Protein AF-A0A9E5RPE0-F1 (afdb_monomer_lite)

Sequence (499 aa):
MSGLTNQEIKKIVNRYIGVFDGYLSNFSYRTHADFYPEYCDLDVDPNQYEGTTRQRFITILENSPPHIQAKIVRGVLQRFPLDDESKKPSSRTKELYDELLSVVLRLEGTSLSIPQNEQITNKEKEIFISYAWGGESEEFVNKLDAVFQTKGITITRDKEDLGFKGRIKPFMERIGRGKAIIVIVSEKYLKSENCMYELVQISKNGQFYDRIFPIVLNDTNIYKSAQRIKYIQYWEEQIEELDKAMKTVNSANLQGFREDIDLYTEIRATIADLTNILRDMNTLSPSIHTESNFEVLFNAIKSKVTDLPTDSNTCRLTVQKPASSSADVTLQQFIDNQLNSNEQLAFFIKQIGLANPRQDYTKAQFEAYCNIWKSLQALRLVGSELWDKASKDNLVKFANQLRDTTQLVYENSIFFEEADYSQLKSLLEKFKYFQIGKDKLIRIRSTEDIERQEKLFYSIRINKMIAEQIARNEHHKTEYENILDVIRSSFNSKLSRVA

Structure (mmCIF, N/CA/C/O backbone):
data_AF-A0A9E5RPE0-F1
#
_entry.id   AF-A0A9E5RPE0-F1
#
loop_
_atom_site.group_PDB
_atom_site.id
_atom_site.type_symbol
_atom_site.label_atom_id
_atom_site.label_alt_id
_atom_site.label_comp_id
_atom_site.label_asym_id
_atom_site.label_entity_id
_atom_site.label_seq_id
_atom_site.pdbx_PDB_ins_code
_atom_site.Cartn_x
_atom_site.Cartn_y
_atom_site.Cartn_z
_atom_site.occupancy
_atom_site.B_iso_or_equiv
_atom_site.auth_seq_id
_atom_site.auth_comp_id
_atom_site.auth_asym_id
_atom_site.auth_atom_id
_atom_site.pdbx_PDB_model_num
ATOM 1 N N . MET A 1 1 ? -32.387 25.491 25.464 1.00 55.25 1 MET A N 1
ATOM 2 C CA . MET A 1 1 ? -31.347 24.667 26.122 1.00 55.25 1 MET A CA 1
ATOM 3 C C . MET A 1 1 ? -30.737 25.484 27.239 1.00 55.25 1 MET A C 1
ATOM 5 O O . MET A 1 1 ? -30.586 26.687 27.060 1.00 55.25 1 MET A O 1
ATOM 9 N N . SER A 1 2 ? -30.441 24.876 28.385 1.00 76.62 2 SER A N 1
ATOM 10 C CA . SER A 1 2 ? -29.766 25.582 29.476 1.00 76.62 2 SER A CA 1
ATOM 11 C C . SER A 1 2 ? -28.324 25.894 29.074 1.00 76.62 2 SER A C 1
ATOM 13 O O . SER A 1 2 ? -27.620 24.996 28.605 1.00 76.62 2 SER A O 1
ATOM 15 N N . GLY A 1 3 ? -27.902 27.147 29.256 1.00 85.31 3 GLY A N 1
ATOM 16 C CA . GLY A 1 3 ? -26.518 27.568 29.049 1.00 85.31 3 GLY A CA 1
ATOM 17 C C . GLY A 1 3 ? -25.539 26.892 30.012 1.00 85.31 3 GLY A C 1
ATOM 18 O O . GLY A 1 3 ? -25.869 25.926 30.712 1.00 85.31 3 GLY A O 1
ATOM 19 N N . LEU A 1 4 ? -24.311 27.392 30.040 1.00 90.25 4 LEU A N 1
ATOM 20 C CA . LEU A 1 4 ? -23.304 26.960 30.998 1.00 90.25 4 LEU A CA 1
ATOM 21 C C . LEU A 1 4 ? -23.768 27.226 32.430 1.00 90.25 4 LEU A C 1
ATOM 23 O O . LEU A 1 4 ? -24.301 28.285 32.755 1.00 90.25 4 LEU A O 1
ATOM 27 N N . THR A 1 5 ? -23.519 26.263 33.304 1.00 93.19 5 THR A N 1
ATOM 28 C CA . THR A 1 5 ? -23.677 26.440 34.744 1.00 93.19 5 THR A CA 1
ATOM 29 C C . THR A 1 5 ? -22.483 27.210 35.313 1.00 93.19 5 THR A C 1
ATOM 31 O O . THR A 1 5 ? -21.358 27.129 34.811 1.00 93.19 5 THR A O 1
ATOM 34 N N . ASN A 1 6 ? -22.689 27.883 36.447 1.00 88.62 6 ASN A N 1
ATOM 35 C CA . ASN A 1 6 ? -21.611 28.564 37.176 1.00 88.62 6 ASN A CA 1
ATOM 36 C C . ASN A 1 6 ? -20.439 27.633 37.532 1.00 88.62 6 ASN A C 1
ATOM 38 O O . ASN A 1 6 ? -19.292 28.073 37.639 1.00 88.62 6 ASN A O 1
ATOM 42 N N . GLN A 1 7 ? -20.707 26.340 37.737 1.00 88.94 7 GLN A N 1
ATOM 43 C CA . GLN A 1 7 ? -19.667 25.359 38.032 1.00 88.94 7 GLN A CA 1
ATOM 44 C C . GLN A 1 7 ? -18.803 25.069 36.799 1.00 88.94 7 GLN A C 1
ATOM 46 O O . GLN A 1 7 ? -17.580 25.008 36.920 1.00 88.94 7 GLN A O 1
ATOM 51 N N . GLU A 1 8 ? -19.411 24.940 35.621 1.00 91.88 8 GLU A N 1
ATOM 52 C CA . GLU A 1 8 ? -18.696 24.714 34.361 1.00 91.88 8 GLU A CA 1
ATOM 53 C C . GLU A 1 8 ? -17.847 25.928 33.979 1.00 91.88 8 GLU A C 1
ATOM 55 O O . GLU A 1 8 ? -16.670 25.765 33.664 1.00 91.88 8 GLU A O 1
ATOM 60 N N . ILE A 1 9 ? -18.376 27.147 34.129 1.00 92.94 9 ILE A N 1
ATOM 61 C CA . ILE A 1 9 ? -17.612 28.388 33.901 1.00 92.94 9 ILE A CA 1
ATOM 62 C C . ILE A 1 9 ? -16.376 28.436 34.807 1.00 92.94 9 ILE A C 1
ATOM 64 O O . ILE A 1 9 ? -15.263 28.692 34.345 1.00 92.94 9 ILE A O 1
ATOM 68 N N . LYS A 1 10 ? -16.530 28.104 36.096 1.00 88.88 10 LYS A N 1
ATOM 69 C CA . LYS A 1 10 ? -15.396 28.032 37.032 1.00 88.88 10 LYS A CA 1
ATOM 70 C C . LYS A 1 10 ? -14.385 26.952 36.647 1.00 88.88 10 LYS A C 1
ATOM 72 O O . LYS A 1 10 ? -13.187 27.180 36.821 1.00 88.88 10 LYS A O 1
ATOM 77 N N . LYS A 1 11 ? -14.826 25.797 36.135 1.00 90.56 11 LYS A N 1
ATOM 78 C CA . LYS A 1 11 ? -13.922 24.743 35.640 1.00 90.56 11 LYS A CA 1
ATOM 79 C C . LYS A 1 11 ? -13.124 25.231 34.431 1.00 90.56 11 LYS A C 1
ATOM 81 O O . LYS A 1 11 ? -11.901 25.108 34.444 1.00 90.56 11 LYS A O 1
ATOM 86 N N . ILE A 1 12 ? -13.783 25.842 33.449 1.00 92.44 12 ILE A N 1
ATOM 87 C CA . ILE A 1 12 ? -13.137 26.394 32.249 1.00 92.44 12 ILE A CA 1
ATOM 88 C C . ILE A 1 12 ? -12.081 27.428 32.649 1.00 92.44 12 ILE A C 1
ATOM 90 O O . ILE A 1 12 ? -10.916 27.309 32.282 1.00 92.44 12 ILE A O 1
ATOM 94 N N . VAL A 1 13 ? -12.462 28.408 33.467 1.00 91.62 13 VAL A N 1
ATOM 95 C CA . VAL A 1 13 ? -11.588 29.534 33.808 1.00 91.62 13 VAL A CA 1
ATOM 96 C C . VAL A 1 13 ? -10.452 29.118 34.741 1.00 91.62 13 VAL A C 1
ATOM 98 O O . VAL A 1 13 ? -9.290 29.390 34.455 1.00 91.62 13 VAL A O 1
ATOM 101 N N . ASN A 1 14 ? -10.755 28.444 35.851 1.00 88.75 14 ASN A N 1
ATOM 102 C CA . ASN A 1 14 ? -9.755 28.217 36.897 1.00 88.75 14 ASN A CA 1
ATOM 103 C C . ASN A 1 14 ? -8.956 26.925 36.695 1.00 88.75 14 ASN A C 1
ATOM 105 O O . ASN A 1 14 ? -7.785 26.884 37.063 1.00 88.75 14 ASN A O 1
ATOM 109 N N . ARG A 1 15 ? -9.581 25.865 36.163 1.00 86.88 15 ARG A N 1
ATOM 110 C CA . ARG A 1 15 ? -8.937 24.545 36.037 1.00 86.88 15 ARG A CA 1
ATOM 111 C C . ARG A 1 15 ? -8.366 24.310 34.647 1.00 86.88 15 ARG A C 1
ATOM 113 O O . ARG A 1 15 ? -7.269 23.780 34.522 1.00 86.88 15 ARG A O 1
ATOM 120 N N . TYR A 1 16 ? -9.096 24.714 33.610 1.00 87.81 16 TYR A N 1
ATOM 121 C CA . TYR A 1 16 ? -8.659 24.477 32.242 1.00 87.81 16 TYR A CA 1
ATOM 122 C C . TYR A 1 16 ? -7.720 25.583 31.744 1.00 87.81 16 TYR A C 1
ATOM 124 O O . TYR A 1 16 ? -6.578 25.298 31.394 1.00 87.81 16 TYR A O 1
ATOM 132 N N . ILE A 1 17 ? -8.133 26.852 31.760 1.00 88.56 17 ILE A N 1
ATOM 133 C CA . ILE A 1 17 ? -7.278 27.970 31.320 1.00 88.56 17 ILE A CA 1
ATOM 134 C C . ILE A 1 17 ? -6.216 28.295 32.377 1.00 88.56 17 ILE A C 1
ATOM 136 O O . ILE A 1 17 ? -5.027 28.377 32.062 1.00 88.56 17 ILE A O 1
ATOM 140 N N . GLY A 1 18 ? -6.651 28.425 33.632 1.00 83.62 18 GLY A N 1
ATOM 141 C CA . GLY A 1 18 ? -5.833 28.873 34.754 1.00 83.62 18 GLY A CA 1
ATOM 142 C C . GLY A 1 18 ? -5.967 30.378 35.001 1.00 83.62 18 GLY A C 1
ATOM 143 O O . GLY A 1 18 ? -6.284 31.159 34.104 1.00 83.62 18 GLY A O 1
ATOM 144 N N . VAL A 1 19 ? -5.722 30.796 36.241 1.00 81.12 19 VAL A N 1
ATOM 145 C CA . VAL A 1 19 ? -5.765 32.205 36.661 1.00 81.12 19 VAL A CA 1
ATOM 146 C C . VAL A 1 19 ? -4.514 32.508 37.472 1.00 81.12 19 VAL A C 1
ATOM 148 O O . VAL A 1 19 ? -4.192 31.759 38.394 1.00 81.12 19 VAL A O 1
ATOM 151 N N . PHE A 1 20 ? -3.837 33.609 37.151 1.00 74.38 20 PHE A N 1
ATOM 152 C CA . PHE A 1 20 ? -2.690 34.109 37.907 1.00 74.38 20 PHE A CA 1
ATOM 153 C C . PHE A 1 20 ? -2.924 35.584 38.243 1.00 74.38 20 PHE A C 1
ATOM 155 O O . PHE A 1 20 ? -3.203 36.385 37.355 1.00 74.38 20 PHE A O 1
ATOM 162 N N . ASP A 1 21 ? -2.893 35.916 39.535 1.00 60.06 21 ASP A N 1
ATOM 163 C CA . ASP A 1 21 ? -3.064 37.279 40.065 1.00 60.06 21 ASP A CA 1
ATOM 164 C C . ASP A 1 21 ? -4.340 38.013 39.588 1.00 60.06 21 ASP A C 1
ATOM 166 O O . ASP A 1 21 ? -4.365 39.209 39.316 1.00 60.06 21 ASP A O 1
ATOM 170 N N . GLY A 1 22 ? -5.435 37.260 39.423 1.00 64.00 22 GLY A N 1
ATOM 171 C CA . GLY A 1 22 ? -6.728 37.784 38.963 1.00 64.00 22 GLY A CA 1
ATOM 172 C C . GLY A 1 22 ? -6.881 37.916 37.441 1.00 64.00 22 GLY A C 1
ATOM 173 O O . GLY A 1 22 ? -7.990 38.209 36.979 1.00 64.00 22 GLY A O 1
ATOM 174 N N . TYR A 1 23 ? -5.831 37.628 36.668 1.00 71.50 23 TYR A N 1
ATOM 175 C CA . TYR A 1 23 ? -5.825 37.628 35.203 1.00 71.50 23 TYR A CA 1
ATOM 176 C C . TYR A 1 23 ? -5.915 36.211 34.627 1.00 71.50 23 TYR A C 1
ATOM 178 O O . TYR A 1 23 ? -5.524 35.222 35.253 1.00 71.50 23 TYR A O 1
ATOM 186 N N . LEU A 1 24 ? -6.473 36.108 33.422 1.00 80.38 24 LEU A N 1
ATOM 187 C CA . LEU A 1 24 ? -6.738 34.839 32.752 1.00 80.38 24 LEU A CA 1
ATOM 188 C C . LEU A 1 24 ? -5.460 34.278 32.097 1.00 80.38 24 LEU A C 1
ATOM 190 O O . LEU A 1 24 ? -5.223 34.508 30.918 1.00 80.38 24 LEU A O 1
ATOM 194 N N . SER A 1 25 ? -4.638 33.549 32.859 1.00 78.56 25 SER A N 1
ATOM 195 C CA . SER A 1 25 ? -3.402 32.877 32.401 1.00 78.56 25 SER A CA 1
ATOM 196 C C . SER A 1 25 ? -2.591 33.709 31.377 1.00 78.56 25 SER A C 1
ATOM 198 O O . SER A 1 25 ? -2.301 34.876 31.625 1.00 78.56 25 SER A O 1
ATOM 200 N N . ASN A 1 26 ? -2.236 33.137 30.220 1.00 71.94 26 ASN A N 1
ATOM 201 C CA . ASN A 1 26 ? -1.454 33.770 29.148 1.00 71.94 26 ASN A CA 1
ATOM 202 C C . ASN A 1 26 ? -2.223 34.812 28.299 1.00 71.94 26 ASN A C 1
ATOM 204 O O . ASN A 1 26 ? -1.761 35.163 27.213 1.00 71.94 26 ASN A O 1
ATOM 208 N N . PHE A 1 27 ? -3.374 35.324 28.750 1.00 79.44 27 PHE A N 1
ATOM 209 C CA . PHE A 1 27 ? -4.069 36.405 28.049 1.00 79.44 27 PHE A CA 1
ATOM 210 C C . PHE A 1 27 ? -3.592 37.793 28.490 1.00 79.44 27 PHE A C 1
ATOM 212 O O . PHE A 1 27 ? -3.928 38.279 29.570 1.00 79.44 27 PHE A O 1
ATOM 219 N N . SER A 1 28 ? -2.901 38.482 27.582 1.00 82.31 28 SER A N 1
ATOM 220 C CA . SER A 1 28 ? -2.863 39.951 27.545 1.00 82.31 28 SER A CA 1
ATOM 221 C C . SER A 1 28 ? -4.187 40.518 27.013 1.00 82.31 28 SER A C 1
ATOM 223 O O . SER A 1 28 ? -4.934 39.798 26.349 1.00 82.31 28 SER A O 1
ATOM 225 N N . TYR A 1 29 ? -4.455 41.812 27.226 1.00 79.50 29 TYR A N 1
ATOM 226 C CA . TYR A 1 29 ? -5.635 42.484 26.655 1.00 79.50 29 TYR A CA 1
ATOM 227 C C . TYR A 1 29 ? -5.737 42.314 25.134 1.00 79.50 29 TYR A C 1
ATOM 229 O O . TYR A 1 29 ? -6.814 42.021 24.626 1.00 79.50 29 TYR A O 1
ATOM 237 N N . ARG A 1 30 ? -4.608 42.416 24.420 1.00 77.75 30 ARG A N 1
ATOM 238 C CA . ARG A 1 30 ? -4.548 42.218 22.967 1.00 77.75 30 ARG A CA 1
ATOM 239 C C . ARG A 1 30 ? -4.904 40.783 22.581 1.00 77.75 30 ARG A C 1
ATOM 241 O O . ARG A 1 30 ? -5.881 40.559 21.889 1.00 77.75 30 ARG A O 1
ATOM 248 N N . THR A 1 31 ? -4.191 39.805 23.137 1.00 80.94 31 THR A N 1
ATOM 249 C CA . THR A 1 31 ? -4.443 38.382 22.839 1.00 80.94 31 THR A CA 1
ATOM 250 C C . THR A 1 31 ? -5.818 37.898 23.312 1.00 80.94 31 THR A C 1
ATOM 252 O O . THR A 1 31 ? -6.301 36.875 22.842 1.00 80.94 31 THR A O 1
ATOM 255 N N . HIS A 1 32 ? -6.435 38.586 24.283 1.00 88.81 32 HIS A N 1
ATOM 256 C CA . HIS A 1 32 ? -7.811 38.321 24.705 1.00 88.81 32 HIS A CA 1
ATOM 257 C C . HIS A 1 32 ? -8.819 38.871 23.696 1.00 88.81 32 HIS A C 1
ATOM 259 O O . HIS A 1 32 ? -9.821 38.212 23.447 1.00 88.81 32 HIS A O 1
ATOM 265 N N . ALA A 1 33 ? -8.553 40.033 23.095 1.00 80.56 33 ALA A N 1
ATOM 266 C CA . ALA A 1 33 ? -9.359 40.556 21.995 1.00 80.56 33 ALA A CA 1
ATOM 267 C C . ALA A 1 33 ? -9.255 39.674 20.749 1.00 80.56 33 ALA A C 1
ATOM 269 O O . ALA A 1 33 ? -10.281 39.297 20.194 1.00 80.56 33 ALA A O 1
ATOM 270 N N . ASP A 1 34 ? -8.044 39.240 20.402 1.00 75.44 34 ASP A N 1
ATOM 271 C CA . ASP A 1 34 ? -7.794 38.382 19.238 1.00 75.44 34 ASP A CA 1
ATOM 272 C C . ASP A 1 34 ? -8.420 36.977 19.402 1.00 75.44 34 ASP A C 1
ATOM 274 O O . ASP A 1 34 ? -8.765 36.310 18.431 1.00 75.44 34 ASP A O 1
ATOM 278 N N . PHE A 1 35 ? -8.653 36.529 20.641 1.00 89.06 35 PHE A N 1
ATOM 279 C CA . PHE A 1 35 ? -9.179 35.195 20.941 1.00 89.06 35 PHE A CA 1
ATOM 280 C C . PHE A 1 35 ? -10.534 34.880 20.288 1.00 89.06 35 PHE A C 1
ATOM 282 O O . PHE A 1 35 ? -10.740 33.775 19.779 1.00 89.06 35 PHE A O 1
ATOM 289 N N . TYR A 1 36 ? -11.477 35.819 20.334 1.00 82.44 36 TYR A N 1
ATOM 290 C CA . TYR A 1 36 ? -12.835 35.599 19.838 1.00 82.44 36 TYR A CA 1
ATOM 291 C C . TYR A 1 36 ? -12.891 35.456 18.308 1.00 82.44 36 TYR A C 1
ATOM 293 O O . TYR A 1 36 ? -13.428 34.440 17.851 1.00 82.44 36 TYR A O 1
ATOM 301 N N . PRO A 1 37 ? -12.293 36.359 17.508 1.00 66.62 37 PRO A N 1
ATOM 302 C CA . PRO A 1 37 ? -12.250 36.189 16.061 1.00 66.62 37 PRO A CA 1
ATOM 303 C C . PRO A 1 37 ? -11.332 35.035 15.630 1.00 66.62 37 PRO A C 1
ATOM 305 O O . PRO A 1 37 ? -11.702 34.288 14.727 1.00 66.62 37 PRO A O 1
ATOM 308 N N . GLU A 1 38 ? -10.182 34.819 16.282 1.00 67.38 38 GLU A N 1
ATOM 309 C CA . GLU A 1 38 ? -9.219 33.793 15.840 1.00 67.38 38 GLU A CA 1
ATOM 310 C C . GLU A 1 38 ? -9.613 32.358 16.229 1.00 67.38 38 GLU A C 1
ATOM 312 O O . GLU A 1 38 ? -9.372 31.410 15.470 1.00 67.38 38 GLU A O 1
ATOM 317 N N . TYR A 1 39 ? -10.189 32.159 17.420 1.00 72.38 39 TYR A N 1
ATOM 318 C CA . TYR A 1 39 ? -10.437 30.817 17.966 1.00 72.38 39 TYR A CA 1
ATOM 319 C C . TYR A 1 39 ? -11.916 30.463 18.079 1.00 72.38 39 TYR A C 1
ATOM 321 O O . TYR A 1 39 ? -12.231 29.273 18.040 1.00 72.38 39 TYR A O 1
ATOM 329 N N . CYS A 1 40 ? -12.806 31.448 18.214 1.00 76.06 40 CYS A N 1
ATOM 330 C CA . CYS A 1 40 ? -14.237 31.205 18.424 1.00 76.06 40 CYS A CA 1
ATOM 331 C C . CYS A 1 40 ? -15.094 31.501 17.185 1.00 76.06 40 CYS A C 1
ATOM 333 O O . CYS A 1 40 ? -16.263 31.118 17.170 1.00 76.06 40 CYS A O 1
ATOM 335 N N . ASP A 1 41 ? -14.533 32.177 16.175 1.00 78.00 41 ASP A N 1
ATOM 336 C CA . ASP A 1 41 ? -15.270 32.743 15.039 1.00 78.00 41 ASP A CA 1
ATOM 337 C C . ASP A 1 41 ? -16.432 33.641 15.499 1.00 78.00 41 ASP A C 1
ATOM 339 O O . ASP A 1 41 ? -17.601 33.453 15.142 1.00 78.00 41 ASP A O 1
ATOM 343 N N . LEU A 1 42 ? -16.101 34.577 16.391 1.00 79.44 42 LEU A N 1
ATOM 344 C CA . LEU A 1 42 ? -17.020 35.544 16.975 1.00 79.44 42 LEU A CA 1
ATOM 345 C C . LEU A 1 42 ? -16.444 36.951 16.842 1.00 79.44 42 LEU A C 1
ATOM 347 O O . LEU A 1 42 ? -15.312 37.201 17.249 1.00 79.44 42 LEU A O 1
ATOM 351 N N . ASP A 1 43 ? -17.255 37.871 16.333 1.00 87.12 43 ASP A N 1
ATOM 352 C CA . ASP A 1 43 ? -16.944 39.300 16.318 1.00 87.12 43 ASP A CA 1
ATOM 353 C C . ASP A 1 43 ? -17.304 39.914 17.680 1.00 87.12 43 ASP A C 1
ATOM 355 O O . ASP A 1 43 ? -18.352 40.533 17.864 1.00 87.12 43 ASP A O 1
ATOM 359 N N . VAL A 1 44 ? -16.486 39.606 18.689 1.00 87.25 44 VAL A N 1
ATOM 360 C CA . VAL A 1 44 ? -16.644 40.095 20.064 1.00 87.25 44 VAL A CA 1
ATOM 361 C C . VAL A 1 44 ? -15.399 40.875 20.445 1.00 87.25 44 VAL A C 1
ATOM 363 O O . VAL A 1 44 ? -14.310 40.310 20.519 1.00 87.25 44 VAL A O 1
ATOM 366 N N . ASP A 1 45 ? -15.577 42.156 20.760 1.00 87.25 45 ASP A N 1
ATOM 367 C CA . ASP A 1 45 ? -14.525 42.983 21.344 1.00 87.25 45 ASP A CA 1
ATOM 368 C C . ASP A 1 45 ? -14.644 42.990 22.880 1.00 87.25 45 ASP A C 1
ATOM 370 O O . ASP A 1 45 ? -15.520 43.660 23.441 1.00 87.25 45 ASP A O 1
ATOM 374 N N . PRO A 1 46 ? -13.765 42.279 23.613 1.00 88.31 46 PRO A N 1
ATOM 375 C CA . PRO A 1 46 ? -13.821 42.238 25.066 1.00 88.31 46 PRO A CA 1
ATOM 376 C C . PRO A 1 46 ? -13.486 43.575 25.730 1.00 88.31 46 PRO A C 1
ATOM 378 O O . PRO A 1 46 ? -13.720 43.713 26.930 1.00 88.31 46 PRO A O 1
ATOM 381 N N . ASN A 1 47 ? -12.946 44.561 25.005 1.00 87.00 47 ASN A N 1
ATOM 382 C CA . ASN A 1 47 ? -12.657 45.885 25.563 1.00 87.00 47 ASN A CA 1
ATOM 383 C C . ASN A 1 47 ? -13.906 46.721 25.836 1.00 87.00 47 ASN A C 1
ATOM 385 O O . ASN A 1 47 ? -13.820 47.699 26.575 1.00 87.00 47 ASN A O 1
ATOM 389 N N . GLN A 1 48 ? -15.059 46.303 25.315 1.00 91.06 48 GLN A N 1
ATOM 390 C CA . GLN A 1 48 ? -16.355 46.915 25.608 1.00 91.06 48 GLN A CA 1
ATOM 391 C C . GLN A 1 48 ? -16.908 46.524 26.990 1.00 91.06 48 GLN A C 1
ATOM 393 O O . GLN A 1 48 ? -17.904 47.087 27.435 1.00 91.06 48 GLN A O 1
ATOM 398 N N . TYR A 1 49 ? -16.268 45.575 27.681 1.00 90.94 49 TYR A N 1
ATOM 399 C CA . TYR A 1 49 ? -16.679 45.085 28.995 1.00 90.94 49 TYR A CA 1
ATOM 400 C C . TYR A 1 49 ? -15.715 45.568 30.088 1.00 90.94 49 TYR A C 1
ATOM 402 O O . TYR A 1 49 ? -14.496 45.619 29.901 1.00 90.94 49 TYR A O 1
ATOM 410 N N . GLU A 1 50 ? -16.249 45.899 31.263 1.00 89.06 50 GLU A N 1
ATOM 411 C CA . GLU A 1 50 ? -15.443 46.360 32.396 1.00 89.06 50 GLU A CA 1
ATOM 412 C C . GLU A 1 50 ? -14.702 45.214 33.111 1.00 89.06 50 GLU A C 1
ATOM 414 O O . GLU A 1 50 ? -15.121 44.054 33.097 1.00 89.06 50 GLU A O 1
ATOM 419 N N . GLY A 1 51 ? -13.587 45.551 33.768 1.00 89.19 51 GLY A N 1
ATOM 420 C CA . GLY A 1 51 ? -12.807 44.625 34.596 1.00 89.19 51 GLY A CA 1
ATOM 421 C C . GLY A 1 51 ? -11.576 44.018 33.915 1.00 89.19 51 GLY A C 1
ATOM 422 O O . GLY A 1 51 ? -11.164 44.438 32.833 1.00 89.19 51 GLY A O 1
ATOM 423 N N . THR A 1 52 ? -10.958 43.036 34.577 1.00 89.75 52 THR A N 1
ATOM 424 C CA . THR A 1 52 ? -9.766 42.310 34.098 1.00 89.75 52 THR A CA 1
ATOM 425 C C . THR A 1 52 ? -10.097 41.348 32.954 1.00 89.75 52 THR A C 1
ATOM 427 O O . THR A 1 52 ? -11.260 41.012 32.734 1.00 89.75 52 THR A O 1
ATOM 430 N N . THR A 1 53 ? -9.084 40.818 32.254 1.00 86.00 53 THR A N 1
ATOM 431 C CA . THR A 1 53 ? -9.277 39.805 31.189 1.00 86.00 53 THR A CA 1
ATOM 432 C C . THR A 1 53 ? -10.106 38.608 31.661 1.00 86.00 53 THR A C 1
ATOM 434 O O . THR A 1 53 ? -10.972 38.121 30.938 1.00 86.00 53 THR A O 1
ATOM 437 N N . ARG A 1 54 ? -9.927 38.183 32.918 1.00 90.94 54 ARG A N 1
ATOM 438 C CA . ARG A 1 54 ? -10.743 37.136 33.546 1.00 90.94 54 ARG A CA 1
ATOM 439 C C . ARG A 1 54 ? -12.199 37.559 33.719 1.00 90.94 54 ARG A C 1
ATOM 441 O O . ARG A 1 54 ? -13.086 36.785 33.375 1.00 90.94 54 ARG A O 1
ATOM 448 N N . GLN A 1 55 ? -12.442 38.743 34.279 1.00 90.25 55 GLN A N 1
ATOM 449 C CA . GLN A 1 55 ? -13.799 39.244 34.518 1.00 90.25 55 GLN A CA 1
ATOM 450 C C . GLN A 1 55 ? -14.540 39.426 33.194 1.00 90.25 55 GLN A C 1
ATOM 452 O O . GLN A 1 55 ? -15.622 38.880 33.032 1.00 90.25 55 GLN A O 1
ATOM 457 N N . ARG A 1 56 ? -13.903 40.067 32.211 1.00 93.44 56 ARG A N 1
ATOM 458 C CA . ARG A 1 56 ? -14.432 40.234 30.852 1.00 93.44 56 ARG A CA 1
ATOM 459 C C . ARG A 1 56 ? -14.772 38.895 30.204 1.00 93.44 56 ARG A C 1
ATOM 461 O O . ARG A 1 56 ? -15.865 38.736 29.677 1.00 93.44 56 ARG A O 1
ATOM 468 N N . PHE A 1 57 ? -13.866 37.916 30.274 1.00 94.62 57 PHE A N 1
ATOM 469 C CA . PHE A 1 57 ? -14.099 36.583 29.715 1.00 94.62 57 PHE A CA 1
ATOM 470 C C . PHE A 1 57 ? -15.305 35.887 30.358 1.00 94.62 57 PHE A C 1
ATOM 472 O O . PHE A 1 57 ? -16.142 35.341 29.646 1.00 94.62 57 PHE A O 1
ATOM 479 N N . ILE A 1 58 ? -15.418 35.939 31.690 1.00 93.94 58 ILE A N 1
ATOM 480 C CA . ILE A 1 58 ? -16.568 35.380 32.415 1.00 93.94 58 ILE A CA 1
ATOM 481 C C . ILE A 1 58 ? -17.856 36.095 32.002 1.00 93.94 58 ILE A C 1
ATOM 483 O O . ILE A 1 58 ? -18.806 35.422 31.622 1.00 93.94 58 ILE A O 1
ATOM 487 N N . THR A 1 59 ? -17.871 37.430 31.993 1.00 93.88 59 THR A N 1
ATOM 488 C CA . THR A 1 59 ? -19.048 38.231 31.624 1.00 93.88 59 THR A CA 1
ATOM 489 C C . THR A 1 59 ? -19.522 37.930 30.204 1.00 93.88 59 THR A C 1
ATOM 491 O O . THR A 1 59 ? -20.721 37.795 29.966 1.00 93.88 59 THR A O 1
ATOM 494 N N . ILE A 1 60 ? -18.598 37.801 29.251 1.00 93.44 60 ILE A N 1
ATOM 495 C CA . ILE A 1 60 ? -18.921 37.466 27.859 1.00 93.44 60 ILE A CA 1
ATOM 496 C C . ILE A 1 60 ? -19.477 36.044 27.772 1.00 93.44 60 ILE A C 1
ATOM 498 O O . ILE A 1 60 ? -20.490 35.819 27.112 1.00 93.44 60 ILE A O 1
ATOM 502 N N . LEU A 1 61 ? -18.850 35.088 28.462 1.00 94.12 61 LEU A N 1
ATOM 503 C CA . LEU A 1 61 ? -19.283 33.696 28.464 1.00 94.12 61 LEU A CA 1
ATOM 504 C C . LEU A 1 61 ? -20.661 33.527 29.123 1.00 94.12 61 LEU A C 1
ATOM 506 O O . LEU A 1 61 ? -21.514 32.839 28.574 1.00 94.12 61 LEU A O 1
ATOM 510 N N . GLU A 1 62 ? -20.918 34.179 30.256 1.00 93.56 62 GLU A N 1
ATOM 511 C CA . GLU A 1 62 ? -22.191 34.107 30.989 1.00 93.56 62 GLU A CA 1
ATOM 512 C C . GLU A 1 62 ? -23.360 34.711 30.206 1.00 93.56 62 GLU A C 1
ATOM 514 O O . GLU A 1 62 ? -24.434 34.113 30.161 1.00 93.56 62 GLU A O 1
ATOM 519 N N . ASN A 1 63 ? -23.146 35.855 29.551 1.00 90.94 63 ASN A N 1
ATOM 520 C CA . ASN A 1 63 ? -24.206 36.571 28.833 1.00 90.94 63 ASN A CA 1
ATOM 521 C C . ASN A 1 63 ? -24.440 36.066 27.401 1.00 90.94 63 ASN A C 1
ATOM 523 O O . ASN A 1 63 ? -25.403 36.468 26.748 1.00 90.94 63 ASN A O 1
ATOM 527 N N . SER A 1 64 ? -23.570 35.191 26.897 1.00 91.81 64 SER A N 1
ATOM 528 C CA . SER A 1 64 ? -23.709 34.608 25.565 1.00 91.81 64 SER A CA 1
ATOM 529 C C . SER A 1 64 ? -24.804 33.530 25.523 1.00 91.81 64 SER A C 1
ATOM 531 O O . SER A 1 64 ? -24.925 32.737 26.458 1.00 91.81 64 SER A O 1
ATOM 533 N N . PRO A 1 65 ? -25.581 33.413 24.429 1.00 88.88 65 PRO A N 1
ATOM 534 C CA . PRO A 1 65 ? -26.535 32.316 24.273 1.00 88.88 65 PRO A CA 1
ATOM 535 C C . PRO A 1 65 ? -25.809 30.959 24.133 1.00 88.88 65 PRO A C 1
ATOM 537 O O . PRO A 1 65 ? -24.649 30.933 23.720 1.00 88.88 65 PRO A O 1
ATOM 540 N N . PRO A 1 66 ? -26.468 29.813 24.413 1.00 88.19 66 PRO A N 1
ATOM 541 C CA . PRO A 1 66 ? -25.806 28.503 24.512 1.00 88.19 66 PRO A CA 1
ATOM 542 C C . PRO A 1 66 ? -24.925 28.121 23.312 1.00 88.19 66 PRO A C 1
ATOM 544 O O . PRO A 1 66 ? -23.795 27.679 23.488 1.00 88.19 66 PRO A O 1
ATOM 547 N N . HIS A 1 67 ? -25.385 28.377 22.086 1.00 84.44 67 HIS A N 1
ATOM 548 C CA . HIS A 1 67 ? -24.603 28.100 20.877 1.00 84.44 67 HIS A CA 1
ATOM 549 C C . HIS A 1 67 ? -23.331 28.967 20.763 1.00 84.44 67 HIS A C 1
ATOM 551 O O . HIS A 1 67 ? -22.317 28.519 20.235 1.00 84.44 67 HIS A O 1
ATOM 557 N N . ILE A 1 68 ? -23.347 30.193 21.296 1.00 87.50 68 ILE A N 1
ATOM 558 C CA . ILE A 1 68 ? -22.172 31.076 21.360 1.00 87.50 68 ILE A CA 1
ATOM 559 C C . ILE A 1 68 ? -21.254 30.651 22.510 1.00 87.50 68 ILE A C 1
ATOM 561 O O . ILE A 1 68 ? -20.039 30.614 22.338 1.00 87.50 68 ILE A O 1
ATOM 565 N N . GLN A 1 69 ? -21.810 30.233 23.652 1.00 93.12 69 GLN A N 1
ATOM 566 C CA . GLN A 1 69 ? -21.031 29.630 24.739 1.00 93.12 69 GLN A CA 1
ATOM 567 C C . GLN A 1 69 ? -20.256 28.401 24.251 1.00 93.12 69 GLN A C 1
ATOM 569 O O . GLN A 1 69 ? -19.066 28.283 24.532 1.00 93.12 69 GLN A O 1
ATOM 574 N N . ALA A 1 70 ? -20.890 27.530 23.461 1.00 87.38 70 ALA A N 1
ATOM 575 C CA . ALA A 1 70 ? -20.244 26.371 22.850 1.00 87.38 70 ALA A CA 1
ATOM 576 C C . ALA A 1 70 ? -19.029 26.770 21.992 1.00 87.38 70 ALA A C 1
ATOM 578 O O . ALA A 1 70 ? -17.949 26.195 22.148 1.00 87.38 70 ALA A O 1
ATOM 579 N N . LYS A 1 71 ? -19.174 27.803 21.148 1.00 85.19 71 LYS A N 1
ATOM 580 C CA . LYS A 1 71 ? -18.072 28.361 20.346 1.00 85.19 71 LYS A CA 1
ATOM 581 C C . LYS A 1 71 ? -16.925 28.875 21.215 1.00 85.19 71 LYS A C 1
ATOM 583 O O . LYS A 1 71 ? -15.771 28.550 20.944 1.00 85.19 71 LYS A O 1
ATOM 588 N N . ILE A 1 72 ? -17.235 29.612 22.283 1.00 89.19 72 ILE A N 1
ATOM 589 C CA . ILE A 1 72 ? -16.219 30.138 23.204 1.00 89.19 72 ILE A CA 1
ATOM 590 C C . ILE A 1 72 ? -15.467 28.994 23.897 1.00 89.19 72 ILE A C 1
ATOM 592 O O . ILE A 1 72 ? -14.237 29.006 23.946 1.00 89.19 72 ILE A O 1
ATOM 596 N N . VAL A 1 73 ? -16.172 27.969 24.387 1.00 91.88 73 VAL A N 1
ATOM 597 C CA . VAL A 1 73 ? -15.535 26.815 25.045 1.00 91.88 73 VAL A CA 1
ATOM 598 C C . VAL A 1 73 ? -14.669 26.017 24.067 1.00 91.88 73 VAL A C 1
ATOM 600 O O . VAL A 1 73 ? -13.552 25.647 24.425 1.00 91.88 73 VAL A O 1
ATOM 603 N N . ARG A 1 74 ? -15.098 25.818 22.813 1.00 86.69 74 ARG A N 1
ATOM 604 C CA . ARG A 1 74 ? -14.231 25.218 21.780 1.00 86.69 74 ARG A CA 1
ATOM 605 C C . ARG A 1 74 ? -12.978 26.041 21.522 1.00 86.69 74 ARG A C 1
ATOM 607 O O . ARG A 1 74 ? -11.884 25.480 21.480 1.00 86.69 74 ARG A O 1
ATOM 614 N N . GLY A 1 75 ? -13.132 27.359 21.400 1.00 81.94 75 GLY A N 1
ATOM 615 C CA . GLY A 1 75 ? -12.005 28.268 21.233 1.00 81.94 75 GLY A CA 1
ATOM 616 C C . GLY A 1 75 ? -10.989 28.120 22.365 1.00 81.94 75 GLY A C 1
ATOM 617 O O . GLY A 1 75 ? -9.787 28.079 22.108 1.00 81.94 75 GLY A O 1
ATOM 618 N N . VAL A 1 76 ? -11.455 27.939 23.607 1.00 89.50 76 VAL A N 1
ATOM 619 C CA . VAL A 1 76 ? -10.592 27.668 24.768 1.00 89.50 76 VAL A CA 1
ATOM 620 C C . VAL A 1 76 ? -9.831 26.352 24.619 1.00 89.50 76 VAL A C 1
ATOM 622 O O . VAL A 1 76 ? -8.612 26.349 24.784 1.00 89.50 76 VAL A O 1
ATOM 625 N N . LEU A 1 77 ? -10.516 25.247 24.304 1.00 86.62 77 LEU A N 1
ATOM 626 C CA . LEU A 1 77 ? -9.882 23.928 24.150 1.00 86.62 77 LEU A CA 1
ATOM 627 C C . LEU A 1 77 ? -8.788 23.937 23.072 1.00 86.62 77 LEU A C 1
ATOM 629 O O . LEU A 1 77 ? -7.785 23.242 23.192 1.00 86.62 77 LEU A O 1
ATOM 633 N N . GLN A 1 78 ? -8.979 24.759 22.046 1.00 81.75 78 GLN A N 1
ATOM 634 C CA . GLN A 1 78 ? -8.072 24.919 20.920 1.00 81.75 78 GLN A CA 1
ATOM 635 C C . GLN A 1 78 ? -6.906 25.873 21.201 1.00 81.75 78 GLN A C 1
ATOM 637 O O . GLN A 1 78 ? -5.785 25.617 20.776 1.00 81.75 78 GLN A O 1
ATOM 642 N N . ARG A 1 79 ? -7.153 26.984 21.907 1.00 81.19 79 ARG A N 1
ATOM 643 C CA . ARG A 1 79 ? -6.107 27.946 22.292 1.00 81.19 79 ARG A CA 1
ATOM 644 C C . ARG A 1 79 ? -5.148 27.367 23.331 1.00 81.19 79 ARG A C 1
ATOM 646 O O . ARG A 1 79 ? -4.006 27.819 23.416 1.00 81.19 79 ARG A O 1
ATOM 653 N N . PHE A 1 80 ? -5.637 26.417 24.124 1.00 79.94 80 PHE A N 1
ATOM 654 C CA . PHE A 1 80 ? -4.936 25.782 25.230 1.00 79.94 80 PHE A CA 1
ATOM 655 C C . PHE A 1 80 ? -4.953 24.254 25.061 1.00 79.94 80 PHE A C 1
ATOM 657 O O . PHE A 1 80 ? -5.726 23.573 25.751 1.00 79.94 80 PHE A O 1
ATOM 664 N N . PRO A 1 81 ? -4.135 23.711 24.142 1.00 79.44 81 PRO A N 1
ATOM 665 C CA . PRO A 1 81 ? -4.109 22.282 23.874 1.00 79.44 81 PRO A CA 1
ATOM 666 C C . PRO A 1 81 ? -3.388 21.515 25.002 1.00 79.44 81 PRO A C 1
ATOM 668 O O . PRO A 1 81 ? -2.790 22.102 25.912 1.00 79.44 81 PRO A O 1
ATOM 671 N N . LEU A 1 82 ? -3.530 20.186 25.009 1.00 75.00 82 LEU A N 1
ATOM 672 C CA . LEU A 1 82 ? -3.048 19.325 26.100 1.00 75.00 82 LEU A CA 1
ATOM 673 C C . LEU A 1 82 ? -1.525 19.137 26.107 1.00 75.00 82 LEU A C 1
ATOM 675 O O . LEU A 1 82 ? -0.974 18.813 27.157 1.00 75.00 82 LEU A O 1
ATOM 679 N N . ASP A 1 83 ? -0.881 19.324 24.965 1.00 69.88 83 ASP A N 1
ATOM 680 C CA . ASP A 1 83 ? 0.545 19.149 24.673 1.00 69.88 83 ASP A CA 1
ATOM 681 C C . ASP A 1 83 ? 1.367 20.445 24.810 1.00 69.88 83 ASP A C 1
ATOM 683 O O . ASP A 1 83 ? 2.592 20.413 24.716 1.00 69.88 83 ASP A O 1
ATOM 687 N N . ASP A 1 84 ? 0.720 21.582 25.090 1.00 64.38 84 ASP A N 1
ATOM 688 C CA . ASP A 1 84 ? 1.415 22.826 25.427 1.00 64.38 84 ASP A CA 1
ATOM 689 C C . ASP A 1 84 ? 1.979 22.739 26.853 1.00 64.38 84 ASP A C 1
ATOM 691 O O . ASP A 1 84 ? 1.305 23.043 27.841 1.00 64.38 84 ASP A O 1
ATOM 695 N N . GLU A 1 85 ? 3.231 22.291 26.958 1.00 56.47 85 GLU A N 1
ATOM 696 C CA . GLU A 1 85 ? 3.982 22.167 28.214 1.00 56.47 85 GLU A CA 1
ATOM 697 C C . GLU A 1 85 ? 4.332 23.534 28.841 1.00 56.47 85 GLU A C 1
ATOM 699 O O . GLU A 1 85 ? 4.769 23.616 29.994 1.00 56.47 85 GLU A O 1
ATOM 704 N N . SER A 1 86 ? 4.108 24.648 28.131 1.00 53.69 86 SER A N 1
ATOM 705 C CA . SER A 1 86 ? 4.401 25.984 28.643 1.00 53.69 86 SER A CA 1
ATOM 706 C C . SER A 1 86 ? 3.222 26.549 29.458 1.00 53.69 86 SER A C 1
ATOM 708 O O . SER A 1 86 ? 2.182 26.955 28.946 1.00 53.69 86 SER A O 1
ATOM 710 N N . LYS A 1 87 ? 3.384 26.608 30.790 1.00 58.81 87 LYS A N 1
ATOM 711 C CA . LYS A 1 87 ? 2.411 27.198 31.747 1.00 58.81 87 LYS A CA 1
ATOM 712 C C . LYS A 1 87 ? 1.025 26.523 31.769 1.00 58.81 87 LYS A C 1
ATOM 714 O O . LYS A 1 87 ? 0.006 27.165 32.037 1.00 58.81 87 LYS A O 1
ATOM 719 N N . LYS A 1 88 ? 0.983 25.211 31.544 1.00 67.81 88 LYS A N 1
ATOM 720 C CA . LYS A 1 88 ? -0.203 24.368 31.736 1.00 67.81 88 LYS A CA 1
ATOM 721 C C . LYS A 1 88 ? -0.543 24.232 33.230 1.00 67.81 88 LYS A C 1
ATOM 723 O O . LYS A 1 88 ? 0.312 23.800 34.005 1.00 67.81 88 LYS A O 1
ATOM 728 N N . PRO A 1 89 ? -1.772 24.555 33.678 1.00 75.31 89 PRO A N 1
ATOM 729 C CA . PRO A 1 89 ? -2.190 24.194 35.025 1.00 75.31 89 PRO A CA 1
ATOM 730 C C . PRO A 1 89 ? -2.255 22.666 35.129 1.00 75.31 89 PRO A C 1
ATOM 732 O O . PRO A 1 89 ? -2.796 22.006 34.243 1.00 75.31 89 PRO A O 1
ATOM 735 N N . SER A 1 90 ? -1.776 22.096 36.237 1.00 77.88 90 SER A N 1
ATOM 736 C CA . SER A 1 90 ? -1.774 20.637 36.469 1.00 77.88 90 SER A CA 1
ATOM 737 C C . SER A 1 90 ? -3.162 19.991 36.371 1.00 77.88 90 SER A C 1
ATOM 739 O O . SER A 1 90 ? -3.284 18.790 36.162 1.00 77.88 90 SER A O 1
ATOM 741 N N . SER A 1 91 ? -4.220 20.793 36.499 1.00 81.56 91 SER A N 1
ATOM 742 C CA . SER A 1 91 ? -5.607 20.346 36.386 1.00 81.56 91 SER A CA 1
ATOM 743 C C . SER A 1 91 ? -6.154 20.279 34.953 1.00 81.56 91 SER A C 1
ATOM 745 O O . SER A 1 91 ? -7.273 19.791 34.782 1.00 81.56 91 SER A O 1
ATOM 747 N N . ARG A 1 92 ? -5.391 20.698 33.930 1.00 84.75 92 ARG A N 1
ATOM 748 C CA . ARG A 1 92 ? -5.732 20.512 32.509 1.00 84.75 92 ARG A CA 1
ATOM 749 C C . ARG A 1 92 ? -5.346 19.097 32.062 1.00 84.75 92 ARG A C 1
ATOM 751 O O . ARG A 1 92 ? -4.268 18.881 31.509 1.00 84.75 92 ARG A O 1
ATOM 758 N N . THR A 1 93 ? -6.227 18.139 32.335 1.00 83.75 93 THR A N 1
ATOM 759 C CA . THR A 1 93 ? -6.065 16.722 31.969 1.00 83.75 93 THR A CA 1
ATOM 760 C C . THR A 1 93 ? -6.953 16.337 30.786 1.00 83.75 93 THR A C 1
ATOM 762 O O . THR A 1 93 ? -7.851 17.095 30.402 1.00 83.75 93 THR A O 1
ATOM 765 N N . LYS A 1 94 ? -6.720 15.152 30.208 1.00 79.62 94 LYS A N 1
ATOM 766 C CA . LYS A 1 94 ? -7.541 14.633 29.107 1.00 79.62 94 LYS A CA 1
ATOM 767 C C . LYS A 1 94 ? -8.993 14.399 29.534 1.00 79.62 94 LYS A C 1
ATOM 769 O O . LYS A 1 94 ? -9.910 14.712 28.789 1.00 79.62 94 LYS A O 1
ATOM 774 N N . GLU A 1 95 ? -9.214 13.986 30.774 1.00 80.94 95 GLU A N 1
ATOM 775 C CA . GLU A 1 95 ? -10.551 13.778 31.332 1.00 80.94 95 GLU A CA 1
ATOM 776 C C . GLU A 1 95 ? -11.324 15.099 31.435 1.00 80.94 95 GLU A C 1
ATOM 778 O O . GLU A 1 95 ? -12.508 15.149 31.114 1.00 80.94 95 GLU A O 1
ATOM 783 N N . LEU A 1 96 ? -10.660 16.191 31.841 1.00 77.38 96 LEU A N 1
ATOM 784 C CA . LEU A 1 96 ? -11.293 17.511 31.882 1.00 77.38 96 LEU A CA 1
ATOM 785 C C . LEU A 1 96 ? -11.552 18.059 30.470 1.00 77.38 96 LEU A C 1
ATOM 787 O O . LEU A 1 96 ? -12.563 18.723 30.258 1.00 77.38 96 LEU A O 1
ATOM 791 N N . TYR A 1 97 ? -10.662 17.780 29.514 1.00 83.62 97 TYR A N 1
ATOM 792 C CA . TYR A 1 97 ? -10.876 18.104 28.100 1.00 83.62 97 TYR A CA 1
ATOM 793 C C . TYR A 1 97 ? -12.151 17.433 27.570 1.00 83.62 97 TYR A C 1
ATOM 795 O O . TYR A 1 97 ? -13.028 18.112 27.034 1.00 83.62 97 TYR A O 1
ATOM 803 N N . ASP A 1 98 ? -12.287 16.124 27.789 1.00 75.25 98 ASP A N 1
ATOM 804 C CA . ASP A 1 98 ? -13.442 15.338 27.346 1.00 75.25 98 ASP A CA 1
ATOM 805 C C . ASP A 1 98 ? -14.737 15.762 28.069 1.00 75.25 98 ASP A C 1
ATOM 807 O O . ASP A 1 98 ? -15.815 15.811 27.462 1.00 75.25 98 ASP A O 1
ATOM 811 N N . GLU A 1 99 ? -14.639 16.144 29.349 1.00 83.44 99 GLU A N 1
ATOM 812 C CA . GLU A 1 99 ? -15.755 16.719 30.109 1.00 83.44 99 GLU A CA 1
ATOM 813 C C . GLU A 1 99 ? -16.247 18.022 29.457 1.00 83.44 99 GLU A C 1
ATOM 815 O O . GLU A 1 99 ? -17.437 18.171 29.179 1.00 83.44 99 GLU A O 1
ATOM 820 N N . LEU A 1 100 ? -15.341 18.958 29.158 1.00 84.75 100 LEU A N 1
ATOM 821 C CA . LEU A 1 100 ? -15.696 20.235 28.533 1.00 84.75 100 LEU A CA 1
ATOM 822 C C . LEU A 1 100 ? -16.208 20.061 27.098 1.00 84.75 100 LEU A C 1
ATOM 824 O O . LEU A 1 100 ? -17.117 20.786 26.691 1.00 84.75 100 LEU A O 1
ATOM 828 N N . LEU A 1 101 ? -15.699 19.077 26.353 1.00 82.88 101 LEU A N 1
ATOM 829 C CA . LEU A 1 101 ? -16.231 18.729 25.035 1.00 82.88 101 LEU A CA 1
ATOM 830 C C . LEU A 1 101 ? -17.677 18.213 25.131 1.00 82.88 101 LEU A C 1
ATOM 832 O O . LEU A 1 101 ? -18.525 18.585 24.322 1.00 82.88 101 LEU A O 1
ATOM 836 N N . SER A 1 102 ? -17.992 17.429 26.163 1.00 77.44 102 SER A N 1
ATOM 837 C CA . SER A 1 102 ? -19.363 16.971 26.427 1.00 77.44 102 SER A CA 1
ATOM 838 C C . SER A 1 102 ? -20.302 18.137 26.764 1.00 77.44 102 SER A C 1
ATOM 840 O O . SER A 1 102 ? -21.459 18.158 26.338 1.00 77.44 102 SER A O 1
ATOM 842 N N . VAL A 1 103 ? -19.800 19.148 27.479 1.00 82.88 103 VAL A N 1
ATOM 843 C CA . VAL A 1 103 ? -20.538 20.390 27.755 1.00 82.88 103 VAL A CA 1
ATOM 844 C C . VAL A 1 103 ? -20.808 21.178 26.470 1.00 82.88 103 VAL A C 1
ATOM 846 O O . VAL A 1 103 ? -21.930 21.642 26.281 1.00 82.88 103 VAL A O 1
ATOM 849 N N . VAL A 1 104 ? -19.834 21.283 25.560 1.00 82.62 104 VAL A N 1
ATOM 850 C CA . VAL A 1 104 ? -20.020 21.910 24.236 1.00 82.62 104 VAL A CA 1
ATOM 851 C C . VAL A 1 104 ? -21.155 21.232 23.468 1.00 82.62 104 VAL A C 1
ATOM 853 O O . VAL A 1 104 ? -22.082 21.913 23.038 1.00 82.62 104 VAL A O 1
ATOM 856 N N . LEU A 1 105 ? -21.140 19.899 23.372 1.00 80.62 105 LEU A N 1
ATOM 857 C CA . LEU A 1 105 ? -22.179 19.138 22.664 1.00 80.62 105 LEU A CA 1
ATOM 858 C C . LEU A 1 105 ? -23.574 19.347 23.276 1.00 80.62 105 LEU A C 1
ATOM 860 O O . LEU A 1 105 ? -24.565 19.481 22.557 1.00 80.62 105 LEU A O 1
ATOM 864 N N . ARG A 1 106 ? -23.656 19.439 24.611 1.00 88.81 106 ARG A N 1
ATOM 865 C CA . ARG A 1 106 ? -24.904 19.753 25.322 1.00 88.81 106 ARG A CA 1
ATOM 866 C C . ARG A 1 106 ? -25.433 21.148 24.978 1.00 88.81 106 ARG A C 1
ATOM 868 O O . ARG A 1 106 ? -26.644 21.320 24.847 1.00 88.81 106 ARG A O 1
ATOM 875 N N . LEU A 1 107 ? -24.554 22.143 24.872 1.00 83.06 107 LEU A N 1
ATOM 876 C CA . LEU A 1 107 ? -24.927 23.533 24.584 1.00 83.06 107 LEU A CA 1
ATOM 877 C C . LEU A 1 107 ? -25.430 23.738 23.149 1.00 83.06 107 LEU A C 1
ATOM 879 O O . LEU A 1 107 ? -26.206 24.661 22.906 1.00 83.06 107 LEU A O 1
ATOM 883 N N . GLU A 1 108 ? -25.019 22.875 22.223 1.00 82.44 108 GLU A N 1
ATOM 884 C CA . GLU A 1 108 ? -25.441 22.902 20.818 1.00 82.44 108 GLU A CA 1
ATOM 885 C C . GLU A 1 108 ? -26.752 22.170 20.548 1.00 82.44 108 GLU A C 1
ATOM 887 O O . GLU A 1 108 ? -27.321 22.302 19.467 1.00 82.44 108 GLU A O 1
ATOM 892 N N . GLY A 1 109 ? -27.268 21.438 21.536 1.00 63.91 109 GLY A N 1
ATOM 893 C CA . GLY A 1 109 ? -28.554 20.762 21.405 1.00 63.91 109 GLY A CA 1
ATOM 894 C C . GLY A 1 109 ? -28.508 19.434 20.696 1.00 63.91 109 GLY A C 1
ATOM 895 O O . GLY A 1 109 ? -29.558 18.923 20.310 1.00 63.91 109 GLY A O 1
ATOM 896 N N . THR A 1 110 ? -27.324 18.853 20.564 1.00 50.47 110 THR A N 1
ATOM 897 C CA . THR A 1 110 ? -27.168 17.496 20.064 1.00 50.47 110 THR A CA 1
ATOM 898 C C . THR A 1 110 ? -27.618 16.532 21.160 1.00 50.47 110 THR A C 1
ATOM 900 O O . THR A 1 110 ? -26.834 16.062 21.983 1.00 50.47 110 THR A O 1
ATOM 903 N N . SER A 1 111 ? -28.923 16.272 21.228 1.00 38.16 111 SER A N 1
ATOM 904 C CA . SER A 1 111 ? -29.487 15.230 22.079 1.00 38.16 111 SER A CA 1
ATOM 905 C C . SER A 1 111 ? -29.195 13.863 21.466 1.00 38.16 111 SER A C 1
ATOM 907 O O . SER A 1 111 ? -29.856 13.452 20.514 1.00 38.16 111 SER A O 1
ATOM 909 N N . LEU A 1 112 ? -28.234 13.138 22.034 1.00 34.78 112 LEU A N 1
ATOM 910 C CA . LEU A 1 112 ? -28.191 11.685 21.910 1.00 34.78 112 LEU A CA 1
ATOM 911 C C . LEU A 1 112 ? -29.352 11.120 22.737 1.00 34.78 112 LEU A C 1
ATOM 913 O O . LEU A 1 112 ? -29.356 11.222 23.965 1.00 34.78 112 LEU A O 1
ATOM 917 N N . SER A 1 113 ? -30.357 10.550 22.073 1.00 29.00 113 SER A N 1
ATOM 918 C CA . SER A 1 113 ? -31.287 9.651 22.751 1.00 29.00 113 SER A CA 1
ATOM 919 C C . SER A 1 113 ? -30.507 8.396 23.141 1.00 29.00 113 SER A C 1
ATOM 921 O O . SER A 1 113 ? -29.931 7.714 22.300 1.00 29.00 113 SER A O 1
ATOM 923 N N . ILE A 1 114 ? -30.432 8.139 24.444 1.00 31.89 114 ILE A N 1
ATOM 924 C CA . ILE A 1 114 ? -29.857 6.921 25.009 1.00 31.89 114 ILE A CA 1
ATOM 925 C C . ILE A 1 114 ? -31.028 5.961 25.249 1.00 31.89 114 ILE A C 1
ATOM 927 O O . ILE A 1 114 ? -31.809 6.214 26.169 1.00 31.89 114 ILE A O 1
ATOM 931 N N . PRO A 1 115 ? -31.175 4.850 24.506 1.00 26.61 115 PRO A N 1
ATOM 932 C CA . PRO A 1 115 ? -31.783 3.665 25.077 1.00 26.61 115 PRO A CA 1
ATOM 933 C C . PRO A 1 115 ? -30.754 3.073 26.037 1.00 26.61 115 PRO A C 1
ATOM 935 O O . PRO A 1 115 ? -29.639 2.718 25.652 1.00 26.61 115 PRO A O 1
ATOM 938 N N . GLN A 1 116 ? -31.107 3.028 27.318 1.00 33.53 116 GLN A N 1
ATOM 939 C CA . GLN A 1 116 ? -30.346 2.243 28.273 1.00 33.53 116 GLN A CA 1
ATOM 940 C C . GLN A 1 116 ? -30.400 0.769 27.854 1.00 33.53 116 GLN A C 1
ATOM 942 O O . GLN A 1 116 ? -31.463 0.268 27.495 1.00 33.53 116 GLN A O 1
ATOM 947 N N . ASN A 1 117 ? -29.246 0.112 27.994 1.00 31.17 117 ASN A N 1
ATOM 948 C CA . ASN A 1 117 ? -28.980 -1.316 27.811 1.00 31.17 117 ASN A CA 1
ATOM 949 C C . ASN A 1 117 ? -28.595 -1.784 26.390 1.00 31.17 117 ASN A C 1
ATOM 951 O O . ASN A 1 117 ? -29.373 -2.430 25.707 1.00 31.17 117 ASN A O 1
ATOM 955 N N . GLU A 1 118 ? -27.354 -1.488 25.984 1.00 27.25 118 GLU A N 1
ATOM 956 C CA . GLU A 1 118 ? -26.334 -2.493 25.615 1.00 27.25 118 GLU A CA 1
ATOM 957 C C . GLU A 1 118 ? -25.001 -1.779 25.320 1.00 27.25 118 GLU A C 1
ATOM 959 O O . GLU A 1 118 ? -24.846 -1.061 24.334 1.00 27.25 118 GLU A O 1
ATOM 964 N N . GLN A 1 119 ? -24.024 -1.929 26.221 1.00 36.34 119 GLN A N 1
ATOM 965 C CA . GLN A 1 119 ? -22.649 -1.493 25.987 1.00 36.34 119 GLN A CA 1
ATOM 966 C C . GLN A 1 119 ? -21.903 -2.568 25.194 1.00 36.34 119 GLN A C 1
ATOM 968 O O . GLN A 1 119 ? -21.428 -3.533 25.786 1.00 36.34 119 GLN A O 1
ATOM 973 N N . ILE A 1 120 ? -21.723 -2.357 23.887 1.00 31.70 120 ILE A N 1
ATOM 974 C CA . ILE A 1 120 ? -20.541 -2.837 23.158 1.00 31.70 120 ILE A CA 1
ATOM 975 C C . ILE A 1 120 ? -20.035 -1.691 22.268 1.00 31.70 120 ILE A C 1
ATOM 977 O O . ILE A 1 120 ? -20.760 -1.080 21.489 1.00 31.70 120 ILE A O 1
ATOM 981 N N . THR A 1 121 ? -18.766 -1.359 22.457 1.00 35.00 121 THR A N 1
ATOM 982 C CA . THR A 1 121 ? -17.996 -0.249 21.889 1.00 35.00 121 THR A CA 1
ATOM 983 C C . THR A 1 121 ? -17.926 -0.259 20.354 1.00 35.00 121 THR A C 1
ATOM 985 O O . THR A 1 121 ? -17.325 -1.159 19.774 1.00 35.00 121 THR A O 1
ATOM 988 N N . ASN A 1 122 ? -18.438 0.790 19.693 1.00 38.75 122 ASN A N 1
ATOM 989 C CA . ASN A 1 122 ? -18.288 1.013 18.242 1.00 38.75 122 ASN A CA 1
ATOM 990 C C . ASN A 1 122 ? -17.461 2.271 17.897 1.00 38.75 122 ASN A C 1
ATOM 992 O O . ASN A 1 122 ? -17.667 2.902 16.867 1.00 38.75 122 ASN A O 1
ATOM 996 N N . LYS A 1 123 ? -16.536 2.677 18.778 1.00 39.78 123 LYS A N 1
ATOM 997 C CA . LYS A 1 123 ? -15.730 3.903 18.611 1.00 39.78 123 LYS A CA 1
ATOM 998 C C . LYS A 1 123 ? -14.439 3.718 17.794 1.00 39.78 123 LYS A C 1
ATOM 1000 O O . LYS A 1 123 ? -13.681 4.667 17.658 1.00 39.78 123 LYS A O 1
ATOM 1005 N N . GLU A 1 124 ? -14.193 2.527 17.242 1.00 39.88 124 GLU A N 1
ATOM 1006 C CA . GLU A 1 124 ? -12.949 2.197 16.523 1.00 39.88 124 GLU A CA 1
ATOM 1007 C C . GLU A 1 124 ? -13.139 1.742 15.060 1.00 39.88 124 GLU A C 1
ATOM 1009 O O . GLU A 1 124 ? -12.190 1.267 14.440 1.00 39.88 124 GLU A O 1
ATOM 1014 N N . LYS A 1 125 ? -14.344 1.871 14.485 1.00 50.66 125 LYS A N 1
ATOM 1015 C CA . LYS A 1 125 ? -14.697 1.309 13.162 1.00 50.66 125 LYS A CA 1
ATOM 1016 C C . LYS A 1 125 ? -15.063 2.371 12.116 1.00 50.66 125 LYS A C 1
ATOM 1018 O O . LYS A 1 125 ? -16.016 2.192 11.366 1.00 50.66 125 LYS A O 1
ATOM 1023 N N . GLU A 1 126 ? -14.344 3.490 12.073 1.00 65.50 126 GLU A N 1
ATOM 1024 C CA . GLU A 1 126 ? -14.606 4.545 11.081 1.00 65.50 126 GLU A CA 1
ATOM 1025 C C . GLU A 1 126 ? -13.832 4.274 9.780 1.00 65.50 126 GLU A C 1
ATOM 1027 O O . GLU A 1 126 ? -12.598 4.212 9.781 1.00 65.50 126 GLU A O 1
ATOM 1032 N N . ILE A 1 127 ? -14.571 4.085 8.680 1.00 78.19 127 ILE A N 1
ATOM 1033 C CA . ILE A 1 127 ? -14.044 4.017 7.310 1.00 78.19 127 ILE A CA 1
ATOM 1034 C C . ILE A 1 127 ? -14.107 5.421 6.726 1.00 78.19 127 ILE A C 1
ATOM 1036 O O . ILE A 1 127 ? -15.175 6.032 6.727 1.00 78.19 127 ILE A O 1
ATOM 1040 N N . PHE A 1 128 ? -12.989 5.918 6.207 1.00 81.81 128 PHE A N 1
ATOM 1041 C CA . PHE A 1 128 ? -12.914 7.247 5.601 1.00 81.81 128 PHE A CA 1
ATOM 1042 C C . PHE A 1 128 ? -12.794 7.157 4.084 1.00 81.81 128 PHE A C 1
ATOM 1044 O O . PHE A 1 128 ? -12.267 6.173 3.566 1.00 81.81 128 PHE A O 1
ATOM 1051 N N . ILE A 1 129 ? -13.236 8.193 3.372 1.00 83.81 129 ILE A N 1
ATOM 1052 C CA . ILE A 1 129 ? -12.964 8.357 1.941 1.00 83.81 129 ILE A CA 1
ATOM 1053 C C . ILE A 1 129 ? -12.369 9.739 1.649 1.00 83.81 129 ILE A C 1
ATOM 1055 O O . ILE A 1 129 ? -12.993 10.757 1.942 1.00 83.81 129 ILE A O 1
ATOM 1059 N N . SER A 1 130 ? -11.166 9.749 1.066 1.00 83.50 130 SER A N 1
ATOM 1060 C CA . SER A 1 130 ? -10.419 10.939 0.632 1.00 83.50 130 SER A CA 1
ATOM 1061 C C . SER A 1 130 ? -10.497 11.049 -0.893 1.00 83.50 130 SER A C 1
ATOM 1063 O O . SER A 1 130 ? -10.170 10.093 -1.608 1.00 83.50 130 SER A O 1
ATOM 1065 N N . TYR A 1 131 ? -10.986 12.181 -1.406 1.00 82.50 131 TYR A N 1
ATOM 1066 C CA . TYR A 1 131 ? -11.216 12.388 -2.839 1.00 82.50 131 TYR A CA 1
ATOM 1067 C C . TYR A 1 131 ? -11.269 13.875 -3.216 1.00 82.50 131 TYR A C 1
ATOM 1069 O O . TYR A 1 131 ? -11.630 14.725 -2.410 1.00 82.50 131 TYR A O 1
ATOM 1077 N N . ALA A 1 132 ? -10.970 14.200 -4.476 1.00 79.44 132 ALA A N 1
ATOM 1078 C CA . ALA A 1 132 ? -11.118 15.565 -4.975 1.00 79.44 132 ALA A CA 1
ATOM 1079 C C . ALA A 1 132 ? -12.591 15.894 -5.275 1.00 79.44 132 ALA A C 1
ATOM 1081 O O . ALA A 1 132 ? -13.266 15.146 -5.978 1.00 79.44 132 ALA A O 1
ATOM 1082 N N . TRP A 1 133 ? -13.086 17.036 -4.794 1.00 76.69 133 TRP A N 1
ATOM 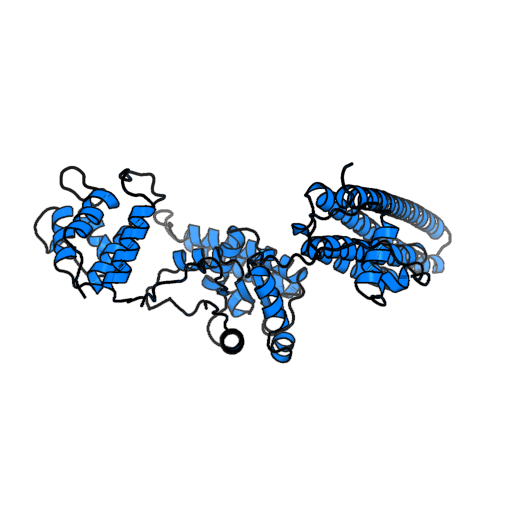1083 C CA . TRP A 1 133 ? -14.506 17.390 -4.926 1.00 76.69 133 TRP A CA 1
ATOM 1084 C C . TRP A 1 133 ? -14.924 17.730 -6.363 1.00 76.69 133 TRP A C 1
ATOM 1086 O O . TRP A 1 133 ? -14.197 18.411 -7.093 1.00 76.69 133 TRP A O 1
ATOM 1096 N N . GLY A 1 134 ? -16.149 17.354 -6.737 1.00 73.88 134 GLY A N 1
ATOM 1097 C CA . GLY A 1 134 ? -16.746 17.606 -8.056 1.00 73.88 134 GLY A CA 1
ATOM 1098 C C . GLY A 1 134 ? -16.238 16.693 -9.185 1.00 73.88 134 GLY A C 1
ATOM 1099 O O . GLY A 1 134 ? -15.234 16.000 -9.050 1.00 73.88 134 GLY A O 1
ATOM 1100 N N . GLY A 1 135 ? -16.939 16.707 -10.323 1.00 79.31 135 GLY A N 1
ATOM 1101 C CA . GLY A 1 135 ? -16.598 15.890 -11.494 1.00 79.31 135 GLY A CA 1
ATOM 1102 C C . GLY A 1 135 ? -16.762 14.381 -11.263 1.00 79.31 135 GLY A C 1
ATOM 1103 O O . GLY A 1 135 ? -17.579 13.953 -10.449 1.00 79.31 135 GLY A O 1
ATOM 1104 N N . GLU A 1 136 ? -15.961 13.582 -11.974 1.00 77.62 136 GLU A N 1
ATOM 1105 C CA . GLU A 1 136 ? -16.023 12.110 -11.961 1.00 77.62 136 GLU A CA 1
ATOM 1106 C C . GLU A 1 136 ? -15.780 11.516 -10.560 1.00 77.62 136 GLU A C 1
ATOM 1108 O O . GLU A 1 136 ? -16.461 10.570 -10.164 1.00 77.62 136 GLU A O 1
ATOM 1113 N N . SER A 1 137 ? -14.875 12.111 -9.770 1.00 78.00 137 SER A N 1
ATOM 1114 C CA . SER A 1 137 ? -14.603 11.699 -8.386 1.00 78.00 137 SER A CA 1
ATOM 1115 C C . SER A 1 137 ? -15.849 11.777 -7.498 1.00 78.00 137 SER A C 1
ATOM 1117 O O . SER A 1 137 ? -16.136 10.840 -6.758 1.00 78.00 137 SER A O 1
ATOM 1119 N N . GLU A 1 138 ? -16.622 12.861 -7.588 1.00 81.75 138 GLU A N 1
ATOM 1120 C CA . GLU A 1 138 ? -17.840 13.051 -6.789 1.00 81.75 138 GLU A CA 1
ATOM 1121 C C . GLU A 1 138 ? -18.940 12.062 -7.188 1.00 81.75 138 GLU A C 1
ATOM 1123 O O . GLU A 1 138 ? -19.584 11.455 -6.332 1.00 81.75 138 GLU A O 1
ATOM 1128 N N . GLU A 1 139 ? -19.147 11.862 -8.490 1.00 82.94 139 GLU A N 1
ATOM 1129 C CA . GLU A 1 139 ? -20.128 10.900 -8.998 1.00 82.94 139 GLU A CA 1
ATOM 1130 C C . GLU A 1 139 ? -19.798 9.466 -8.576 1.00 82.94 139 GLU A C 1
ATOM 1132 O O . GLU A 1 139 ? -20.694 8.701 -8.205 1.00 82.94 139 GLU A O 1
ATOM 1137 N N . PHE A 1 140 ? -18.515 9.104 -8.602 1.00 81.44 140 PHE A N 1
ATOM 1138 C CA . PHE A 1 140 ? -18.043 7.793 -8.179 1.00 81.44 140 PHE A CA 1
ATOM 1139 C C . PHE A 1 140 ? -18.240 7.574 -6.673 1.00 81.44 140 PHE A C 1
ATOM 1141 O O . PHE A 1 140 ? -18.804 6.554 -6.270 1.00 81.44 140 PHE A O 1
ATOM 1148 N N . VAL A 1 141 ? -17.856 8.550 -5.843 1.00 83.38 141 VAL A N 1
ATOM 1149 C CA . VAL A 1 141 ? -18.030 8.495 -4.381 1.00 83.38 141 VAL A CA 1
ATOM 1150 C C . VAL A 1 141 ? -19.503 8.407 -3.993 1.00 83.38 141 VAL A C 1
ATOM 1152 O O . VAL A 1 141 ? -19.850 7.625 -3.112 1.00 83.38 141 VAL A O 1
ATOM 1155 N N . ASN A 1 142 ? -20.387 9.137 -4.680 1.00 84.06 142 ASN A N 1
ATOM 1156 C CA . ASN A 1 142 ? -21.830 9.058 -4.445 1.00 84.06 142 ASN A CA 1
ATOM 1157 C C . ASN A 1 142 ? -22.381 7.642 -4.654 1.00 84.06 142 ASN A C 1
ATOM 1159 O O . ASN A 1 142 ? -23.173 7.165 -3.842 1.00 84.06 142 ASN A O 1
ATOM 1163 N N . LYS A 1 143 ? -21.954 6.961 -5.724 1.00 83.25 143 LYS A N 1
ATOM 1164 C CA . LYS A 1 143 ? -22.358 5.573 -6.003 1.00 83.25 143 LYS A CA 1
ATOM 1165 C C . LYS A 1 143 ? -21.794 4.608 -4.964 1.00 83.25 143 LYS A C 1
ATOM 1167 O O . LYS A 1 143 ? -22.529 3.761 -4.466 1.00 83.25 143 LYS A O 1
ATOM 1172 N N . LEU A 1 144 ? -20.510 4.751 -4.634 1.00 82.19 144 LEU A N 1
ATOM 1173 C CA . LEU A 1 144 ? -19.826 3.908 -3.657 1.00 82.19 144 LEU A CA 1
ATOM 1174 C C . LEU A 1 144 ? -20.500 4.002 -2.285 1.00 82.19 144 LEU A C 1
ATOM 1176 O O . LEU A 1 144 ? -20.847 2.979 -1.701 1.00 82.19 144 LEU A O 1
ATOM 1180 N N . ASP A 1 145 ? -20.745 5.213 -1.793 1.00 82.06 145 ASP A N 1
ATOM 1181 C CA . ASP A 1 145 ? -21.360 5.411 -0.483 1.00 82.06 145 ASP A CA 1
ATOM 1182 C C . ASP A 1 145 ? -22.807 4.904 -0.441 1.00 82.06 145 ASP A C 1
ATOM 1184 O O . ASP A 1 145 ? -23.182 4.212 0.500 1.00 82.06 145 ASP A O 1
ATOM 1188 N N . ALA A 1 146 ? -23.600 5.120 -1.499 1.00 81.06 146 ALA A N 1
ATOM 1189 C C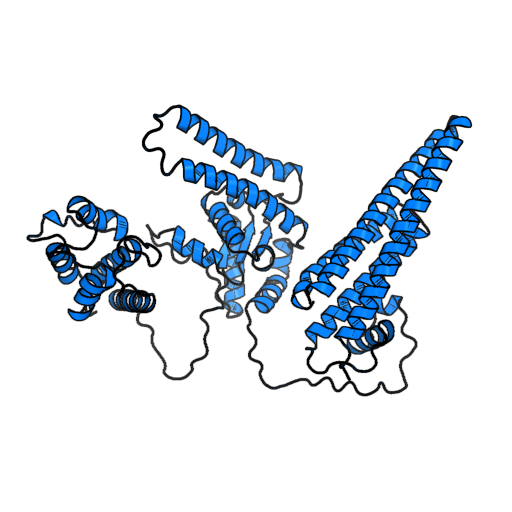A . ALA A 1 146 ? -24.946 4.549 -1.583 1.00 81.06 146 ALA A CA 1
ATOM 1190 C C . ALA A 1 146 ? -24.929 3.014 -1.448 1.00 81.06 146 ALA A C 1
ATOM 1192 O O . ALA A 1 146 ? -25.732 2.443 -0.708 1.00 81.06 146 ALA A O 1
ATOM 1193 N N . VAL A 1 147 ? -23.979 2.336 -2.103 1.00 76.75 147 VAL A N 1
ATOM 1194 C CA . VAL A 1 147 ? -23.817 0.876 -1.998 1.00 76.75 147 VAL A CA 1
ATOM 1195 C C . VAL A 1 147 ? -23.397 0.459 -0.586 1.00 76.75 147 VAL A C 1
ATOM 1197 O O . VAL A 1 147 ? -23.953 -0.499 -0.048 1.00 76.75 147 VAL A O 1
ATOM 1200 N N . PHE A 1 148 ? -22.470 1.171 0.054 1.00 76.44 148 PHE A N 1
ATOM 1201 C CA . PHE A 1 148 ? -22.039 0.858 1.423 1.00 76.44 148 PHE A CA 1
ATOM 1202 C C . PHE A 1 148 ? -23.152 1.080 2.455 1.00 76.44 148 PHE A C 1
ATOM 1204 O O . PHE A 1 148 ? -23.337 0.236 3.337 1.00 76.44 148 PHE A O 1
ATOM 1211 N N . GLN A 1 149 ? -23.970 2.119 2.278 1.00 77.38 149 GLN A N 1
ATOM 1212 C CA . GLN A 1 149 ? -25.162 2.359 3.090 1.00 77.38 149 GLN A CA 1
ATOM 1213 C C . GLN A 1 149 ? -26.183 1.222 2.955 1.00 77.38 149 GLN A C 1
ATOM 1215 O O . GLN A 1 149 ? -26.707 0.758 3.969 1.00 77.38 149 GLN A O 1
ATOM 1220 N N . THR A 1 150 ? -26.410 0.682 1.745 1.00 73.44 150 THR A N 1
ATOM 1221 C CA . THR A 1 150 ? -27.283 -0.505 1.580 1.00 73.44 150 THR A CA 1
ATOM 1222 C C . THR A 1 150 ? -26.766 -1.743 2.319 1.00 73.44 150 THR A C 1
ATOM 1224 O O . THR A 1 150 ? -27.545 -2.635 2.652 1.00 73.44 150 THR A O 1
ATOM 1227 N N . LYS A 1 151 ? -25.463 -1.787 2.618 1.00 68.69 151 LYS A N 1
ATOM 1228 C CA . LYS A 1 151 ? -24.798 -2.859 3.371 1.00 68.69 151 LYS A CA 1
ATOM 1229 C C . LYS A 1 151 ? -24.652 -2.551 4.867 1.00 68.69 151 LYS A C 1
ATOM 1231 O O . LYS A 1 151 ? -24.000 -3.316 5.577 1.00 68.69 151 LYS A O 1
ATOM 1236 N N . GLY A 1 152 ? -25.250 -1.459 5.350 1.00 68.19 152 GLY A N 1
ATOM 1237 C CA . GLY A 1 152 ? -25.230 -1.065 6.761 1.00 68.19 152 GLY A CA 1
ATOM 1238 C C . GLY A 1 152 ? -23.878 -0.542 7.255 1.00 68.19 152 GLY A C 1
ATOM 1239 O O . GLY A 1 152 ? -23.628 -0.570 8.458 1.00 68.19 152 GLY A O 1
ATOM 1240 N N . ILE A 1 153 ? -22.999 -0.097 6.352 1.00 71.50 153 ILE A N 1
ATOM 1241 C CA . ILE A 1 153 ? -21.716 0.520 6.696 1.00 71.50 153 ILE A CA 1
ATOM 1242 C C . ILE A 1 153 ? -21.795 2.024 6.447 1.00 71.50 153 ILE A C 1
ATOM 1244 O O . ILE A 1 153 ? -22.093 2.457 5.336 1.00 71.50 153 ILE A O 1
ATOM 1248 N N . THR A 1 154 ? -21.463 2.811 7.467 1.00 70.38 154 THR A N 1
ATOM 1249 C CA . THR A 1 154 ? -21.319 4.264 7.346 1.00 70.38 154 THR A CA 1
ATOM 1250 C C . THR A 1 154 ? -19.891 4.602 6.936 1.00 70.38 154 THR A C 1
ATOM 1252 O O . THR A 1 154 ? -18.950 4.298 7.673 1.00 70.38 154 THR A O 1
ATOM 1255 N N . ILE A 1 155 ? -19.725 5.230 5.771 1.00 75.06 155 ILE A N 1
ATOM 1256 C CA . ILE A 1 155 ? -18.454 5.828 5.362 1.00 75.06 155 ILE A CA 1
ATOM 1257 C C . ILE A 1 155 ? -18.469 7.300 5.759 1.00 75.06 155 ILE A C 1
ATOM 1259 O O . ILE A 1 155 ? -19.381 8.045 5.403 1.00 75.06 155 ILE A O 1
ATOM 1263 N N . THR A 1 156 ? -17.418 7.739 6.440 1.00 75.12 156 THR A N 1
ATOM 1264 C CA . THR A 1 156 ? -17.170 9.159 6.664 1.00 75.12 156 THR A CA 1
ATOM 1265 C C . THR A 1 156 ? -16.541 9.745 5.408 1.00 75.12 156 THR A C 1
ATOM 1267 O O . THR A 1 156 ? -15.402 9.428 5.051 1.00 75.12 156 THR A O 1
ATOM 1270 N N . ARG A 1 157 ? -17.292 10.596 4.713 1.00 71.44 157 ARG A N 1
ATOM 1271 C CA . ARG A 1 157 ? -16.779 11.340 3.564 1.00 71.44 157 ARG A CA 1
ATOM 1272 C C . ARG A 1 157 ? -15.961 12.531 4.026 1.00 71.44 157 ARG A C 1
ATOM 1274 O O . ARG A 1 157 ? -16.352 13.209 4.970 1.00 71.44 157 ARG A O 1
ATOM 1281 N N . ASP A 1 158 ? -14.968 12.898 3.226 1.00 59.66 158 ASP A N 1
ATOM 1282 C CA . ASP A 1 158 ? -14.341 14.228 3.262 1.00 59.66 158 ASP A CA 1
ATOM 1283 C C . ASP A 1 158 ? -15.338 15.395 2.989 1.00 59.66 158 ASP A C 1
ATOM 1285 O O . ASP A 1 158 ? -15.000 16.573 2.972 1.00 59.66 158 ASP A O 1
ATOM 1289 N N . LYS A 1 159 ? -16.630 15.084 2.811 1.00 48.81 159 LYS A N 1
ATOM 1290 C CA . LYS A 1 159 ? -17.714 16.045 2.589 1.00 48.81 159 LYS A CA 1
ATOM 1291 C C . LYS A 1 159 ? -18.636 16.259 3.796 1.00 48.81 159 LYS A C 1
ATOM 1293 O O . LYS A 1 159 ? -19.411 17.211 3.786 1.00 48.81 159 LYS A O 1
ATOM 1298 N N . GLU A 1 160 ? -18.552 15.436 4.843 1.00 39.44 160 GLU A N 1
ATOM 1299 C CA . GLU A 1 160 ? -19.398 15.572 6.039 1.00 39.44 160 GLU A CA 1
ATOM 1300 C C . GLU A 1 160 ? -18.553 15.781 7.300 1.00 39.44 160 GLU A C 1
ATOM 1302 O O . GLU A 1 160 ? -18.282 14.845 8.042 1.00 39.44 160 GLU A O 1
ATOM 1307 N N . ASP A 1 161 ? -18.075 17.020 7.470 1.00 36.09 161 ASP A N 1
ATOM 1308 C CA . ASP A 1 161 ? -18.329 17.883 8.650 1.00 36.09 161 ASP A CA 1
ATOM 1309 C C . ASP A 1 161 ? -17.624 19.261 8.523 1.00 36.09 161 ASP A C 1
ATOM 1311 O O . ASP A 1 161 ? -17.287 19.918 9.509 1.00 36.09 161 ASP A O 1
ATOM 1315 N N . LEU A 1 162 ? -17.355 19.733 7.299 1.00 37.00 162 LEU A N 1
ATOM 1316 C CA . LEU A 1 162 ? -16.832 21.081 7.062 1.00 37.00 162 LEU A CA 1
ATOM 1317 C C . LEU A 1 162 ? -17.988 22.014 6.696 1.00 37.00 162 LEU A C 1
ATOM 1319 O O . LEU A 1 162 ? -18.169 22.425 5.551 1.00 37.00 162 LEU A O 1
ATOM 1323 N N . GLY A 1 163 ? -18.774 22.381 7.711 1.00 32.94 163 GLY A N 1
ATOM 1324 C CA . GLY A 1 163 ? -19.503 23.646 7.664 1.00 32.94 163 GLY A CA 1
ATOM 1325 C C . GLY A 1 163 ? -18.527 24.797 7.377 1.00 32.94 163 GLY A C 1
ATOM 1326 O O . GLY A 1 163 ? -17.345 24.730 7.719 1.00 32.94 163 GLY A O 1
ATOM 1327 N N . PHE A 1 164 ? -19.003 25.852 6.714 1.00 24.70 164 PHE A N 1
ATOM 1328 C CA . PHE A 1 164 ? -18.203 27.035 6.377 1.00 24.70 164 PHE A CA 1
ATOM 1329 C C . PHE A 1 164 ? -17.360 27.511 7.587 1.00 24.70 164 PHE A C 1
ATOM 1331 O O . PHE A 1 164 ? -17.925 27.760 8.650 1.00 24.70 164 PHE A O 1
ATOM 1338 N N . LYS A 1 165 ? -16.026 27.622 7.415 1.00 28.53 165 LYS A N 1
ATOM 1339 C CA . LYS A 1 165 ? -14.980 27.876 8.446 1.00 28.53 165 LYS A CA 1
ATOM 1340 C C . LYS A 1 165 ? -14.577 26.707 9.378 1.00 28.53 165 LYS A C 1
ATOM 1342 O O . LYS A 1 165 ? -13.940 26.937 10.406 1.00 28.53 165 LYS A O 1
ATOM 1347 N N . GLY A 1 166 ? -14.864 25.453 9.030 1.00 31.02 166 GLY A N 1
ATOM 1348 C CA . GLY A 1 166 ? -14.313 24.287 9.736 1.00 31.02 166 GLY A CA 1
ATOM 1349 C C . GLY A 1 166 ? -12.779 24.195 9.637 1.00 31.02 166 GLY A C 1
ATOM 1350 O O . GLY A 1 166 ? -12.196 24.434 8.579 1.00 31.02 166 GLY A O 1
ATOM 1351 N N . ARG A 1 167 ? -12.098 23.878 10.750 1.00 35.41 167 ARG A N 1
ATOM 1352 C CA . ARG A 1 167 ? -10.634 23.720 10.761 1.00 35.41 167 ARG A CA 1
ATOM 1353 C C . ARG A 1 167 ? -10.232 22.387 10.135 1.00 35.41 167 ARG A C 1
ATOM 1355 O O . ARG A 1 167 ? -10.569 21.321 10.634 1.00 35.41 167 ARG A O 1
ATOM 1362 N N . ILE A 1 168 ? -9.424 22.503 9.093 1.00 38.75 168 ILE A N 1
ATOM 1363 C CA . ILE A 1 168 ? -8.890 21.439 8.242 1.00 38.75 168 ILE A CA 1
ATOM 1364 C C . ILE A 1 168 ? -8.001 20.448 9.036 1.00 38.75 168 ILE A C 1
ATOM 1366 O O . ILE A 1 168 ? -8.160 19.239 8.921 1.00 38.75 168 ILE A O 1
ATOM 1370 N N . LYS A 1 169 ? -7.139 20.928 9.947 1.00 37.84 169 LYS A N 1
ATOM 1371 C CA . LYS A 1 169 ? -6.114 20.087 10.609 1.00 37.84 169 LYS A CA 1
ATOM 1372 C C . LYS A 1 169 ? -6.648 18.981 11.554 1.00 37.84 169 LYS A C 1
ATOM 1374 O O . LYS A 1 169 ? -6.229 17.840 11.389 1.00 37.84 169 LYS A O 1
ATOM 1379 N N . PRO A 1 170 ? -7.587 19.226 12.496 1.00 39.06 170 PRO A N 1
ATOM 1380 C CA . PRO A 1 170 ? -8.036 18.185 13.439 1.00 39.06 170 PRO A CA 1
ATOM 1381 C C . PRO A 1 170 ? -8.900 17.083 12.803 1.00 39.06 170 PRO A C 1
ATOM 1383 O O . PRO A 1 170 ? -8.884 15.937 13.257 1.00 39.06 170 PRO A O 1
ATOM 1386 N N . PHE A 1 171 ? -9.654 17.424 11.752 1.00 42.56 171 PHE A N 1
ATOM 1387 C CA . PHE A 1 171 ? -10.407 16.458 10.948 1.00 42.56 171 PHE A CA 1
ATOM 1388 C C . PHE A 1 171 ? -9.453 15.593 10.112 1.00 42.56 171 PHE A C 1
ATOM 1390 O O . PHE A 1 171 ? -9.555 14.367 10.137 1.00 42.56 171 PHE A O 1
ATOM 1397 N N . MET A 1 172 ? -8.440 16.204 9.493 1.00 43.25 172 MET A N 1
ATOM 1398 C CA . MET A 1 172 ? -7.426 15.491 8.708 1.00 43.25 172 MET A CA 1
ATOM 1399 C C . MET A 1 172 ? -6.502 14.608 9.566 1.00 43.25 172 MET A C 1
ATOM 1401 O O . MET A 1 172 ? -6.138 13.514 9.141 1.00 43.25 172 MET A O 1
ATOM 1405 N N . GLU A 1 173 ? -6.211 14.984 10.819 1.00 49.22 173 GLU A N 1
ATOM 1406 C CA . GLU A 1 173 ? -5.557 14.092 11.794 1.00 49.22 173 GLU A CA 1
ATOM 1407 C C . GLU A 1 173 ? -6.439 12.893 12.190 1.00 49.22 173 GLU A C 1
ATOM 1409 O O . GLU A 1 173 ? -5.927 11.811 12.477 1.00 49.22 173 GLU A O 1
ATOM 1414 N N . ARG A 1 174 ? -7.772 13.050 12.215 1.00 50.59 174 ARG A N 1
ATOM 1415 C CA . ARG A 1 174 ? -8.714 11.948 12.484 1.00 50.59 174 ARG A CA 1
ATOM 1416 C C . ARG A 1 174 ? -8.784 10.973 11.307 1.00 50.59 174 ARG A C 1
ATOM 1418 O O . ARG A 1 174 ? -8.710 9.772 11.559 1.00 50.59 174 ARG A O 1
ATOM 1425 N N . ILE A 1 175 ? -8.827 11.463 10.064 1.00 53.88 175 ILE A N 1
ATOM 1426 C CA . ILE A 1 175 ? -8.684 10.627 8.854 1.00 53.88 175 ILE A CA 1
ATOM 1427 C C . ILE A 1 175 ? -7.343 9.890 8.900 1.00 53.88 175 ILE A C 1
ATOM 1429 O O . ILE A 1 175 ? -7.294 8.671 8.748 1.00 53.88 175 ILE A O 1
ATOM 1433 N N . GLY A 1 176 ? -6.267 10.607 9.241 1.00 47.62 176 GLY A N 1
ATOM 1434 C CA . GLY A 1 176 ? -4.933 10.059 9.465 1.00 47.62 176 GLY A CA 1
ATOM 1435 C C . GLY A 1 176 ? -4.855 8.965 10.537 1.00 47.62 176 GLY A C 1
ATOM 1436 O O . GLY A 1 176 ? -3.876 8.226 10.541 1.00 47.62 176 GLY A O 1
ATOM 1437 N N . ARG A 1 177 ? -5.886 8.754 11.374 1.00 51.78 177 ARG A N 1
ATOM 1438 C CA . ARG A 1 177 ? -6.006 7.652 12.358 1.00 51.78 177 ARG A CA 1
ATOM 1439 C C . ARG A 1 177 ? -7.005 6.547 11.974 1.00 51.78 177 ARG A C 1
ATOM 1441 O O . ARG A 1 177 ? -7.116 5.564 12.703 1.00 51.78 177 ARG A O 1
ATOM 1448 N N . GLY A 1 178 ? -7.730 6.675 10.861 1.00 58.03 178 GLY A N 1
ATOM 1449 C CA . GLY A 1 178 ? -8.723 5.684 10.431 1.00 58.03 178 GLY A CA 1
ATOM 1450 C C . GLY A 1 178 ? -8.120 4.301 10.151 1.00 58.03 178 GLY A C 1
ATOM 1451 O O . GLY A 1 178 ? -7.052 4.209 9.538 1.00 58.03 178 GLY A O 1
ATOM 1452 N N . LYS A 1 179 ? -8.804 3.223 10.575 1.00 64.06 179 LYS A N 1
ATOM 1453 C CA . LYS A 1 179 ? -8.369 1.825 10.344 1.00 64.06 179 LYS A CA 1
ATOM 1454 C C . LYS A 1 179 ? -8.442 1.425 8.859 1.00 64.06 179 LYS A C 1
ATOM 1456 O O . LYS A 1 179 ? -7.681 0.565 8.430 1.00 64.06 179 LYS A O 1
ATOM 1461 N N . ALA A 1 180 ? -9.323 2.061 8.082 1.00 75.69 180 ALA A N 1
ATOM 1462 C CA . ALA A 1 180 ? -9.456 1.873 6.637 1.00 75.69 180 ALA A CA 1
ATOM 1463 C C . ALA A 1 180 ? -9.816 3.199 5.945 1.00 75.69 180 ALA A C 1
ATOM 1465 O O . ALA A 1 180 ? -10.768 3.871 6.345 1.00 75.69 180 ALA A O 1
ATOM 1466 N N . ILE A 1 181 ? -9.054 3.578 4.917 1.00 83.06 181 ILE A N 1
ATOM 1467 C CA . ILE A 1 181 ? -9.187 4.853 4.205 1.00 83.06 181 ILE A CA 1
ATOM 1468 C C . ILE A 1 181 ? -9.219 4.583 2.703 1.00 83.06 181 ILE A C 1
ATOM 1470 O O . ILE A 1 181 ? -8.232 4.160 2.109 1.00 83.06 181 ILE A O 1
ATOM 1474 N N . ILE A 1 182 ? -10.357 4.832 2.072 1.00 86.12 182 ILE A N 1
ATOM 1475 C CA . ILE A 1 182 ? -10.525 4.737 0.624 1.00 86.12 182 ILE A CA 1
ATOM 1476 C C . ILE A 1 182 ? -9.946 6.007 -0.003 1.00 86.12 182 ILE A C 1
ATOM 1478 O O . ILE A 1 182 ? -10.348 7.109 0.359 1.00 86.12 182 ILE A O 1
ATOM 1482 N N . VAL A 1 183 ? -9.009 5.871 -0.940 1.00 87.19 183 VAL A N 1
ATOM 1483 C CA . VAL A 1 183 ? -8.363 7.019 -1.599 1.00 87.19 183 VAL A CA 1
ATOM 1484 C C . VAL A 1 183 ? -8.738 7.028 -3.075 1.00 87.19 183 VAL A C 1
ATOM 1486 O O . VAL A 1 183 ? -8.332 6.138 -3.820 1.00 87.19 183 VAL A O 1
ATOM 1489 N N . ILE A 1 184 ? -9.508 8.021 -3.520 1.00 87.12 184 ILE A N 1
ATOM 1490 C CA . ILE A 1 184 ? -9.897 8.155 -4.930 1.00 87.12 184 ILE A CA 1
ATOM 1491 C C . ILE A 1 184 ? -8.856 9.007 -5.658 1.00 87.12 184 ILE A C 1
ATOM 1493 O O . ILE A 1 184 ? -8.861 10.236 -5.576 1.00 87.12 184 ILE A O 1
ATOM 1497 N N . VAL A 1 185 ? -7.958 8.341 -6.379 1.00 86.56 185 VAL A N 1
ATOM 1498 C CA . VAL A 1 185 ? -6.819 8.963 -7.058 1.00 86.56 185 VAL A CA 1
ATOM 1499 C C . VAL A 1 185 ? -7.251 9.444 -8.446 1.00 86.56 185 VAL A C 1
ATOM 1501 O O . VAL A 1 185 ? -7.396 8.641 -9.368 1.00 86.56 185 VAL A O 1
ATOM 1504 N N . SER A 1 186 ? -7.446 10.757 -8.577 1.00 88.12 186 SER A N 1
ATOM 1505 C CA . SER A 1 186 ? -7.726 11.465 -9.835 1.00 88.12 186 SER A CA 1
ATOM 1506 C C . SER A 1 186 ? -6.635 12.493 -10.175 1.00 88.12 186 SER A C 1
ATOM 1508 O O . SER A 1 186 ? -5.761 12.780 -9.348 1.00 88.12 186 SER A O 1
ATOM 1510 N N . GLU A 1 187 ? -6.676 13.106 -11.365 1.00 87.88 187 GLU A N 1
ATOM 1511 C CA . GLU A 1 187 ? -5.652 14.090 -11.746 1.00 87.88 187 GLU A CA 1
ATOM 1512 C C . GLU A 1 187 ? -5.772 15.328 -10.851 1.00 87.88 187 GLU A C 1
ATOM 1514 O O . GLU A 1 187 ? -4.774 15.892 -10.394 1.00 87.88 187 GLU A O 1
ATOM 1519 N N . LYS A 1 188 ? -7.020 15.695 -10.543 1.00 84.94 188 LYS A N 1
ATOM 1520 C CA . LYS A 1 188 ? -7.359 16.765 -9.609 1.00 84.94 188 LYS A CA 1
ATOM 1521 C C . LYS A 1 188 ? -6.883 16.456 -8.188 1.00 84.94 188 LYS A C 1
ATOM 1523 O O . LYS A 1 188 ? -6.430 17.371 -7.509 1.00 84.94 188 LYS A O 1
ATOM 1528 N N . TYR A 1 189 ? -6.947 15.195 -7.756 1.00 86.25 189 TYR A N 1
ATOM 1529 C CA . TYR A 1 189 ? -6.452 14.767 -6.444 1.00 86.25 189 TYR A CA 1
ATOM 1530 C C . TYR A 1 189 ? -4.942 15.000 -6.316 1.00 86.25 189 TYR A C 1
ATOM 1532 O O . TYR A 1 189 ? -4.498 15.683 -5.399 1.00 86.25 189 TYR A O 1
ATOM 1540 N N . LEU A 1 190 ? -4.155 14.516 -7.286 1.00 88.88 190 LEU A N 1
ATOM 1541 C CA . LEU A 1 190 ? -2.683 14.566 -7.254 1.00 88.88 190 LEU A CA 1
ATOM 1542 C C . LEU A 1 190 ? -2.086 15.978 -7.378 1.00 88.88 190 LEU A C 1
ATOM 1544 O O . LEU A 1 190 ? -0.889 16.161 -7.143 1.00 88.88 190 LEU A O 1
ATOM 1548 N N . LYS A 1 191 ? -2.903 16.961 -7.768 1.00 85.94 191 LYS A N 1
ATOM 1549 C CA . LYS A 1 191 ? -2.534 18.380 -7.897 1.00 85.94 191 LYS A CA 1
ATOM 1550 C C . LYS A 1 191 ? -3.169 19.273 -6.825 1.00 85.94 191 LYS A C 1
ATOM 1552 O O . LYS A 1 191 ? -2.873 20.464 -6.787 1.00 85.94 191 LYS A O 1
ATOM 1557 N N . SER A 1 192 ? -4.049 18.733 -5.980 1.00 80.31 192 SER A N 1
ATOM 1558 C CA . SER A 1 192 ? -4.725 19.496 -4.928 1.00 80.31 192 SER A CA 1
ATOM 1559 C C . SER A 1 192 ? -3.913 19.474 -3.639 1.00 80.31 192 SER A C 1
ATOM 1561 O O . SER A 1 192 ? -3.653 18.410 -3.087 1.00 80.31 192 SER A O 1
ATOM 1563 N N . GLU A 1 193 ? -3.569 20.655 -3.128 1.00 74.94 193 GLU A N 1
ATOM 1564 C CA . GLU A 1 193 ? -2.856 20.814 -1.856 1.00 74.94 193 GLU A CA 1
ATOM 1565 C C . GLU A 1 193 ? -3.584 20.138 -0.688 1.00 74.94 193 GLU A C 1
ATOM 1567 O O . GLU A 1 193 ? -2.969 19.380 0.052 1.00 74.94 193 GLU A O 1
ATOM 1572 N N . ASN A 1 194 ? -4.906 20.313 -0.583 1.00 67.25 194 ASN A N 1
ATOM 1573 C CA . ASN A 1 194 ? -5.706 19.712 0.488 1.00 67.25 194 ASN A CA 1
ATOM 1574 C C . ASN A 1 194 ? -5.696 18.177 0.429 1.00 67.25 194 ASN A C 1
ATOM 1576 O O . ASN A 1 194 ? -5.390 17.528 1.426 1.00 67.25 194 ASN A O 1
ATOM 1580 N N . CYS A 1 195 ? -5.973 17.590 -0.741 1.00 78.69 195 CYS A N 1
ATOM 1581 C CA . CYS A 1 195 ? -5.964 16.133 -0.907 1.00 78.69 195 CYS A CA 1
ATOM 1582 C C . CYS A 1 195 ? -4.576 15.539 -0.631 1.00 78.69 195 CYS A C 1
ATOM 1584 O O . CYS A 1 195 ? -4.442 14.495 0.006 1.00 78.69 195 CYS A O 1
ATOM 1586 N N . MET A 1 196 ? -3.525 16.214 -1.095 1.00 82.00 196 MET A N 1
ATOM 1587 C CA . MET A 1 196 ? -2.160 15.740 -0.911 1.00 82.00 196 MET A CA 1
ATOM 1588 C C . MET A 1 196 ? -1.659 15.940 0.521 1.00 82.00 196 MET A C 1
ATOM 1590 O O . MET A 1 196 ? -0.920 15.091 1.019 1.00 82.00 196 MET A O 1
ATOM 1594 N N . TYR A 1 197 ? -2.107 16.986 1.216 1.00 72.06 197 TYR A N 1
ATOM 1595 C CA . TYR A 1 197 ? -1.879 17.157 2.648 1.00 72.06 197 TYR A CA 1
ATOM 1596 C C . TYR A 1 197 ? -2.493 16.002 3.446 1.00 72.06 197 TYR A C 1
ATOM 1598 O O . TYR A 1 197 ? -1.814 15.425 4.296 1.00 72.06 197 TYR A O 1
ATOM 1606 N N . GLU A 1 198 ? -3.736 15.607 3.151 1.00 70.44 198 GLU A N 1
ATOM 1607 C CA . GLU A 1 198 ? -4.353 14.430 3.776 1.00 70.44 198 GLU A CA 1
ATOM 1608 C C . GLU A 1 198 ? -3.521 13.179 3.550 1.00 70.44 198 GLU A C 1
ATOM 1610 O O . GLU A 1 198 ? -3.204 12.469 4.502 1.00 70.44 198 GLU A O 1
ATOM 1615 N N . LEU A 1 199 ? -3.113 12.931 2.307 1.00 80.94 199 LEU A N 1
ATOM 1616 C CA . LEU A 1 199 ? -2.299 11.773 1.972 1.00 80.94 199 LEU A CA 1
ATOM 1617 C C . LEU A 1 199 ? -0.971 11.756 2.748 1.00 80.94 199 LEU A C 1
ATOM 1619 O O . LEU A 1 199 ? -0.567 10.703 3.246 1.00 80.94 199 LEU A O 1
ATOM 1623 N N . VAL A 1 200 ? -0.325 12.916 2.907 1.00 77.81 200 VAL A N 1
ATOM 1624 C CA . VAL A 1 200 ? 0.871 13.085 3.749 1.00 77.81 200 VAL A CA 1
ATOM 1625 C C . VAL A 1 200 ? 0.563 12.734 5.207 1.00 77.81 200 VAL A C 1
ATOM 1627 O O . VAL A 1 200 ? 1.327 11.994 5.829 1.00 77.81 200 VAL A O 1
ATOM 1630 N N . GLN A 1 201 ? -0.563 13.197 5.761 1.00 70.81 201 GLN A N 1
ATOM 1631 C CA . GLN A 1 201 ? -0.960 12.844 7.130 1.00 70.81 201 GLN A CA 1
ATOM 1632 C C . GLN A 1 201 ? -1.229 11.345 7.279 1.00 70.81 201 GLN A C 1
ATOM 1634 O O . GLN A 1 201 ? -0.824 10.743 8.274 1.00 70.81 201 GLN A O 1
ATOM 1639 N N . ILE A 1 202 ? -1.869 10.711 6.297 1.00 76.00 202 ILE A N 1
ATOM 1640 C CA . ILE A 1 202 ? -2.107 9.264 6.312 1.00 76.00 202 ILE A CA 1
ATOM 1641 C C . ILE A 1 202 ? -0.768 8.512 6.299 1.00 76.00 202 ILE A C 1
ATOM 1643 O O . ILE A 1 202 ? -0.580 7.600 7.105 1.00 76.00 202 ILE A O 1
ATOM 1647 N N . SER A 1 203 ? 0.179 8.933 5.454 1.00 74.38 203 SER A N 1
ATOM 1648 C CA . SER A 1 203 ? 1.526 8.353 5.379 1.00 74.38 203 SER A CA 1
ATOM 1649 C C . SER A 1 203 ? 2.292 8.484 6.704 1.00 74.38 203 SER A C 1
ATOM 1651 O O . SER A 1 203 ? 2.823 7.500 7.228 1.00 74.38 203 SER A O 1
ATOM 1653 N N . LYS A 1 204 ? 2.266 9.674 7.321 1.00 71.75 204 LYS A N 1
ATOM 1654 C CA . LYS A 1 204 ? 2.935 9.964 8.603 1.00 71.75 204 LYS A CA 1
ATOM 1655 C C . LYS A 1 204 ? 2.409 9.148 9.781 1.00 71.75 204 LYS A C 1
ATOM 1657 O O . LYS A 1 204 ? 3.161 8.873 10.712 1.00 71.75 204 LYS A O 1
ATOM 1662 N N . ASN A 1 205 ? 1.146 8.733 9.744 1.00 65.25 205 ASN A N 1
ATOM 1663 C CA . ASN A 1 205 ? 0.539 7.929 10.804 1.00 65.25 205 ASN A CA 1
ATOM 1664 C C . ASN A 1 205 ? 0.856 6.422 10.699 1.00 65.25 205 ASN A C 1
ATOM 1666 O O . ASN A 1 205 ? 0.273 5.622 11.432 1.00 65.25 205 ASN A O 1
ATOM 1670 N N . GLY A 1 206 ? 1.787 6.026 9.823 1.00 62.03 206 GLY A N 1
ATOM 1671 C CA . GLY A 1 206 ? 2.278 4.654 9.717 1.00 62.03 206 GLY A CA 1
ATOM 1672 C C . GLY A 1 206 ? 1.247 3.674 9.151 1.00 62.03 206 GLY A C 1
ATOM 1673 O O . GLY A 1 206 ? 0.079 4.005 8.947 1.00 62.03 206 GLY A O 1
ATOM 1674 N N . GLN A 1 207 ? 1.702 2.446 8.865 1.00 64.94 207 GLN A N 1
ATOM 1675 C CA . GLN A 1 207 ? 0.879 1.392 8.245 1.00 64.94 207 GLN A CA 1
ATOM 1676 C C . GLN A 1 207 ? 0.200 1.864 6.944 1.00 64.94 207 GLN A C 1
ATOM 1678 O O . GLN A 1 207 ? -0.915 1.460 6.626 1.00 64.94 207 GLN A O 1
ATOM 1683 N N . PHE A 1 208 ? 0.880 2.741 6.194 1.00 67.44 208 PHE A N 1
ATOM 1684 C CA . PHE A 1 208 ? 0.311 3.447 5.046 1.00 67.44 208 PHE A CA 1
ATOM 1685 C C . PHE A 1 208 ? -0.285 2.480 4.014 1.00 67.44 208 PHE A C 1
ATOM 1687 O O . PHE A 1 208 ? -1.449 2.620 3.659 1.00 67.44 208 PHE A O 1
ATOM 1694 N N . TYR A 1 209 ? 0.465 1.439 3.636 1.00 67.06 209 TYR A N 1
ATOM 1695 C CA . TYR A 1 209 ? 0.012 0.379 2.725 1.00 67.06 209 TYR A CA 1
ATOM 1696 C C . TYR A 1 209 ? -1.224 -0.380 3.240 1.00 67.06 209 TYR A C 1
ATOM 1698 O O . TYR A 1 209 ? -2.145 -0.647 2.480 1.00 67.06 209 TYR A O 1
ATOM 1706 N N . ASP A 1 210 ? -1.262 -0.711 4.534 1.00 70.38 210 ASP A N 1
ATOM 1707 C CA . ASP A 1 210 ? -2.333 -1.514 5.142 1.00 70.38 210 ASP A CA 1
ATOM 1708 C C . ASP A 1 210 ? -3.658 -0.772 5.296 1.00 70.38 210 ASP A C 1
ATOM 1710 O O . ASP A 1 210 ? -4.708 -1.403 5.449 1.00 70.38 210 ASP A O 1
ATOM 1714 N N . ARG A 1 211 ? -3.587 0.558 5.346 1.00 76.75 211 ARG A N 1
ATOM 1715 C CA . ARG A 1 211 ? -4.701 1.426 5.718 1.00 76.75 211 ARG A CA 1
ATOM 1716 C C . ARG A 1 211 ? -5.351 2.091 4.518 1.00 76.75 211 ARG A C 1
ATOM 1718 O O . ARG A 1 211 ? -6.519 2.460 4.627 1.00 76.75 211 ARG A O 1
ATOM 1725 N N . ILE A 1 212 ? -4.636 2.247 3.402 1.00 83.00 212 ILE A N 1
ATOM 1726 C CA . ILE A 1 212 ? -5.198 2.845 2.191 1.00 83.00 212 ILE A CA 1
ATOM 1727 C C . ILE A 1 212 ? -5.809 1.794 1.262 1.00 83.00 212 ILE A C 1
ATOM 1729 O O . ILE A 1 212 ? -5.232 0.744 1.001 1.00 83.00 212 ILE A O 1
ATOM 1733 N N . PHE A 1 213 ? -6.969 2.125 0.704 1.00 82.75 213 PHE A N 1
ATOM 1734 C CA . PHE A 1 213 ? -7.667 1.367 -0.330 1.00 82.75 213 PHE A CA 1
ATOM 1735 C C . PHE A 1 213 ? -7.799 2.262 -1.566 1.00 82.75 213 PHE A C 1
ATOM 1737 O O . PHE A 1 213 ? -8.812 2.951 -1.725 1.00 82.75 213 PHE A O 1
ATOM 1744 N N . PRO A 1 214 ? -6.754 2.344 -2.406 1.00 82.06 214 PRO A N 1
ATOM 1745 C CA . PRO A 1 214 ? -6.729 3.286 -3.504 1.00 82.06 214 PRO A CA 1
ATOM 1746 C C . PRO A 1 214 ? -7.567 2.804 -4.690 1.00 82.06 214 PRO A C 1
ATOM 1748 O O . PRO A 1 214 ? -7.491 1.645 -5.100 1.00 82.06 214 PRO A O 1
ATOM 1751 N N . ILE A 1 215 ? -8.316 3.730 -5.283 1.00 81.19 215 ILE A N 1
ATOM 1752 C CA . ILE A 1 215 ? -9.076 3.548 -6.520 1.00 81.19 215 ILE A CA 1
ATOM 1753 C C . ILE A 1 215 ? -8.609 4.619 -7.499 1.00 81.19 215 ILE A C 1
ATOM 1755 O O . ILE A 1 215 ? -8.811 5.809 -7.266 1.00 81.19 215 ILE A O 1
ATOM 1759 N N . VAL A 1 216 ? -7.964 4.202 -8.587 1.00 82.62 216 VAL A N 1
ATOM 1760 C CA . VAL A 1 216 ? -7.407 5.118 -9.591 1.00 82.62 216 VAL A CA 1
ATOM 1761 C C . VAL A 1 216 ? -8.435 5.359 -10.691 1.00 82.62 216 VAL A C 1
ATOM 1763 O O . VAL A 1 216 ? -8.867 4.408 -11.341 1.00 82.62 216 VAL A O 1
ATOM 1766 N N . LEU A 1 217 ? -8.832 6.616 -10.898 1.00 81.44 217 LEU A N 1
ATOM 1767 C CA . LEU A 1 217 ? -9.764 6.996 -11.961 1.00 81.44 217 LEU A CA 1
ATOM 1768 C C . LEU A 1 217 ? -9.086 7.006 -13.339 1.00 81.44 217 LEU A C 1
ATOM 1770 O O . LEU A 1 217 ? -7.864 7.086 -13.462 1.00 81.44 217 LEU A O 1
ATOM 1774 N N . ASN A 1 218 ? -9.892 6.915 -14.400 1.00 77.75 218 ASN A N 1
ATOM 1775 C CA . ASN A 1 218 ? -9.394 6.795 -15.776 1.00 77.75 218 ASN A CA 1
ATOM 1776 C C . ASN A 1 218 ? -8.694 8.065 -16.282 1.00 77.75 218 ASN A C 1
ATOM 1778 O O . ASN A 1 218 ? -7.862 7.988 -17.190 1.00 77.75 218 ASN A O 1
ATOM 1782 N N . ASP A 1 219 ? -9.015 9.217 -15.691 1.00 74.94 219 ASP A N 1
ATOM 1783 C CA . ASP A 1 219 ? -8.359 10.502 -15.948 1.00 74.94 219 ASP A CA 1
ATOM 1784 C C . ASP A 1 219 ? -6.886 10.523 -15.492 1.00 74.94 219 ASP A C 1
ATOM 1786 O O . ASP A 1 219 ? -6.131 11.428 -15.845 1.00 74.94 219 ASP A O 1
ATOM 1790 N N . THR A 1 220 ? -6.444 9.496 -14.757 1.00 70.94 220 THR A N 1
ATOM 1791 C CA . THR A 1 220 ? -5.134 9.446 -14.112 1.00 70.94 220 THR A CA 1
ATOM 1792 C C . THR A 1 220 ? -4.316 8.253 -14.574 1.00 70.94 220 THR A C 1
ATOM 1794 O O . THR A 1 220 ? -4.663 7.094 -14.364 1.00 70.94 220 THR A O 1
ATOM 1797 N N . ASN A 1 221 ? -3.146 8.519 -15.159 1.00 68.94 221 ASN A N 1
ATOM 1798 C CA . ASN A 1 221 ? -2.254 7.471 -15.662 1.00 68.94 221 ASN A CA 1
ATOM 1799 C C . ASN A 1 221 ? -1.007 7.293 -14.785 1.00 68.94 221 ASN A C 1
ATOM 1801 O O . ASN A 1 221 ? 0.128 7.366 -15.259 1.00 68.94 221 ASN A O 1
ATOM 1805 N N . ILE A 1 222 ? -1.217 7.062 -13.489 1.00 70.00 222 ILE A N 1
ATOM 1806 C CA . ILE A 1 222 ? -0.146 6.965 -12.484 1.00 70.00 222 ILE A CA 1
ATOM 1807 C C . ILE A 1 222 ? 0.690 5.671 -12.588 1.00 70.00 222 ILE A C 1
ATOM 1809 O O . ILE A 1 222 ? 1.782 5.588 -12.034 1.00 70.00 222 ILE A O 1
ATOM 1813 N N . TYR A 1 223 ? 0.271 4.669 -13.369 1.00 64.62 223 TYR A N 1
ATOM 1814 C CA . TYR A 1 223 ? 1.063 3.441 -13.565 1.00 64.62 223 TYR A CA 1
ATOM 1815 C C . TYR A 1 223 ? 2.267 3.633 -14.497 1.00 64.62 223 TYR A C 1
ATOM 1817 O O . TYR A 1 223 ? 3.276 2.932 -14.372 1.00 64.62 223 TYR A O 1
ATOM 1825 N N . LYS A 1 224 ? 2.207 4.596 -15.427 1.00 70.12 224 LYS A N 1
ATOM 1826 C CA . LYS A 1 224 ? 3.297 4.860 -16.377 1.00 70.12 224 LYS A CA 1
ATOM 1827 C C . LYS A 1 224 ? 4.337 5.794 -15.764 1.00 70.12 224 LYS A C 1
ATOM 1829 O O . LYS A 1 224 ? 4.041 6.952 -15.483 1.00 70.12 224 LYS A O 1
ATOM 1834 N N . SER A 1 225 ? 5.593 5.343 -15.678 1.00 69.38 225 SER A N 1
ATOM 1835 C CA . SER A 1 225 ? 6.716 6.138 -15.143 1.00 69.38 225 SER A CA 1
ATOM 1836 C C . SER A 1 225 ? 6.808 7.553 -15.720 1.00 69.38 225 SER A C 1
ATOM 1838 O O . SER A 1 225 ? 7.005 8.496 -14.966 1.00 69.38 225 SER A O 1
ATOM 1840 N N . ALA A 1 226 ? 6.606 7.714 -17.030 1.00 74.00 226 ALA A N 1
ATOM 1841 C CA . ALA A 1 226 ? 6.671 9.018 -17.690 1.00 74.00 226 ALA A CA 1
ATOM 1842 C C . ALA A 1 226 ? 5.548 9.983 -17.270 1.00 74.00 226 ALA A C 1
ATOM 1844 O O . ALA A 1 226 ? 5.759 11.189 -17.242 1.00 74.00 226 ALA A O 1
ATOM 1845 N N . GLN A 1 227 ? 4.359 9.472 -16.944 1.00 72.38 227 GLN A N 1
ATOM 1846 C CA . GLN A 1 227 ? 3.240 10.304 -16.490 1.00 72.38 227 GLN A CA 1
ATOM 1847 C C . GLN A 1 227 ? 3.396 10.669 -15.012 1.00 72.38 227 GLN A C 1
ATOM 1849 O O . GLN A 1 227 ? 3.075 11.784 -14.624 1.00 72.38 227 GLN A O 1
ATOM 1854 N N . ARG A 1 228 ? 3.991 9.783 -14.204 1.00 74.12 228 ARG A N 1
ATOM 1855 C CA . ARG A 1 228 ? 4.326 10.073 -12.800 1.00 74.12 228 ARG A CA 1
ATOM 1856 C C . ARG A 1 228 ? 5.300 11.224 -12.630 1.00 74.12 228 ARG A C 1
ATOM 1858 O O . ARG A 1 228 ? 5.122 12.052 -11.744 1.00 74.12 228 ARG A O 1
ATOM 1865 N N . ILE A 1 229 ? 6.306 11.278 -13.502 1.00 82.75 229 ILE A N 1
ATOM 1866 C CA . ILE A 1 229 ? 7.289 12.363 -13.509 1.00 82.75 229 ILE A CA 1
ATOM 1867 C C . ILE A 1 229 ? 6.592 13.721 -13.641 1.00 82.75 229 ILE A C 1
ATOM 1869 O O . ILE A 1 229 ? 7.034 14.666 -13.007 1.00 82.75 229 ILE A O 1
ATOM 1873 N N . LYS A 1 230 ? 5.459 13.815 -14.351 1.00 87.56 230 LYS A N 1
ATOM 1874 C CA . LYS A 1 230 ? 4.712 15.074 -14.480 1.00 87.56 230 LYS A CA 1
ATOM 1875 C C . LYS A 1 230 ? 4.141 15.583 -13.158 1.00 87.56 230 LYS A C 1
ATOM 1877 O O . LYS A 1 230 ? 4.102 16.786 -12.950 1.00 87.56 230 LYS A O 1
ATOM 1882 N N . TYR A 1 231 ? 3.700 14.692 -12.268 1.00 87.31 231 TYR A N 1
ATOM 1883 C CA . TYR A 1 231 ? 3.217 15.104 -10.946 1.00 87.31 231 TYR A CA 1
ATOM 1884 C C . TYR A 1 231 ? 4.376 15.529 -10.043 1.00 87.31 231 TYR A C 1
ATOM 1886 O O . TYR A 1 231 ? 4.245 16.500 -9.311 1.00 87.31 231 TYR A O 1
ATOM 1894 N N . ILE A 1 232 ? 5.526 14.853 -10.140 1.00 86.19 232 ILE A N 1
ATOM 1895 C CA . ILE A 1 232 ? 6.749 15.277 -9.442 1.00 86.19 232 ILE A CA 1
ATOM 1896 C C . ILE A 1 232 ? 7.177 16.667 -9.930 1.00 86.19 232 ILE A C 1
ATOM 1898 O O . ILE A 1 232 ? 7.395 17.549 -9.109 1.00 86.19 232 ILE A O 1
ATOM 1902 N N . GLN A 1 233 ? 7.215 16.869 -11.249 1.00 89.56 233 GLN A N 1
ATOM 1903 C CA . GLN A 1 233 ? 7.542 18.152 -11.874 1.00 89.56 233 GLN A CA 1
ATOM 1904 C C . GLN A 1 233 ? 6.585 19.260 -11.438 1.00 89.56 233 GLN A C 1
ATOM 1906 O O . GLN A 1 233 ? 7.044 20.329 -11.070 1.00 89.56 233 GLN A O 1
ATOM 1911 N N . TYR A 1 234 ? 5.275 18.994 -11.407 1.00 92.56 234 TYR A N 1
ATOM 1912 C CA . TYR A 1 234 ? 4.283 19.965 -10.944 1.00 92.56 234 TYR A CA 1
ATOM 1913 C C . TYR A 1 234 ? 4.600 20.484 -9.533 1.00 92.56 234 TYR A C 1
ATOM 1915 O O . TYR A 1 234 ? 4.644 21.690 -9.319 1.00 92.56 234 TYR A O 1
ATOM 1923 N N . TRP A 1 235 ? 4.875 19.595 -8.573 1.00 91.69 235 TRP A N 1
ATOM 1924 C CA . TRP A 1 235 ? 5.191 20.018 -7.205 1.00 91.69 235 TRP A CA 1
ATOM 1925 C C . TRP A 1 235 ? 6.583 20.653 -7.081 1.00 91.69 235 TRP A C 1
ATOM 1927 O O . TRP A 1 235 ? 6.753 21.569 -6.282 1.00 91.69 235 TRP A O 1
ATOM 1937 N N . GLU A 1 236 ? 7.563 20.236 -7.890 1.00 89.69 236 GLU A N 1
ATOM 1938 C CA . GLU A 1 236 ? 8.865 20.917 -7.986 1.00 89.69 236 GLU A CA 1
ATOM 1939 C C . GLU A 1 236 ? 8.714 22.354 -8.518 1.00 89.69 236 GLU A C 1
ATOM 1941 O O . GLU A 1 236 ? 9.305 23.276 -7.959 1.00 89.69 236 GLU A O 1
ATOM 1946 N N . GLU A 1 237 ? 7.862 22.572 -9.523 1.00 93.38 237 GLU A N 1
ATOM 1947 C CA . GLU A 1 237 ? 7.538 23.903 -10.048 1.00 93.38 237 GLU A CA 1
ATOM 1948 C C . GLU A 1 237 ? 6.845 24.781 -8.994 1.00 93.38 237 GLU A C 1
ATOM 1950 O O . GLU A 1 237 ? 7.217 25.944 -8.842 1.00 93.38 237 GLU A O 1
ATOM 1955 N N . GLN A 1 238 ? 5.895 24.234 -8.222 1.00 89.06 238 GLN A N 1
ATOM 1956 C CA . GLN A 1 238 ? 5.235 24.966 -7.127 1.00 89.06 238 GLN A CA 1
ATOM 1957 C C . GLN A 1 238 ? 6.215 25.357 -6.006 1.00 89.06 238 GLN A C 1
ATOM 1959 O O . GLN A 1 238 ? 6.149 26.478 -5.497 1.00 89.06 238 GLN A O 1
ATOM 1964 N N . ILE A 1 239 ? 7.161 24.477 -5.652 1.00 85.81 239 ILE A N 1
ATOM 1965 C CA . ILE A 1 239 ? 8.238 24.789 -4.695 1.00 85.81 239 ILE A CA 1
ATOM 1966 C C . ILE A 1 239 ? 9.119 25.918 -5.234 1.00 85.81 239 ILE A C 1
ATOM 1968 O O . ILE A 1 239 ? 9.409 26.872 -4.514 1.00 85.81 239 ILE A O 1
ATOM 1972 N N . GLU A 1 240 ? 9.546 25.828 -6.495 1.00 90.75 240 GLU A N 1
ATOM 1973 C CA . GLU A 1 240 ? 10.395 26.849 -7.108 1.00 90.75 240 GLU A CA 1
ATOM 1974 C C . GLU A 1 240 ? 9.708 28.212 -7.214 1.00 90.75 240 GLU A C 1
ATOM 1976 O O . GLU A 1 240 ? 10.358 29.241 -7.016 1.00 90.75 240 GLU A O 1
ATOM 1981 N N . GLU A 1 241 ? 8.424 28.237 -7.570 1.00 90.38 241 GLU A N 1
ATOM 1982 C CA . GLU A 1 241 ? 7.631 29.462 -7.662 1.00 90.38 241 GLU A CA 1
ATOM 1983 C C . GLU A 1 241 ? 7.553 30.158 -6.299 1.00 90.38 241 GLU A C 1
ATOM 1985 O O . GLU A 1 241 ? 7.863 31.350 -6.192 1.00 90.38 241 GLU A O 1
ATOM 1990 N N . LEU A 1 242 ? 7.239 29.395 -5.249 1.00 82.62 242 LEU A N 1
ATOM 1991 C CA . LEU A 1 242 ? 7.136 29.906 -3.887 1.00 82.62 242 LEU A CA 1
ATOM 1992 C C . LEU A 1 242 ? 8.499 30.357 -3.336 1.00 82.62 242 LEU A C 1
ATOM 1994 O O . LEU A 1 242 ? 8.607 31.452 -2.786 1.00 82.62 242 LEU A O 1
ATOM 1998 N N . ASP A 1 243 ? 9.567 29.586 -3.558 1.00 83.81 243 ASP A N 1
ATOM 1999 C CA . ASP A 1 243 ? 10.933 29.942 -3.143 1.00 83.81 243 ASP A CA 1
ATOM 2000 C C . ASP A 1 243 ? 11.436 31.217 -3.847 1.00 83.81 243 ASP A C 1
ATOM 2002 O O . ASP A 1 243 ? 12.038 32.097 -3.221 1.00 83.81 243 ASP A O 1
ATOM 2006 N N . LYS A 1 244 ? 11.144 31.379 -5.146 1.00 88.25 244 LYS A N 1
ATOM 2007 C CA . LYS A 1 244 ? 11.447 32.619 -5.883 1.00 88.25 244 LYS A CA 1
ATOM 2008 C C . LYS A 1 244 ? 10.665 33.797 -5.312 1.00 88.25 244 LYS A C 1
ATOM 2010 O O . LYS A 1 244 ? 11.274 34.836 -5.055 1.00 88.25 244 LYS A O 1
ATOM 2015 N N . ALA A 1 245 ? 9.364 33.643 -5.066 1.00 84.44 245 ALA A N 1
ATOM 2016 C CA . ALA A 1 245 ? 8.541 34.689 -4.465 1.00 84.44 245 ALA A CA 1
ATOM 2017 C C . ALA A 1 245 ? 9.075 35.100 -3.080 1.00 84.44 245 ALA A C 1
ATOM 2019 O O . ALA A 1 245 ? 9.245 36.290 -2.810 1.00 84.44 245 ALA A O 1
ATOM 2020 N N . MET A 1 246 ? 9.461 34.138 -2.239 1.00 80.94 246 MET A N 1
ATOM 2021 C CA . MET A 1 246 ? 10.026 34.396 -0.911 1.00 80.94 246 MET A CA 1
ATOM 2022 C C . MET A 1 246 ? 11.361 35.149 -0.949 1.00 80.94 246 MET A C 1
ATOM 2024 O O . MET A 1 246 ? 11.626 35.968 -0.072 1.00 80.94 246 MET A O 1
ATOM 2028 N N . LYS A 1 247 ? 12.192 34.932 -1.973 1.00 82.12 247 LYS A N 1
ATOM 2029 C CA . LYS A 1 247 ? 13.456 35.673 -2.158 1.00 82.12 247 LYS A CA 1
ATOM 2030 C C . LYS A 1 247 ? 13.257 37.133 -2.570 1.00 82.12 247 LYS A C 1
ATOM 2032 O O . LYS A 1 247 ? 14.192 37.921 -2.444 1.00 82.12 247 LYS A O 1
ATOM 2037 N N . THR A 1 248 ? 12.072 37.501 -3.060 1.00 82.38 248 THR A N 1
ATOM 2038 C CA . THR A 1 248 ? 11.753 38.890 -3.445 1.00 82.38 248 THR A CA 1
ATOM 2039 C C . THR A 1 248 ? 11.258 39.754 -2.283 1.00 82.38 248 THR A C 1
ATOM 2041 O O . THR A 1 248 ? 11.167 40.973 -2.426 1.00 82.38 248 THR A O 1
ATOM 2044 N N . VAL A 1 249 ? 10.973 39.150 -1.127 1.00 76.44 249 VAL A N 1
ATOM 2045 C CA . VAL A 1 249 ? 10.471 39.827 0.076 1.00 76.44 249 VAL A CA 1
ATOM 2046 C C . VAL A 1 249 ? 11.494 39.755 1.220 1.00 76.44 249 VAL A C 1
ATOM 2048 O O . VAL A 1 249 ? 12.443 38.974 1.189 1.00 76.44 249 VAL A O 1
ATOM 2051 N N . ASN A 1 250 ? 11.351 40.616 2.232 1.00 70.69 250 ASN A N 1
ATOM 2052 C CA . ASN A 1 250 ? 12.258 40.640 3.385 1.00 70.69 250 ASN A CA 1
ATOM 2053 C C . ASN A 1 250 ? 12.141 39.331 4.198 1.00 70.69 250 ASN A C 1
ATOM 2055 O O . ASN A 1 250 ? 11.052 38.786 4.342 1.00 70.69 250 ASN A O 1
ATOM 2059 N N . SER A 1 251 ? 13.251 38.843 4.759 1.00 63.47 251 SER A N 1
ATOM 2060 C CA . SER A 1 251 ? 13.324 37.583 5.515 1.00 63.47 251 SER A CA 1
ATOM 2061 C C . SER A 1 251 ? 12.567 37.593 6.852 1.00 63.47 251 SER A C 1
ATOM 2063 O O . SER A 1 251 ? 12.390 36.536 7.463 1.00 63.47 251 SER A O 1
ATOM 2065 N N . ALA A 1 252 ? 12.109 38.760 7.310 1.00 57.09 252 ALA A N 1
ATOM 2066 C CA . ALA A 1 252 ? 11.231 38.898 8.467 1.00 57.09 252 ALA A CA 1
ATOM 2067 C C . ALA A 1 252 ? 9.777 38.500 8.128 1.00 57.09 252 ALA A C 1
ATOM 2069 O O . ALA A 1 252 ? 9.240 38.924 7.112 1.00 57.09 252 ALA A O 1
ATOM 2070 N N . ASN A 1 253 ? 9.117 37.750 9.023 1.00 55.84 253 ASN A N 1
ATOM 2071 C CA . ASN A 1 253 ? 7.707 37.323 8.924 1.00 55.84 253 ASN A CA 1
ATOM 2072 C C . ASN A 1 253 ? 7.367 36.354 7.773 1.00 55.84 253 ASN A C 1
ATOM 2074 O O . ASN A 1 253 ? 6.251 36.365 7.265 1.00 55.84 253 ASN A O 1
ATOM 2078 N N . LEU A 1 254 ? 8.295 35.469 7.398 1.00 59.12 254 LEU A N 1
ATOM 2079 C CA . LEU A 1 254 ? 8.048 34.394 6.420 1.00 59.12 254 LEU A CA 1
ATOM 2080 C C . LEU A 1 254 ? 7.440 33.114 7.026 1.00 59.12 254 LEU A C 1
ATOM 2082 O O . LEU A 1 254 ? 7.490 32.050 6.412 1.00 59.12 254 LEU A O 1
ATOM 2086 N N . GLN A 1 255 ? 6.911 33.207 8.245 1.00 54.88 255 GLN A N 1
ATOM 2087 C CA . GLN A 1 255 ? 6.295 32.090 8.953 1.00 54.88 255 GLN A CA 1
ATOM 2088 C C . GLN A 1 255 ? 4.911 31.804 8.349 1.00 54.88 255 GLN A C 1
ATOM 2090 O O . GLN A 1 255 ? 4.112 32.723 8.184 1.00 54.88 255 GLN A O 1
ATOM 2095 N N . GLY A 1 256 ? 4.664 30.558 7.963 1.00 55.88 256 GLY A N 1
ATOM 2096 C CA . GLY A 1 256 ? 3.584 30.098 7.085 1.00 55.88 256 GLY A CA 1
ATOM 2097 C C . GLY A 1 256 ? 4.123 29.595 5.741 1.00 55.88 256 GLY A C 1
ATOM 2098 O O . GLY A 1 256 ? 3.925 28.442 5.386 1.00 55.88 256 GLY A O 1
ATOM 2099 N N . PHE A 1 257 ? 4.885 30.427 5.025 1.00 68.88 257 PHE A N 1
ATOM 2100 C CA . PHE A 1 257 ? 5.364 30.094 3.674 1.00 68.88 257 PHE A CA 1
ATOM 2101 C C . PHE A 1 257 ? 6.490 29.053 3.661 1.00 68.88 257 PHE A C 1
ATOM 2103 O O . PHE A 1 257 ? 6.637 28.304 2.699 1.00 68.88 257 PHE A O 1
ATOM 2110 N N . ARG A 1 258 ? 7.306 28.998 4.725 1.00 70.25 258 ARG A N 1
ATOM 2111 C CA . ARG A 1 258 ? 8.309 27.929 4.877 1.00 70.25 258 ARG A CA 1
ATOM 2112 C C . ARG A 1 258 ? 7.637 26.585 5.126 1.00 70.25 258 ARG A C 1
ATOM 2114 O O . ARG A 1 258 ? 8.054 25.591 4.547 1.00 70.25 258 ARG A O 1
ATOM 2121 N N . GLU A 1 259 ? 6.586 26.579 5.937 1.00 69.94 259 GLU A N 1
ATOM 2122 C CA . GLU A 1 259 ? 5.777 25.400 6.218 1.00 69.94 259 GLU A CA 1
ATOM 2123 C C . GLU A 1 259 ? 5.088 24.873 4.947 1.00 69.94 259 GLU A C 1
ATOM 2125 O O . GLU A 1 259 ? 4.992 23.659 4.781 1.00 69.94 259 GLU A O 1
ATOM 2130 N N . ASP A 1 260 ? 4.690 25.754 4.024 1.00 72.50 260 ASP A N 1
ATOM 2131 C CA . ASP A 1 260 ? 4.143 25.365 2.717 1.00 72.50 260 ASP A CA 1
ATOM 2132 C C . ASP A 1 260 ? 5.217 24.727 1.808 1.00 72.50 260 ASP A C 1
ATOM 2134 O O . ASP A 1 260 ? 4.961 23.708 1.167 1.00 72.50 260 ASP A O 1
ATOM 2138 N N . ILE A 1 261 ? 6.453 25.251 1.799 1.00 76.00 261 ILE A N 1
ATOM 2139 C CA . ILE A 1 261 ? 7.589 24.623 1.088 1.00 76.00 261 ILE A CA 1
ATOM 2140 C C . ILE A 1 261 ? 7.902 23.235 1.663 1.00 76.00 261 ILE A C 1
ATOM 2142 O O . ILE A 1 261 ? 8.123 22.278 0.906 1.00 76.00 261 ILE A O 1
ATOM 2146 N N . ASP A 1 262 ? 7.920 23.114 2.991 1.00 75.75 262 ASP A N 1
ATOM 2147 C CA . ASP A 1 262 ? 8.135 21.839 3.674 1.00 75.75 262 ASP A CA 1
ATOM 2148 C C . ASP A 1 262 ? 7.012 20.853 3.317 1.00 75.75 262 ASP A C 1
ATOM 2150 O O . ASP A 1 262 ? 7.285 19.711 2.937 1.00 75.75 262 ASP A O 1
ATOM 2154 N N . LEU A 1 263 ? 5.755 21.310 3.321 1.00 75.69 263 LEU A N 1
ATOM 2155 C CA . LEU A 1 263 ? 4.605 20.515 2.905 1.00 75.69 263 LEU A CA 1
ATOM 2156 C C . LEU A 1 263 ? 4.725 20.052 1.449 1.00 75.69 263 LEU A C 1
ATOM 2158 O O . LEU A 1 263 ? 4.548 18.868 1.178 1.00 75.69 263 LEU A O 1
ATOM 2162 N N . TYR A 1 264 ? 5.052 20.929 0.502 1.00 83.69 264 TYR A N 1
ATOM 2163 C CA . TYR A 1 264 ? 5.190 20.543 -0.908 1.00 83.69 264 TYR A CA 1
ATOM 2164 C C . TYR A 1 264 ? 6.320 19.526 -1.114 1.00 83.69 264 TYR A C 1
ATOM 2166 O O . TYR A 1 264 ? 6.203 18.602 -1.927 1.00 83.69 264 TYR A O 1
ATOM 2174 N N . THR A 1 265 ? 7.391 19.639 -0.328 1.00 82.81 265 THR A N 1
ATOM 2175 C CA . THR A 1 265 ? 8.489 18.665 -0.315 1.00 82.81 265 THR A CA 1
ATOM 2176 C C . THR A 1 265 ? 8.022 17.302 0.209 1.00 82.81 265 THR A C 1
ATOM 2178 O O . THR A 1 265 ? 8.344 16.263 -0.379 1.00 82.81 265 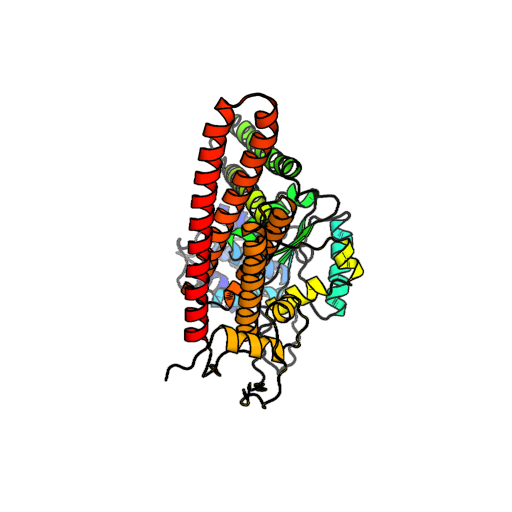THR A O 1
ATOM 2181 N N . GLU A 1 266 ? 7.213 17.285 1.269 1.00 83.44 266 GLU A N 1
ATOM 2182 C CA . GLU A 1 266 ? 6.595 16.067 1.806 1.00 83.44 266 GLU A CA 1
ATOM 2183 C C . GLU A 1 266 ? 5.570 15.453 0.845 1.00 83.44 266 GLU A C 1
ATOM 2185 O O . GLU A 1 266 ? 5.528 14.230 0.686 1.00 83.44 266 GLU A O 1
ATOM 2190 N N . ILE A 1 267 ? 4.782 16.281 0.158 1.00 83.75 267 ILE A N 1
ATOM 2191 C CA . ILE A 1 267 ? 3.843 15.863 -0.886 1.00 83.75 267 ILE A CA 1
ATOM 2192 C C . ILE A 1 267 ? 4.604 15.160 -2.008 1.00 83.75 267 ILE A C 1
ATOM 2194 O O . ILE A 1 267 ? 4.249 14.044 -2.393 1.00 83.75 267 ILE A O 1
ATOM 2198 N N . ARG A 1 268 ? 5.697 15.758 -2.492 1.00 85.12 268 ARG A N 1
ATOM 2199 C CA . ARG A 1 268 ? 6.559 15.162 -3.519 1.00 85.12 268 ARG A CA 1
ATOM 2200 C C . ARG A 1 268 ? 7.087 13.788 -3.096 1.00 85.12 268 ARG A C 1
ATOM 2202 O O . ARG A 1 268 ? 7.050 12.852 -3.897 1.00 85.12 268 ARG A O 1
ATOM 2209 N N . ALA A 1 269 ? 7.566 13.653 -1.858 1.00 82.00 269 ALA A N 1
ATOM 2210 C CA . ALA A 1 269 ? 8.023 12.370 -1.321 1.00 82.00 269 ALA A CA 1
ATOM 2211 C C . ALA A 1 269 ? 6.873 11.350 -1.237 1.00 82.00 269 ALA A C 1
ATOM 2213 O O . ALA A 1 269 ? 6.999 10.223 -1.716 1.00 82.00 269 ALA A O 1
ATOM 2214 N N . THR A 1 270 ? 5.712 11.779 -0.745 1.00 79.62 270 THR A N 1
ATOM 2215 C CA . THR A 1 270 ? 4.524 10.930 -0.592 1.00 79.62 270 THR A CA 1
ATOM 2216 C C . THR A 1 270 ? 3.965 10.467 -1.939 1.00 79.62 270 THR A C 1
ATOM 2218 O O . THR A 1 270 ? 3.494 9.340 -2.042 1.00 79.62 270 THR A O 1
ATOM 2221 N N . ILE A 1 271 ? 4.063 11.265 -3.011 1.00 83.00 271 ILE A N 1
ATOM 2222 C CA . ILE A 1 271 ? 3.702 10.830 -4.375 1.00 83.00 271 ILE A CA 1
ATOM 2223 C C . ILE A 1 271 ? 4.601 9.687 -4.841 1.00 83.00 271 ILE A C 1
ATOM 2225 O O . ILE A 1 271 ? 4.119 8.767 -5.510 1.00 83.00 271 ILE A O 1
ATOM 2229 N N . ALA A 1 272 ? 5.894 9.725 -4.507 1.00 77.62 272 ALA A N 1
ATOM 2230 C CA . ALA A 1 272 ? 6.818 8.643 -4.829 1.00 77.62 272 ALA A CA 1
ATOM 2231 C C . ALA A 1 272 ? 6.474 7.362 -4.047 1.00 77.62 272 ALA A C 1
ATOM 2233 O O . ALA A 1 272 ? 6.466 6.278 -4.635 1.00 77.62 272 ALA A O 1
ATOM 2234 N N . ASP A 1 273 ? 6.102 7.487 -2.773 1.00 72.94 273 ASP A N 1
ATOM 2235 C CA . ASP A 1 273 ? 5.680 6.357 -1.937 1.00 72.94 273 ASP A CA 1
ATOM 2236 C C . ASP A 1 273 ? 4.333 5.780 -2.381 1.00 72.94 273 ASP A C 1
ATOM 2238 O O . ASP A 1 273 ? 4.235 4.579 -2.636 1.00 72.94 273 ASP A O 1
ATOM 2242 N N . LEU A 1 274 ? 3.320 6.629 -2.589 1.00 75.38 274 LEU A N 1
ATOM 2243 C CA . LEU A 1 274 ? 2.023 6.248 -3.154 1.00 75.38 274 LEU A CA 1
ATOM 2244 C C . LEU A 1 274 ? 2.216 5.546 -4.498 1.00 75.38 274 LEU A C 1
ATOM 2246 O O . LEU A 1 274 ? 1.610 4.518 -4.758 1.00 75.38 274 LEU A O 1
ATOM 2250 N N . THR A 1 275 ? 3.097 6.059 -5.351 1.00 67.06 275 THR A N 1
ATOM 2251 C CA . THR A 1 275 ? 3.443 5.438 -6.633 1.00 67.06 275 THR A CA 1
ATOM 2252 C C . THR A 1 275 ? 3.993 4.020 -6.483 1.00 67.06 275 THR A C 1
ATOM 2254 O O . THR A 1 275 ? 3.698 3.160 -7.318 1.00 67.06 275 THR A O 1
ATOM 2257 N N . ASN A 1 276 ? 4.859 3.793 -5.497 1.00 67.31 276 ASN A N 1
ATOM 2258 C CA . ASN A 1 276 ? 5.427 2.474 -5.242 1.00 67.31 276 ASN A CA 1
ATOM 2259 C C . ASN A 1 276 ? 4.329 1.538 -4.733 1.00 67.31 276 ASN A C 1
ATOM 2261 O O . ASN A 1 276 ? 4.146 0.461 -5.287 1.00 67.31 276 ASN A O 1
ATOM 2265 N N . ILE A 1 277 ? 3.495 2.022 -3.814 1.00 64.81 277 ILE A N 1
ATOM 2266 C CA . ILE A 1 277 ? 2.332 1.294 -3.308 1.00 64.81 277 ILE A CA 1
ATOM 2267 C C . ILE A 1 277 ? 1.364 0.924 -4.443 1.00 64.81 277 ILE A C 1
ATOM 2269 O O . ILE A 1 277 ? 1.030 -0.242 -4.601 1.00 64.81 277 ILE A O 1
ATOM 2273 N N . LEU A 1 278 ? 0.984 1.866 -5.309 1.00 62.50 278 LEU A N 1
ATOM 2274 C CA . LEU A 1 278 ? 0.093 1.619 -6.453 1.00 62.50 278 LEU A CA 1
ATOM 2275 C C . LEU A 1 278 ? 0.699 0.685 -7.513 1.00 62.50 278 LEU A C 1
ATOM 2277 O O . LEU A 1 278 ? -0.037 0.096 -8.298 1.00 62.50 278 LEU A O 1
ATOM 2281 N N . ARG A 1 279 ? 2.030 0.557 -7.575 1.00 59.72 279 ARG A N 1
ATOM 2282 C CA . ARG A 1 279 ? 2.710 -0.425 -8.438 1.00 59.72 279 ARG A CA 1
ATOM 2283 C C . ARG A 1 279 ? 2.632 -1.837 -7.857 1.00 59.72 279 ARG A C 1
ATOM 2285 O O . ARG A 1 279 ? 2.589 -2.798 -8.623 1.00 59.72 279 ARG A O 1
ATOM 2292 N N . ASP A 1 280 ? 2.616 -1.921 -6.535 1.00 45.75 280 ASP A N 1
ATOM 2293 C CA . ASP A 1 280 ? 2.675 -3.155 -5.759 1.00 45.75 280 ASP A CA 1
ATOM 2294 C C . ASP A 1 280 ? 1.273 -3.623 -5.294 1.00 45.75 280 ASP A C 1
ATOM 2296 O O . ASP A 1 280 ? 1.141 -4.697 -4.711 1.00 45.75 280 ASP A O 1
ATOM 2300 N N . MET A 1 281 ? 0.213 -2.846 -5.572 1.00 48.81 281 MET A N 1
ATOM 2301 C CA . MET A 1 281 ? -1.195 -3.160 -5.288 1.00 48.81 281 MET A CA 1
ATOM 2302 C C . MET A 1 281 ? -1.978 -3.521 -6.558 1.00 48.81 281 MET A C 1
ATOM 2304 O O . MET A 1 281 ? -1.892 -2.833 -7.575 1.00 48.81 281 MET A O 1
ATOM 2308 N N . ASN A 1 282 ? -2.843 -4.541 -6.480 1.00 49.81 282 ASN A N 1
ATOM 2309 C CA . ASN A 1 282 ? -3.890 -4.768 -7.483 1.00 49.81 282 ASN A CA 1
ATOM 2310 C C . ASN A 1 282 ? -5.058 -3.798 -7.250 1.00 49.81 282 ASN A C 1
ATOM 2312 O O . ASN A 1 282 ? -6.088 -4.149 -6.674 1.00 49.81 282 ASN A O 1
ATOM 2316 N N . THR A 1 283 ? -4.887 -2.553 -7.671 1.00 52.47 283 THR A N 1
ATOM 2317 C CA . THR A 1 283 ? -5.978 -1.581 -7.741 1.00 52.47 283 THR A CA 1
ATOM 2318 C C . THR A 1 283 ? -6.897 -1.983 -8.891 1.00 52.47 283 THR A C 1
ATOM 2320 O O . THR A 1 283 ? -6.577 -1.741 -10.059 1.00 52.47 283 THR A O 1
ATOM 2323 N N . LEU A 1 284 ? -8.009 -2.650 -8.587 1.00 51.69 284 LEU A N 1
ATOM 2324 C CA . LEU A 1 284 ? -9.016 -2.948 -9.602 1.00 51.69 284 LEU A CA 1
ATOM 2325 C C . LEU A 1 284 ? -9.480 -1.629 -10.240 1.00 51.69 284 LEU A C 1
ATOM 2327 O O . LEU A 1 284 ? -9.587 -0.600 -9.572 1.00 51.69 284 LEU A O 1
ATOM 2331 N N . SER A 1 285 ? -9.727 -1.639 -11.551 1.00 54.69 285 SER A N 1
ATOM 2332 C CA . SER A 1 285 ? -10.190 -0.435 -12.239 1.00 54.69 285 SER A CA 1
ATOM 2333 C C . SER A 1 285 ? -11.572 -0.007 -11.715 1.00 54.69 285 SER A C 1
ATOM 2335 O O . SER A 1 285 ? -12.354 -0.851 -11.260 1.00 54.69 285 SER A O 1
ATOM 2337 N N . PRO A 1 286 ? -11.938 1.283 -11.828 1.00 51.50 286 PRO A N 1
ATOM 2338 C CA . PRO A 1 286 ? -13.258 1.777 -11.424 1.00 51.50 286 PRO A CA 1
ATOM 2339 C C . PRO A 1 286 ? -14.416 1.000 -12.070 1.00 51.50 286 PRO A C 1
ATOM 2341 O O . PRO A 1 286 ? -15.456 0.790 -11.444 1.00 51.50 286 PRO A O 1
ATOM 2344 N N . SER A 1 287 ? -14.220 0.520 -13.304 1.00 42.75 287 SER A N 1
ATOM 2345 C CA . SER A 1 287 ? -15.171 -0.334 -14.022 1.00 42.75 287 SER A CA 1
ATOM 2346 C C . SER A 1 287 ? -15.383 -1.688 -13.341 1.00 42.75 287 SER A C 1
ATOM 2348 O O . SER A 1 287 ? -16.527 -2.063 -13.114 1.00 42.75 287 SER A O 1
ATOM 2350 N N . ILE A 1 288 ? -14.315 -2.369 -12.909 1.00 53.19 288 ILE A N 1
ATOM 2351 C CA . ILE A 1 288 ? -14.409 -3.664 -12.215 1.00 53.19 288 ILE A CA 1
ATOM 2352 C C . ILE A 1 288 ? -15.122 -3.505 -10.867 1.00 53.19 288 ILE A C 1
ATOM 2354 O O . ILE A 1 288 ? -15.961 -4.328 -10.508 1.00 53.19 288 ILE A O 1
ATOM 2358 N N . HIS A 1 289 ? -14.844 -2.421 -10.137 1.00 53.19 289 HIS A N 1
ATOM 2359 C CA . HIS A 1 289 ? -15.548 -2.120 -8.890 1.00 53.19 289 HIS A CA 1
ATOM 2360 C C . HIS A 1 289 ? -17.040 -1.851 -9.106 1.00 53.19 289 HIS A C 1
ATOM 2362 O O . HIS A 1 289 ? -17.861 -2.308 -8.314 1.00 53.19 289 HIS A O 1
ATOM 2368 N N . THR A 1 290 ? -17.399 -1.145 -10.177 1.00 53.62 290 THR A N 1
ATOM 2369 C CA . THR A 1 290 ? -18.801 -0.830 -10.481 1.00 53.62 290 THR A CA 1
ATOM 2370 C C . THR A 1 290 ? -19.561 -2.075 -10.960 1.00 53.62 290 THR A C 1
ATOM 2372 O O . THR A 1 290 ? -20.687 -2.307 -10.526 1.00 53.62 290 THR A O 1
ATOM 2375 N N . GLU A 1 291 ? -18.934 -2.919 -11.785 1.00 54.12 291 GLU A N 1
ATOM 2376 C CA . GLU A 1 291 ? -19.500 -4.183 -12.287 1.00 54.12 291 GLU A CA 1
ATOM 2377 C C . GLU A 1 291 ? -19.686 -5.229 -11.178 1.00 54.12 291 GLU A C 1
ATOM 2379 O O . GLU A 1 291 ? -20.675 -5.960 -11.176 1.00 54.12 291 GLU A O 1
ATOM 2384 N N . SER A 1 292 ? -18.782 -5.272 -10.191 1.00 57.38 292 SER A N 1
ATOM 2385 C CA . SER A 1 292 ? -18.889 -6.167 -9.032 1.00 57.38 292 SER A CA 1
ATOM 2386 C C . SER A 1 292 ? -19.722 -5.588 -7.880 1.00 57.38 292 SER A C 1
ATOM 2388 O O . SER A 1 292 ? -19.637 -6.103 -6.765 1.00 57.38 292 SER A O 1
ATOM 2390 N N . ASN A 1 293 ? -20.420 -4.464 -8.081 1.00 60.59 293 ASN A N 1
ATOM 2391 C CA . ASN A 1 293 ? -21.128 -3.721 -7.030 1.00 60.59 293 ASN A CA 1
ATOM 2392 C C . ASN A 1 293 ? -20.282 -3.504 -5.752 1.00 60.59 293 ASN A C 1
ATOM 2394 O O . ASN A 1 293 ? -20.732 -3.702 -4.620 1.00 60.59 293 ASN A O 1
ATOM 2398 N N . PHE A 1 294 ? -19.006 -3.172 -5.947 1.00 69.12 294 PHE A N 1
ATOM 2399 C CA . PHE A 1 294 ? -18.004 -2.925 -4.911 1.00 69.12 294 PHE A CA 1
ATOM 2400 C C . PHE A 1 294 ? -17.752 -4.097 -3.939 1.00 69.12 294 PHE A C 1
ATOM 2402 O O . PHE A 1 294 ? -17.117 -3.891 -2.908 1.00 69.12 294 PHE A O 1
ATOM 2409 N N . GLU A 1 295 ? -18.175 -5.333 -4.247 1.00 64.62 295 GLU A N 1
ATOM 2410 C CA . GLU A 1 295 ? -17.999 -6.507 -3.367 1.00 64.62 295 GLU A CA 1
ATOM 2411 C C . GLU A 1 295 ? -16.544 -6.768 -2.965 1.00 64.62 295 GLU A C 1
ATOM 2413 O O . GLU A 1 295 ? -16.255 -7.050 -1.803 1.00 64.62 295 GLU A O 1
ATOM 2418 N N . VAL A 1 296 ? -15.601 -6.640 -3.901 1.00 65.25 296 VAL A N 1
ATOM 2419 C CA . VAL A 1 296 ? -14.181 -6.886 -3.608 1.00 65.25 296 VAL A CA 1
ATOM 2420 C C . VAL A 1 296 ? -13.630 -5.850 -2.625 1.00 65.25 296 VAL A C 1
ATOM 2422 O O . VAL A 1 296 ? -12.967 -6.209 -1.654 1.00 65.25 296 VAL A O 1
ATOM 2425 N N . LEU A 1 297 ? -13.964 -4.574 -2.840 1.00 70.19 297 LEU A N 1
ATOM 2426 C CA . LEU A 1 297 ? -13.581 -3.476 -1.952 1.00 70.19 297 LEU A CA 1
ATOM 2427 C C . LEU A 1 297 ? -14.225 -3.643 -0.572 1.00 70.19 297 LEU A C 1
ATOM 2429 O O . LEU A 1 297 ? -13.561 -3.506 0.451 1.00 70.19 297 LEU A O 1
ATOM 2433 N N . PHE A 1 298 ? -15.508 -3.999 -0.545 1.00 69.69 298 PHE A N 1
ATOM 2434 C CA . PHE A 1 298 ? -16.253 -4.249 0.680 1.00 69.69 298 PHE A CA 1
ATOM 2435 C C . PHE A 1 298 ? -15.633 -5.379 1.507 1.00 69.69 298 PHE A C 1
ATOM 2437 O O . PHE A 1 298 ? -15.424 -5.207 2.703 1.00 69.69 298 PHE A O 1
ATOM 2444 N N . ASN A 1 299 ? -15.289 -6.511 0.890 1.00 69.44 299 ASN A N 1
ATOM 2445 C CA . ASN A 1 299 ? -14.676 -7.639 1.595 1.00 69.44 299 ASN A CA 1
ATOM 2446 C C . ASN A 1 299 ? -13.277 -7.301 2.130 1.00 69.44 299 ASN A C 1
ATOM 2448 O O . ASN A 1 299 ? -12.948 -7.694 3.250 1.00 69.44 299 ASN A O 1
ATOM 2452 N N . ALA A 1 300 ? -12.490 -6.535 1.369 1.00 67.12 300 ALA A N 1
ATOM 2453 C CA . ALA A 1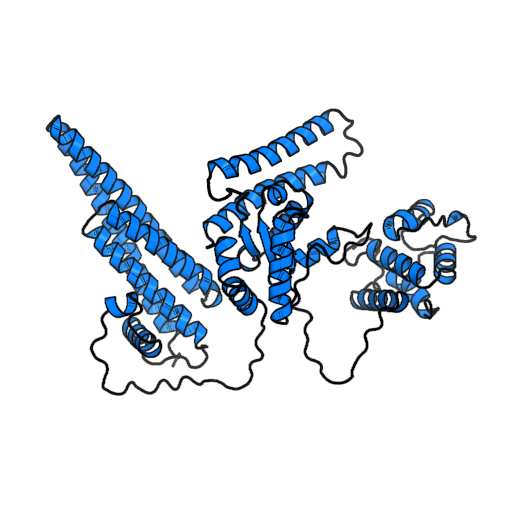 300 ? -11.163 -6.083 1.782 1.00 67.12 300 ALA A CA 1
ATOM 2454 C C . ALA A 1 300 ? -11.216 -5.076 2.948 1.00 67.12 300 ALA A C 1
ATOM 2456 O O . ALA A 1 300 ? -10.378 -5.117 3.844 1.00 67.12 300 ALA A O 1
ATOM 2457 N N . ILE A 1 301 ? -12.223 -4.198 2.975 1.00 71.62 301 ILE A N 1
ATOM 2458 C CA . ILE A 1 301 ? -12.436 -3.257 4.082 1.00 71.62 301 ILE A CA 1
ATOM 2459 C C . ILE A 1 301 ? -13.033 -3.975 5.297 1.00 71.62 301 ILE A C 1
ATOM 2461 O O . ILE A 1 301 ? -12.598 -3.755 6.426 1.00 71.62 301 ILE A O 1
ATOM 2465 N N . LYS A 1 302 ? -13.998 -4.878 5.091 1.00 68.50 302 LYS A N 1
ATOM 2466 C CA . LYS A 1 302 ? -14.645 -5.641 6.165 1.00 68.50 302 LYS A CA 1
ATOM 2467 C C . LYS A 1 302 ? -13.633 -6.470 6.948 1.00 68.50 302 LYS A C 1
ATOM 2469 O O . LYS A 1 302 ? -13.660 -6.417 8.172 1.00 68.50 302 LYS A O 1
ATOM 2474 N N . SER A 1 303 ? -12.719 -7.166 6.269 1.00 65.50 303 SER A N 1
ATOM 2475 C CA . SER A 1 303 ? -11.662 -7.946 6.928 1.00 65.50 303 SER A CA 1
ATOM 2476 C C . SER A 1 303 ? -10.727 -7.096 7.799 1.00 65.50 303 SER A C 1
ATOM 2478 O O . SER A 1 303 ? -10.148 -7.623 8.744 1.00 65.50 303 SER A O 1
ATOM 2480 N N . LYS A 1 304 ? -10.610 -5.790 7.521 1.00 64.81 304 LYS A N 1
ATOM 2481 C CA . LYS A 1 304 ? -9.783 -4.839 8.281 1.00 64.81 304 LYS A CA 1
ATOM 2482 C C . LYS A 1 304 ? -10.545 -4.096 9.388 1.00 64.81 304 LYS A C 1
ATOM 2484 O O . LYS A 1 304 ? -9.931 -3.694 10.370 1.00 64.81 304 LYS A O 1
ATOM 2489 N N . VAL A 1 305 ? -11.860 -3.902 9.254 1.00 61.72 305 VAL A N 1
ATOM 2490 C CA . VAL A 1 305 ? -12.676 -3.080 10.178 1.00 61.72 305 VAL A CA 1
ATOM 2491 C C . VAL A 1 305 ? -13.399 -3.912 11.249 1.00 61.72 305 VAL A C 1
ATOM 2493 O O . VAL A 1 305 ? -13.764 -3.390 12.305 1.00 61.72 305 VAL A O 1
ATOM 2496 N N . THR A 1 306 ? -13.605 -5.216 11.042 1.00 52.94 306 THR A N 1
ATOM 2497 C CA . THR A 1 306 ? -14.159 -6.088 12.087 1.00 52.94 306 THR A CA 1
ATOM 2498 C C . THR A 1 306 ? -13.074 -6.618 13.026 1.00 52.94 306 THR A C 1
ATOM 2500 O O . THR A 1 306 ? -12.425 -7.608 12.706 1.00 52.94 306 THR A O 1
ATOM 2503 N N . ASP A 1 307 ? -12.973 -6.053 14.233 1.00 43.47 307 ASP A N 1
ATOM 2504 C CA . ASP A 1 307 ? -12.583 -6.842 15.408 1.00 43.47 307 ASP A CA 1
ATOM 2505 C C . ASP A 1 307 ? -13.703 -7.868 15.632 1.00 43.47 307 ASP A C 1
ATOM 2507 O O . ASP A 1 307 ? -14.829 -7.501 15.990 1.00 43.47 307 ASP A O 1
ATOM 2511 N N . LEU A 1 308 ? -13.454 -9.138 15.310 1.00 26.83 308 LEU A N 1
ATOM 2512 C CA . LEU A 1 308 ? -14.393 -10.214 15.618 1.00 26.83 308 LEU A CA 1
ATOM 2513 C C . LEU A 1 308 ? -14.450 -10.386 17.145 1.00 26.83 308 LEU A C 1
ATOM 2515 O O . LEU A 1 308 ? -13.405 -10.624 17.756 1.00 26.83 308 LEU A O 1
ATOM 2519 N N . PRO A 1 309 ? -15.637 -10.349 17.778 1.00 26.58 309 PRO A N 1
ATOM 2520 C CA . PRO A 1 309 ? -15.826 -11.051 19.033 1.00 26.58 309 PRO A CA 1
ATOM 2521 C C . PRO A 1 309 ? -15.499 -12.520 18.765 1.00 26.58 309 PRO A C 1
ATOM 2523 O O . PRO A 1 309 ? -16.035 -13.128 17.835 1.00 26.58 309 PRO A O 1
ATOM 2526 N N . THR A 1 310 ? -14.620 -13.104 19.574 1.00 29.33 310 THR A N 1
ATOM 2527 C CA . THR A 1 310 ? -14.592 -14.551 19.767 1.00 29.33 310 THR A CA 1
ATOM 2528 C C . THR A 1 310 ? -15.911 -14.961 20.406 1.00 29.33 310 THR A C 1
ATOM 2530 O O . THR A 1 310 ? -15.992 -15.165 21.617 1.00 29.33 310 THR A O 1
ATOM 2533 N N . ASP A 1 311 ? -16.949 -15.090 19.585 1.00 24.05 311 ASP A N 1
ATOM 2534 C CA . ASP A 1 311 ? -18.028 -15.998 19.906 1.00 24.05 311 ASP A CA 1
ATOM 2535 C C . ASP A 1 311 ? -17.425 -17.394 19.936 1.00 24.05 311 ASP A C 1
ATOM 2537 O O . ASP A 1 311 ? -16.745 -17.865 19.019 1.00 24.05 311 ASP A O 1
ATOM 2541 N N . SER A 1 312 ? -17.636 -18.023 21.077 1.00 28.28 312 SER A N 1
ATOM 2542 C CA . SER A 1 312 ? -17.163 -19.329 21.487 1.00 28.28 312 SER A CA 1
ATOM 2543 C C . SER A 1 312 ? -17.846 -20.451 20.700 1.00 28.28 312 SER A C 1
ATOM 2545 O O . SER A 1 312 ? -18.394 -21.384 21.267 1.00 28.28 312 SER A O 1
ATOM 2547 N N . ASN A 1 313 ? -17.723 -20.416 19.377 1.00 29.12 313 ASN A N 1
ATOM 2548 C CA . ASN A 1 313 ? -17.759 -21.598 18.533 1.00 29.12 313 ASN A CA 1
ATOM 2549 C C . ASN A 1 313 ? -16.364 -21.782 17.947 1.00 29.12 313 ASN A C 1
ATOM 2551 O O . ASN A 1 313 ? -16.088 -21.515 16.778 1.00 29.12 313 ASN A O 1
ATOM 2555 N N . THR A 1 314 ? -15.461 -22.259 18.806 1.00 30.02 314 THR A N 1
ATOM 2556 C CA . THR A 1 314 ? -14.231 -22.896 18.349 1.00 30.02 314 THR A CA 1
ATOM 2557 C C . THR A 1 314 ? -14.633 -24.040 17.427 1.00 30.02 314 THR A C 1
ATOM 2559 O O . THR A 1 314 ? -15.038 -25.113 17.874 1.00 30.02 314 THR A O 1
ATOM 2562 N N . CYS A 1 315 ? -14.501 -23.832 16.118 1.00 28.16 315 CYS A N 1
ATOM 2563 C CA . CYS A 1 315 ? -14.342 -24.940 15.195 1.00 28.16 315 CYS A CA 1
ATOM 2564 C C . CYS A 1 315 ? -12.973 -25.550 15.522 1.00 28.16 315 CYS A C 1
ATOM 2566 O O . CYS A 1 315 ? -11.946 -25.179 14.956 1.00 28.16 315 CYS A O 1
ATOM 2568 N N . ARG A 1 316 ? -12.946 -26.402 16.556 1.00 28.67 316 ARG A N 1
ATOM 2569 C CA . ARG A 1 316 ? -11.793 -27.226 16.899 1.00 28.67 316 ARG A CA 1
ATOM 2570 C C . ARG A 1 316 ? -11.464 -28.026 15.651 1.00 28.67 316 ARG A C 1
ATOM 2572 O O . ARG A 1 316 ? -12.254 -28.871 15.237 1.00 28.67 316 ARG A O 1
ATOM 2579 N N . LEU A 1 317 ? -10.289 -27.792 15.079 1.00 32.47 317 LEU A N 1
ATOM 2580 C CA . LEU A 1 317 ? -9.679 -28.770 14.196 1.00 32.47 317 LEU A CA 1
ATOM 2581 C C . LEU A 1 317 ? -9.373 -30.003 15.052 1.00 32.47 317 LEU A C 1
ATOM 2583 O O . LEU A 1 317 ? -8.308 -30.132 15.653 1.00 32.47 317 LEU A O 1
ATOM 2587 N N . THR A 1 318 ? -10.319 -30.934 15.126 1.00 29.44 318 THR A N 1
ATOM 2588 C CA . THR A 1 318 ? -9.954 -32.333 15.298 1.00 29.44 318 THR A CA 1
ATOM 2589 C C . THR A 1 318 ? -9.248 -32.732 14.015 1.00 29.44 318 THR A C 1
ATOM 2591 O O . THR A 1 318 ? -9.892 -33.113 13.040 1.00 29.44 318 THR A O 1
ATOM 2594 N N . VAL A 1 319 ? -7.920 -32.618 14.006 1.00 37.62 319 VAL A N 1
ATOM 2595 C CA . VAL A 1 319 ? -7.083 -33.359 13.064 1.00 37.62 319 VAL A CA 1
ATOM 2596 C C . VAL A 1 319 ? -7.289 -34.832 13.412 1.00 37.62 319 VAL A C 1
ATOM 2598 O O . VAL A 1 319 ? -6.575 -35.407 14.231 1.00 37.62 319 VAL A O 1
ATOM 2601 N N . GLN A 1 320 ? -8.354 -35.431 12.883 1.00 34.38 320 GLN A N 1
ATOM 2602 C CA . GLN A 1 320 ? -8.470 -36.877 12.887 1.00 34.38 320 GLN A CA 1
ATOM 2603 C C . GLN A 1 320 ? -7.361 -37.400 11.980 1.00 34.38 320 GLN A C 1
ATOM 2605 O O . GLN A 1 320 ? -7.175 -36.912 10.865 1.00 34.38 320 GLN A O 1
ATOM 2610 N N . LYS A 1 321 ? -6.604 -38.374 12.497 1.00 35.00 321 LYS A N 1
ATOM 2611 C CA . LYS A 1 321 ? -5.623 -39.150 11.737 1.00 35.00 321 LYS A CA 1
ATOM 2612 C C . LYS A 1 321 ? -6.262 -39.516 10.390 1.00 35.00 321 LYS A C 1
ATOM 2614 O O . LYS A 1 321 ? -7.349 -40.096 10.421 1.00 35.00 321 LYS A O 1
ATOM 2619 N N . PRO A 1 322 ? -5.659 -39.153 9.243 1.00 33.44 322 PRO A N 1
ATOM 2620 C CA . PRO A 1 322 ? -6.317 -39.328 7.961 1.00 33.44 322 PRO A CA 1
ATOM 2621 C C . PRO A 1 322 ? -6.680 -40.801 7.791 1.00 33.44 322 PRO A C 1
ATOM 2623 O O . PRO A 1 322 ? -5.829 -41.685 7.934 1.00 33.44 322 PRO A O 1
ATOM 2626 N N . ALA A 1 323 ? -7.968 -41.048 7.545 1.00 30.53 323 ALA A N 1
ATOM 2627 C CA . ALA A 1 323 ? -8.438 -42.338 7.086 1.00 30.53 323 ALA A CA 1
ATOM 2628 C C . ALA A 1 323 ? -7.637 -42.717 5.836 1.00 30.53 323 ALA A C 1
ATOM 2630 O O . ALA A 1 323 ? -7.322 -41.878 4.991 1.00 30.53 323 ALA A O 1
ATOM 2631 N N . SER A 1 324 ? -7.270 -43.988 5.772 1.00 38.25 324 SER A N 1
ATOM 2632 C CA . SER A 1 324 ? -6.426 -44.635 4.775 1.00 38.25 324 SER A CA 1
ATOM 2633 C C . SER A 1 324 ? -7.059 -44.675 3.378 1.00 38.25 324 SER A C 1
ATOM 2635 O O . SER A 1 324 ? -7.318 -45.752 2.845 1.00 38.25 324 SER A O 1
ATOM 2637 N N . SER A 1 325 ? -7.322 -43.516 2.780 1.00 48.09 325 SER A N 1
ATOM 2638 C CA . SER A 1 325 ? -7.686 -43.385 1.370 1.00 48.09 325 SER A CA 1
ATOM 2639 C C . SER A 1 325 ? -7.456 -41.950 0.887 1.00 48.09 325 SER A C 1
ATOM 2641 O O . SER A 1 325 ? -8.376 -41.136 0.852 1.00 48.09 325 SER A O 1
ATOM 2643 N N . SER A 1 326 ? -6.235 -41.613 0.489 1.00 43.94 326 SER A N 1
ATOM 2644 C CA . SER A 1 326 ? -6.024 -40.478 -0.411 1.00 43.94 326 SER A CA 1
ATOM 2645 C C . SER A 1 326 ? -5.179 -40.979 -1.566 1.00 43.94 326 SER A C 1
ATOM 2647 O O . SER A 1 326 ? -4.057 -41.433 -1.344 1.00 43.94 326 SER A O 1
ATOM 2649 N N . ALA A 1 327 ? -5.735 -40.928 -2.774 1.00 50.75 327 ALA A N 1
ATOM 2650 C CA . ALA A 1 327 ? -4.972 -41.059 -4.007 1.00 50.75 327 ALA A CA 1
ATOM 2651 C C . ALA A 1 327 ? -3.710 -40.178 -3.933 1.00 50.75 327 ALA A C 1
ATOM 2653 O O . ALA A 1 327 ? -3.745 -39.125 -3.296 1.00 50.75 327 ALA A O 1
ATOM 2654 N N . ASP A 1 328 ? -2.602 -40.614 -4.534 1.00 67.19 328 ASP A N 1
ATOM 2655 C CA . ASP A 1 328 ? -1.333 -39.880 -4.530 1.00 67.19 328 ASP A CA 1
ATOM 2656 C C . ASP A 1 328 ? -1.501 -38.482 -5.153 1.00 67.19 328 ASP A C 1
ATOM 2658 O O . ASP A 1 328 ? -1.397 -38.295 -6.364 1.00 67.19 328 ASP A O 1
ATOM 2662 N N . VAL A 1 329 ? -1.785 -37.488 -4.309 1.00 77.56 329 VAL A N 1
ATOM 2663 C CA . VAL A 1 329 ? -1.842 -36.074 -4.684 1.00 77.56 329 VAL A CA 1
ATOM 2664 C C . VAL A 1 329 ? -0.454 -35.635 -5.143 1.00 77.56 329 VAL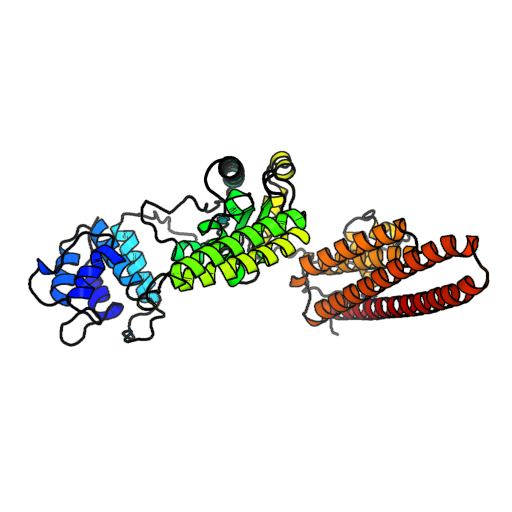 A C 1
ATOM 2666 O O . VAL A 1 329 ? 0.535 -35.802 -4.426 1.00 77.56 329 VAL A O 1
ATOM 2669 N N . THR A 1 330 ? -0.380 -35.052 -6.335 1.00 86.62 330 THR A N 1
ATOM 2670 C CA . THR A 1 330 ? 0.864 -34.542 -6.927 1.00 86.62 330 THR A CA 1
ATOM 2671 C C . THR A 1 330 ? 1.114 -33.075 -6.565 1.00 86.62 330 THR A C 1
ATOM 2673 O O . THR A 1 330 ? 0.190 -32.321 -6.258 1.00 86.62 330 THR A O 1
ATOM 2676 N N . LEU A 1 331 ? 2.376 -32.635 -6.658 1.00 83.50 331 LEU A N 1
ATOM 2677 C CA . LEU A 1 331 ? 2.743 -31.228 -6.451 1.00 83.50 331 LEU A CA 1
ATOM 2678 C C . LEU A 1 331 ? 2.030 -30.291 -7.441 1.00 83.50 331 LEU A C 1
ATOM 2680 O O . LEU A 1 331 ? 1.627 -29.194 -7.066 1.00 83.50 331 LEU A O 1
ATOM 2684 N N . GLN A 1 332 ? 1.834 -30.744 -8.681 1.00 81.56 332 GLN A N 1
ATOM 2685 C CA . GLN A 1 332 ? 1.156 -29.967 -9.715 1.00 81.56 332 GLN A CA 1
ATOM 2686 C C . GLN A 1 332 ? -0.315 -29.723 -9.356 1.00 81.56 332 GLN A C 1
ATOM 2688 O O . GLN A 1 332 ? -0.773 -28.586 -9.369 1.00 81.56 332 GLN A O 1
ATOM 2693 N N . GLN A 1 333 ? -1.030 -30.765 -8.919 1.00 80.62 333 GLN A N 1
ATOM 2694 C CA . GLN A 1 333 ? -2.414 -30.634 -8.443 1.00 80.62 333 GLN A CA 1
ATOM 2695 C C . GLN A 1 333 ? -2.522 -29.694 -7.237 1.00 80.62 333 GLN A C 1
ATOM 2697 O O . GLN A 1 333 ? -3.489 -28.936 -7.119 1.00 80.62 333 GLN A O 1
ATOM 2702 N N . PHE A 1 334 ? -1.520 -29.718 -6.353 1.00 80.00 334 PHE A N 1
ATOM 2703 C CA . PHE A 1 334 ? -1.446 -28.807 -5.217 1.00 80.00 334 PHE A CA 1
ATOM 2704 C C . PHE A 1 334 ? -1.274 -27.352 -5.653 1.00 80.00 334 PHE A C 1
ATOM 2706 O O . PHE A 1 334 ? -2.001 -26.499 -5.146 1.00 80.00 334 PHE A O 1
ATOM 2713 N N . ILE A 1 335 ? -0.381 -27.065 -6.603 1.00 78.81 335 ILE A N 1
ATOM 2714 C CA . ILE A 1 335 ? -0.138 -25.713 -7.129 1.00 78.81 335 ILE A CA 1
ATOM 2715 C C . ILE A 1 335 ? -1.356 -25.190 -7.907 1.00 78.81 335 ILE A C 1
ATOM 2717 O O . ILE A 1 335 ? -1.811 -24.078 -7.639 1.00 78.81 335 ILE A O 1
ATOM 2721 N N . ASP A 1 336 ? -1.960 -26.013 -8.764 1.00 76.12 336 ASP A N 1
ATOM 2722 C CA . ASP A 1 336 ? -3.006 -25.607 -9.717 1.00 76.12 336 ASP A CA 1
ATOM 2723 C C . ASP A 1 336 ? -4.406 -25.429 -9.093 1.00 76.12 336 ASP A C 1
ATOM 2725 O O . ASP A 1 336 ? -5.401 -25.325 -9.808 1.00 76.12 336 ASP A O 1
ATOM 2729 N N . ASN A 1 337 ? -4.516 -25.397 -7.757 1.00 69.81 337 ASN A N 1
ATOM 2730 C CA . ASN A 1 337 ? -5.792 -25.289 -7.029 1.00 69.81 337 ASN A CA 1
ATOM 2731 C C . ASN A 1 337 ? -6.809 -26.404 -7.361 1.00 69.81 337 ASN A C 1
ATOM 2733 O O . ASN A 1 337 ? -8.007 -26.223 -7.168 1.00 69.81 337 ASN A O 1
ATOM 2737 N N . GLN A 1 338 ? -6.353 -27.580 -7.799 1.00 72.94 338 GLN A N 1
ATOM 2738 C CA . GLN A 1 338 ? -7.234 -28.703 -8.165 1.00 72.94 338 GLN A CA 1
ATOM 2739 C C . GLN A 1 338 ? -7.705 -29.538 -6.961 1.00 72.94 338 GLN A C 1
ATOM 2741 O O . GLN A 1 338 ? -8.370 -30.556 -7.130 1.00 72.94 338 GLN A O 1
ATOM 2746 N N . LEU A 1 339 ? -7.344 -29.120 -5.748 1.00 71.00 339 LEU A N 1
ATOM 2747 C CA . LEU A 1 339 ? -7.604 -29.819 -4.493 1.00 71.00 339 LEU A CA 1
ATOM 2748 C C . LEU A 1 339 ? -8.542 -29.002 -3.612 1.00 71.00 339 LEU A C 1
ATOM 2750 O O . LEU A 1 339 ? -8.431 -27.772 -3.559 1.00 71.00 339 LEU A O 1
ATOM 2754 N N . ASN A 1 340 ? -9.399 -29.673 -2.847 1.00 71.62 340 ASN A N 1
ATOM 2755 C CA . ASN A 1 340 ? -10.196 -28.997 -1.822 1.00 71.62 340 ASN A CA 1
ATOM 2756 C C . ASN A 1 340 ? -9.329 -28.582 -0.614 1.00 71.62 340 ASN A C 1
ATOM 2758 O O . ASN A 1 340 ? -8.206 -29.056 -0.437 1.00 71.62 340 ASN A O 1
ATOM 2762 N N . SER A 1 341 ? -9.840 -27.695 0.246 1.00 61.53 341 SER A N 1
ATOM 2763 C CA . SER A 1 341 ? -9.068 -27.127 1.366 1.00 61.53 341 SER A CA 1
ATOM 2764 C C . SER A 1 341 ? -8.475 -28.180 2.312 1.00 61.53 341 SER A C 1
ATOM 2766 O O . SER A 1 341 ? -7.366 -27.999 2.810 1.00 61.53 341 SER A O 1
ATOM 2768 N N . ASN A 1 342 ? -9.172 -29.298 2.539 1.00 67.56 342 ASN A N 1
ATOM 2769 C CA . ASN A 1 342 ? -8.690 -30.360 3.425 1.00 67.56 342 ASN A CA 1
ATOM 2770 C C . ASN A 1 342 ? -7.537 -31.149 2.788 1.00 67.56 342 ASN A C 1
ATOM 2772 O O . ASN A 1 342 ? -6.558 -31.463 3.462 1.00 67.56 342 ASN A O 1
ATOM 2776 N N . GLU A 1 343 ? -7.624 -31.431 1.488 1.00 75.19 343 GLU A N 1
ATOM 2777 C CA . GLU A 1 343 ? -6.559 -32.085 0.719 1.00 75.19 343 GLU A CA 1
ATOM 2778 C C . GLU A 1 343 ? -5.310 -31.204 0.611 1.00 75.19 343 GLU A C 1
ATOM 2780 O O . GLU A 1 343 ? -4.194 -31.702 0.766 1.00 75.19 343 GLU A O 1
ATOM 2785 N N . GLN A 1 344 ? -5.486 -29.893 0.408 1.00 72.38 344 GLN A N 1
ATOM 2786 C CA . GLN A 1 344 ? -4.378 -28.934 0.385 1.00 72.38 344 GLN A CA 1
ATOM 2787 C C . GLN A 1 344 ? -3.636 -28.909 1.724 1.00 72.38 344 GLN A C 1
ATOM 2789 O O . GLN A 1 344 ? -2.411 -29.027 1.749 1.00 72.38 344 GLN A O 1
ATOM 2794 N N . LEU A 1 345 ? -4.371 -28.820 2.837 1.00 72.00 345 LEU A N 1
ATOM 2795 C CA . LEU A 1 345 ? -3.785 -28.847 4.177 1.00 72.00 345 LEU A CA 1
ATOM 2796 C C . LEU A 1 345 ? -3.079 -30.179 4.458 1.00 72.00 345 LEU A C 1
ATOM 2798 O O . LEU A 1 345 ? -1.957 -30.176 4.957 1.00 72.00 345 LEU A O 1
ATOM 2802 N N . ALA A 1 346 ? -3.680 -31.314 4.096 1.00 75.06 346 ALA A N 1
ATOM 2803 C CA . ALA A 1 346 ? -3.060 -32.626 4.280 1.00 75.06 346 ALA A CA 1
ATOM 2804 C C . ALA A 1 346 ? -1.757 -32.777 3.472 1.00 75.06 346 ALA A C 1
ATOM 2806 O O . ALA A 1 346 ? -0.753 -33.270 3.997 1.00 75.06 346 ALA A O 1
ATOM 2807 N N . PHE A 1 347 ? -1.745 -32.318 2.217 1.00 81.69 347 PHE A N 1
ATOM 2808 C CA . PHE A 1 347 ? -0.546 -32.332 1.380 1.00 81.69 347 PHE A CA 1
ATOM 2809 C C . PHE A 1 347 ? 0.544 -31.409 1.939 1.00 81.69 347 PHE A C 1
ATOM 2811 O O . PHE A 1 347 ? 1.698 -31.822 2.045 1.00 81.69 347 PHE A O 1
ATOM 2818 N N . PHE A 1 348 ? 0.180 -30.198 2.364 1.00 83.88 348 PHE A N 1
ATOM 2819 C CA . PHE A 1 348 ? 1.089 -29.259 3.021 1.00 83.88 348 PHE A CA 1
ATOM 2820 C C . PHE A 1 348 ? 1.735 -29.862 4.274 1.00 83.88 348 PHE A C 1
ATOM 2822 O O . PHE A 1 348 ? 2.962 -29.883 4.371 1.00 83.88 348 PHE A O 1
ATOM 2829 N N . ILE A 1 349 ? 0.934 -30.430 5.183 1.00 82.56 349 ILE A N 1
ATOM 2830 C CA . ILE A 1 349 ? 1.399 -31.097 6.413 1.00 82.56 349 ILE A CA 1
ATOM 2831 C C . ILE A 1 349 ? 2.431 -32.183 6.085 1.00 82.56 349 ILE A C 1
ATOM 2833 O O . ILE A 1 349 ? 3.491 -32.246 6.714 1.00 82.56 349 ILE A O 1
ATOM 2837 N N . LYS A 1 350 ? 2.161 -33.001 5.059 1.00 85.94 350 LYS A N 1
ATOM 2838 C CA . LYS A 1 350 ? 3.088 -34.036 4.581 1.00 85.94 350 LYS A CA 1
ATOM 2839 C C . LYS A 1 350 ? 4.386 -33.437 4.026 1.00 85.94 350 LYS A C 1
ATOM 2841 O O . LYS A 1 350 ? 5.456 -33.955 4.331 1.00 85.94 350 LYS A O 1
ATOM 2846 N N . GLN A 1 351 ? 4.311 -32.359 3.243 1.00 84.19 351 GLN A N 1
ATOM 2847 C CA . GLN A 1 351 ? 5.472 -31.701 2.625 1.00 84.19 351 GLN A CA 1
ATOM 2848 C C . GLN A 1 351 ? 6.433 -31.098 3.653 1.00 84.19 351 GLN A C 1
ATOM 2850 O O . GLN A 1 351 ? 7.651 -31.218 3.505 1.00 84.19 351 GLN A O 1
ATOM 2855 N N . ILE A 1 352 ? 5.899 -30.476 4.706 1.00 86.88 352 ILE A N 1
ATOM 2856 C CA . ILE A 1 352 ? 6.729 -29.896 5.768 1.00 86.88 352 ILE A CA 1
ATOM 2857 C C . ILE A 1 352 ? 7.146 -30.925 6.829 1.00 86.88 352 ILE A C 1
ATOM 2859 O O . ILE A 1 352 ? 8.014 -30.632 7.644 1.00 86.88 352 ILE A O 1
ATOM 2863 N N . GLY A 1 353 ? 6.572 -32.135 6.816 1.00 84.75 353 GLY A N 1
ATOM 2864 C CA . GLY A 1 353 ? 6.870 -33.203 7.777 1.00 84.75 353 GLY A CA 1
ATOM 2865 C C . GLY A 1 353 ? 6.235 -32.993 9.155 1.00 84.75 353 GLY A C 1
ATOM 2866 O O . GLY A 1 353 ? 6.811 -33.400 10.165 1.00 84.75 353 GLY A O 1
ATOM 2867 N N . LEU A 1 354 ? 5.082 -32.323 9.219 1.00 82.38 354 LEU A N 1
ATOM 2868 C CA . LEU A 1 354 ? 4.425 -31.966 10.476 1.00 82.38 354 LEU A CA 1
ATOM 2869 C C . LEU A 1 354 ? 3.706 -33.183 11.084 1.00 82.38 354 LEU A C 1
ATOM 2871 O O . LEU A 1 354 ? 2.708 -33.656 10.544 1.00 82.38 354 LEU A O 1
ATOM 2875 N N . ALA A 1 355 ? 4.199 -33.679 12.222 1.00 76.38 355 ALA A N 1
ATOM 2876 C CA . ALA A 1 355 ? 3.635 -34.856 12.895 1.00 76.38 355 ALA A CA 1
ATOM 2877 C C . ALA A 1 355 ? 2.552 -34.510 13.933 1.00 76.38 355 ALA A C 1
ATOM 2879 O O . ALA A 1 355 ? 1.553 -35.219 14.036 1.00 76.38 355 ALA A O 1
ATOM 2880 N N . ASN A 1 356 ? 2.738 -33.418 14.687 1.00 75.62 356 ASN A N 1
ATOM 2881 C CA . ASN A 1 356 ? 1.887 -33.041 15.821 1.00 75.62 356 ASN A CA 1
ATOM 2882 C C . ASN A 1 356 ? 1.429 -31.577 15.711 1.00 75.62 356 ASN A C 1
ATOM 2884 O O . ASN A 1 356 ? 2.057 -30.708 16.318 1.00 75.62 356 ASN A O 1
ATOM 2888 N N . PRO A 1 357 ? 0.345 -31.282 14.972 1.00 73.25 357 PRO A N 1
ATOM 2889 C CA . PRO A 1 357 ? -0.119 -29.914 14.773 1.00 73.25 357 PRO A CA 1
ATOM 2890 C C . PRO A 1 357 ? -0.523 -29.229 16.085 1.00 73.25 357 PRO A C 1
ATOM 2892 O O . PRO A 1 357 ? -1.216 -29.811 16.929 1.00 73.25 357 PRO A O 1
ATOM 2895 N N . ARG A 1 358 ? -0.118 -27.969 16.244 1.00 67.06 358 ARG A N 1
ATOM 2896 C CA . ARG A 1 358 ? -0.588 -27.064 17.297 1.00 67.06 358 ARG A CA 1
ATOM 2897 C C . ARG A 1 358 ? -2.099 -26.829 17.199 1.00 67.06 358 ARG A C 1
ATOM 2899 O O . ARG A 1 358 ? -2.658 -26.769 16.111 1.00 67.06 358 ARG A O 1
ATOM 2906 N N . GLN A 1 359 ? -2.761 -26.716 18.352 1.00 62.00 359 GLN A N 1
ATOM 2907 C CA . GLN A 1 359 ? -4.221 -26.510 18.441 1.00 62.00 359 GLN A CA 1
ATOM 2908 C C . GLN A 1 359 ? -4.606 -25.054 18.743 1.00 62.00 359 GLN A C 1
ATOM 2910 O O . GLN A 1 359 ? -5.778 -24.703 18.676 1.00 62.00 359 GLN A O 1
ATOM 2915 N N . ASP A 1 360 ? -3.622 -24.235 19.097 1.00 57.28 360 ASP A N 1
ATOM 2916 C CA . ASP A 1 360 ? -3.705 -22.812 19.429 1.00 57.28 360 ASP A CA 1
ATOM 2917 C C . ASP A 1 360 ? -3.656 -21.899 18.194 1.00 57.28 360 ASP A C 1
ATOM 2919 O O . ASP A 1 360 ? -4.010 -20.728 18.283 1.00 57.28 360 ASP A O 1
ATOM 2923 N N . TYR A 1 361 ? 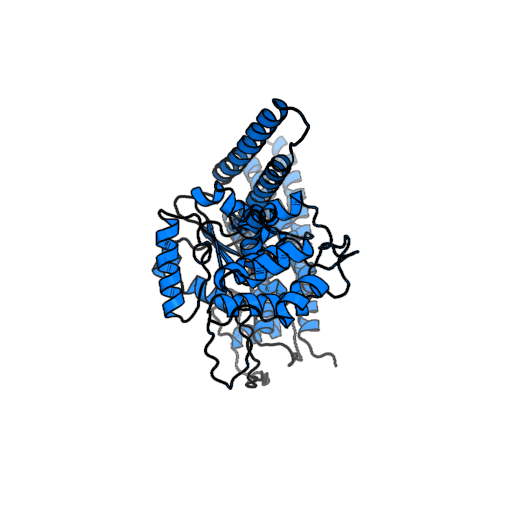-3.282 -22.436 17.030 1.00 55.03 361 TYR A N 1
ATOM 2924 C CA . TYR A 1 361 ? -3.351 -21.712 15.764 1.00 55.03 361 TYR A CA 1
ATOM 2925 C C . TYR A 1 361 ? -4.777 -21.703 15.213 1.00 55.03 361 TYR A C 1
ATOM 2927 O O . TYR A 1 361 ? -5.466 -22.726 15.159 1.00 55.03 361 TYR A O 1
ATOM 2935 N N . THR A 1 362 ? -5.202 -20.538 14.736 1.00 56.84 362 THR A N 1
ATOM 2936 C CA . THR A 1 362 ? -6.452 -20.394 13.991 1.00 56.84 362 THR A CA 1
ATOM 2937 C C . THR A 1 362 ? -6.343 -21.063 12.619 1.00 56.84 362 THR A C 1
ATOM 2939 O O . THR A 1 362 ? -5.260 -21.189 12.042 1.00 56.84 362 THR A O 1
ATOM 2942 N N . LYS A 1 363 ? -7.491 -21.449 12.051 1.00 64.50 363 LYS A N 1
ATOM 2943 C CA . LYS A 1 363 ? -7.568 -21.981 10.683 1.00 64.50 363 LYS A CA 1
ATOM 2944 C C . LYS A 1 363 ? -6.925 -21.028 9.662 1.00 64.50 363 LYS A C 1
ATOM 2946 O O . LYS A 1 363 ? -6.164 -21.483 8.820 1.00 64.50 363 LYS A O 1
ATOM 2951 N N . ALA A 1 364 ? -7.160 -19.722 9.809 1.00 56.72 364 ALA A N 1
ATOM 2952 C CA . ALA A 1 364 ? -6.606 -18.688 8.936 1.00 56.72 364 ALA A CA 1
ATOM 2953 C C . ALA A 1 364 ? -5.070 -18.619 8.991 1.00 56.72 364 ALA A C 1
ATOM 2955 O O . ALA A 1 364 ? -4.429 -18.498 7.952 1.00 56.72 364 ALA A O 1
ATOM 2956 N N . GLN A 1 365 ? -4.464 -18.764 10.177 1.00 62.78 365 GLN A N 1
ATOM 2957 C CA . GLN A 1 365 ? -3.003 -18.834 10.293 1.00 62.78 365 GLN A CA 1
ATOM 2958 C C . GLN A 1 365 ? -2.455 -20.076 9.579 1.00 62.78 365 GLN A C 1
ATOM 2960 O O . GLN A 1 365 ? -1.540 -19.961 8.771 1.00 62.78 365 GLN A O 1
ATOM 2965 N N . PHE A 1 366 ? -3.034 -21.259 9.801 1.00 70.06 366 PHE A N 1
ATOM 2966 C CA . PHE A 1 366 ? -2.613 -22.474 9.088 1.00 70.06 366 PHE A CA 1
ATOM 2967 C C . PHE A 1 366 ? -2.760 -22.347 7.564 1.00 70.06 366 PHE A C 1
ATOM 2969 O O . PHE A 1 366 ? -1.882 -22.786 6.818 1.00 70.06 366 PHE A O 1
ATOM 2976 N N . GLU A 1 367 ? -3.843 -21.724 7.099 1.00 74.00 367 GLU A N 1
ATOM 2977 C CA . GLU A 1 367 ? -4.071 -21.433 5.683 1.00 74.00 367 GLU A CA 1
ATOM 2978 C C . GLU A 1 367 ? -3.031 -20.451 5.128 1.00 74.00 367 GLU A C 1
ATOM 2980 O O . GLU A 1 367 ? -2.529 -20.681 4.031 1.00 74.00 367 GLU A O 1
ATOM 2985 N N . ALA A 1 368 ? -2.622 -19.430 5.887 1.00 72.56 368 ALA A N 1
ATOM 2986 C CA . ALA A 1 368 ? -1.562 -18.503 5.483 1.00 72.56 368 ALA A CA 1
ATOM 2987 C C . ALA A 1 368 ? -0.220 -19.223 5.250 1.00 72.56 368 ALA A C 1
ATOM 2989 O O . ALA A 1 368 ? 0.390 -19.071 4.189 1.00 72.56 368 ALA A O 1
ATOM 2990 N N . TYR A 1 369 ? 0.209 -20.074 6.191 1.00 82.50 369 TYR A N 1
ATOM 2991 C CA . TYR A 1 369 ? 1.427 -20.885 6.037 1.00 82.50 369 TYR A CA 1
ATOM 2992 C C . TYR A 1 369 ? 1.326 -21.850 4.839 1.00 82.50 369 TYR A C 1
ATOM 2994 O O . TYR A 1 369 ? 2.274 -21.972 4.058 1.00 82.50 369 TYR A O 1
ATOM 3002 N N . CYS A 1 370 ? 0.170 -22.499 4.656 1.00 80.50 370 CYS A N 1
ATOM 3003 C CA . CYS A 1 370 ? -0.092 -23.406 3.535 1.00 80.50 370 CYS A CA 1
ATOM 3004 C C . CYS A 1 370 ? -0.030 -22.682 2.178 1.00 80.50 370 CYS A C 1
ATOM 3006 O O . CYS A 1 370 ? 0.647 -23.142 1.255 1.00 80.50 370 CYS A O 1
ATOM 3008 N N . ASN A 1 371 ? -0.685 -21.524 2.070 1.00 81.19 371 ASN A N 1
ATOM 3009 C CA . ASN A 1 371 ? -0.756 -20.728 0.846 1.00 81.19 371 ASN A CA 1
ATOM 3010 C C . ASN A 1 371 ? 0.616 -20.181 0.446 1.00 81.19 371 ASN A C 1
ATOM 3012 O O . ASN A 1 371 ? 0.988 -20.263 -0.727 1.00 81.19 371 ASN A O 1
ATOM 3016 N N . ILE A 1 372 ? 1.404 -19.684 1.407 1.00 87.19 372 ILE A N 1
ATOM 3017 C CA . ILE A 1 372 ? 2.784 -19.269 1.131 1.00 87.19 372 ILE A CA 1
ATOM 3018 C C . ILE A 1 372 ? 3.606 -20.453 0.654 1.00 87.19 372 ILE A C 1
ATOM 3020 O O . ILE A 1 372 ? 4.260 -20.353 -0.382 1.00 87.19 372 ILE A O 1
ATOM 3024 N N . TRP A 1 373 ? 3.560 -21.582 1.365 1.00 91.38 373 TRP A N 1
ATOM 3025 C CA . TRP A 1 373 ? 4.327 -22.758 0.969 1.00 91.38 373 TRP A CA 1
ATOM 3026 C C . TRP A 1 373 ? 3.979 -23.211 -0.451 1.00 91.38 373 TRP A C 1
ATOM 3028 O O . TRP A 1 373 ? 4.868 -23.486 -1.255 1.00 91.38 373 TRP A O 1
ATOM 3038 N N . LYS A 1 374 ? 2.692 -23.215 -0.793 1.00 86.94 374 LYS A N 1
ATOM 3039 C CA . LYS A 1 374 ? 2.202 -23.499 -2.142 1.00 86.94 374 LYS A CA 1
ATOM 3040 C C . LYS A 1 374 ? 2.772 -22.555 -3.193 1.00 86.94 374 LYS A C 1
ATOM 3042 O O . LYS A 1 374 ? 3.297 -23.026 -4.200 1.00 86.94 374 LYS A O 1
ATOM 3047 N N . SER A 1 375 ? 2.709 -21.249 -2.951 1.00 89.94 375 SER A N 1
ATOM 3048 C CA . SER A 1 375 ? 3.226 -20.246 -3.886 1.00 89.94 375 SER A CA 1
ATOM 3049 C C . SER A 1 375 ? 4.751 -20.332 -4.037 1.00 89.94 375 SER A C 1
ATOM 3051 O O . SER A 1 375 ? 5.274 -20.261 -5.148 1.00 89.94 375 SER A O 1
ATOM 3053 N N . LEU A 1 376 ? 5.473 -20.626 -2.949 1.00 94.06 376 LEU A N 1
ATOM 3054 C CA . LEU A 1 376 ? 6.911 -20.905 -2.977 1.00 94.06 376 LEU A CA 1
ATOM 3055 C C . LEU A 1 376 ? 7.251 -22.154 -3.802 1.00 94.06 376 LEU A C 1
ATOM 3057 O O . LEU A 1 376 ? 8.232 -22.137 -4.545 1.00 94.06 376 LEU A O 1
ATOM 3061 N N . GLN A 1 377 ? 6.456 -23.226 -3.718 1.00 93.69 377 GLN A N 1
ATOM 3062 C CA . GLN A 1 377 ? 6.664 -24.404 -4.567 1.00 93.69 377 GLN A CA 1
ATOM 3063 C C . GLN A 1 377 ? 6.341 -24.123 -6.040 1.00 93.69 377 GLN A C 1
ATOM 3065 O O . GLN A 1 377 ? 7.065 -24.599 -6.913 1.00 93.69 377 GLN A O 1
ATOM 3070 N N . ALA A 1 378 ? 5.315 -23.316 -6.325 1.00 92.06 378 ALA A N 1
ATOM 3071 C CA . ALA A 1 378 ? 5.030 -22.851 -7.681 1.00 92.06 378 ALA A CA 1
ATOM 3072 C C . ALA A 1 378 ? 6.207 -22.047 -8.250 1.00 92.06 378 ALA A C 1
ATOM 3074 O O . ALA A 1 378 ? 6.673 -22.327 -9.354 1.00 92.06 378 ALA A O 1
ATOM 3075 N N . LEU A 1 379 ? 6.754 -21.118 -7.459 1.00 95.62 379 LEU A N 1
ATOM 3076 C CA . LEU A 1 379 ? 7.937 -20.330 -7.803 1.00 95.62 379 LEU A CA 1
ATOM 3077 C C . LEU A 1 379 ? 9.178 -21.201 -8.032 1.00 95.62 379 LEU A C 1
ATOM 3079 O O . LEU A 1 379 ? 9.911 -21.007 -9.004 1.00 95.62 379 LEU A O 1
ATOM 3083 N N . ARG A 1 380 ? 9.397 -22.195 -7.171 1.00 96.25 380 ARG A N 1
ATOM 3084 C CA . ARG A 1 380 ? 10.474 -23.177 -7.322 1.00 96.25 380 ARG A CA 1
ATOM 3085 C C . ARG A 1 380 ? 10.340 -23.964 -8.629 1.00 96.25 380 ARG A C 1
ATOM 3087 O O . ARG A 1 380 ? 11.339 -24.143 -9.325 1.00 96.25 380 ARG A O 1
ATOM 3094 N N . LEU A 1 381 ? 9.125 -24.392 -8.984 1.00 94.81 381 LEU A N 1
ATOM 3095 C CA . LEU A 1 381 ? 8.848 -25.151 -10.206 1.00 94.81 381 LEU A CA 1
ATOM 3096 C C . LEU A 1 381 ? 9.168 -24.333 -11.462 1.00 94.81 381 LEU A C 1
ATOM 3098 O O . LEU A 1 381 ? 9.996 -24.759 -12.269 1.00 94.81 381 LEU A O 1
ATOM 3102 N N . VAL A 1 382 ? 8.611 -23.124 -11.588 1.00 92.94 382 VAL A N 1
ATOM 3103 C CA . VAL A 1 382 ? 8.935 -22.238 -12.723 1.00 92.94 382 VAL A CA 1
ATOM 3104 C C . VAL A 1 382 ? 10.416 -21.830 -12.722 1.00 92.94 382 VAL A C 1
ATOM 3106 O O . VAL A 1 382 ? 11.003 -21.592 -13.778 1.00 92.94 382 VAL A O 1
ATOM 3109 N N . GLY A 1 383 ? 11.061 -21.799 -11.550 1.00 94.12 383 GLY A N 1
ATOM 3110 C CA . GLY A 1 383 ? 12.508 -21.623 -11.398 1.00 94.12 383 GLY A CA 1
ATOM 3111 C C . GLY A 1 383 ? 13.313 -22.768 -11.996 1.00 94.12 383 GLY A C 1
ATOM 3112 O O . GLY A 1 383 ? 14.319 -22.524 -12.666 1.00 94.12 383 GLY A O 1
ATOM 3113 N N . SER A 1 384 ? 12.849 -24.006 -11.821 1.00 94.19 384 SER A N 1
ATOM 3114 C CA . SER A 1 384 ? 13.426 -25.179 -12.478 1.00 94.19 384 SER A CA 1
ATOM 3115 C C . SER A 1 384 ? 13.228 -25.135 -13.992 1.00 94.19 384 SER A C 1
ATOM 3117 O O . SER A 1 384 ? 14.191 -25.315 -14.731 1.00 94.19 384 SER A O 1
ATOM 3119 N N . GLU A 1 385 ? 12.039 -24.779 -14.478 1.00 94.44 385 GLU A N 1
ATOM 3120 C CA . GLU A 1 385 ? 11.793 -24.626 -15.921 1.00 94.44 385 GLU A CA 1
ATOM 3121 C C . GLU A 1 385 ? 12.681 -23.544 -16.556 1.00 94.44 385 GLU A C 1
ATOM 3123 O O . GLU A 1 385 ? 13.203 -23.709 -17.665 1.00 94.44 385 GLU A O 1
ATOM 3128 N N . LEU A 1 386 ? 12.890 -22.424 -15.857 1.00 94.31 386 LEU A N 1
ATOM 3129 C CA . LEU A 1 386 ? 13.818 -21.376 -16.281 1.00 94.31 386 LEU A CA 1
ATOM 3130 C C . LEU A 1 386 ? 15.281 -21.829 -16.171 1.00 94.31 386 LEU A C 1
ATOM 3132 O O . LEU A 1 386 ? 16.127 -21.412 -16.976 1.00 94.31 386 LEU A O 1
ATOM 3136 N N . TRP A 1 387 ? 15.603 -22.663 -15.177 1.00 95.19 387 TRP A N 1
ATOM 3137 C CA . TRP A 1 387 ? 16.907 -23.302 -15.043 1.00 95.19 387 TRP A CA 1
ATOM 3138 C C . TRP A 1 387 ? 17.230 -24.136 -16.283 1.00 95.19 387 TRP A C 1
ATOM 3140 O O . TRP A 1 387 ? 18.220 -23.824 -16.955 1.00 95.19 387 TRP A O 1
ATOM 3150 N N . ASP A 1 388 ? 16.354 -25.087 -16.597 1.00 94.44 388 ASP A N 1
ATOM 3151 C CA . ASP A 1 388 ? 16.490 -26.064 -17.678 1.00 94.44 388 ASP A CA 1
ATOM 3152 C C . ASP A 1 388 ? 16.459 -25.385 -19.050 1.00 94.44 388 ASP A C 1
ATOM 3154 O O . ASP A 1 388 ? 17.279 -25.672 -19.925 1.00 94.44 388 ASP A O 1
ATOM 3158 N N . LYS A 1 389 ? 15.562 -24.407 -19.223 1.00 94.38 389 LYS A N 1
ATOM 3159 C CA . LYS A 1 389 ? 15.431 -23.629 -20.456 1.00 94.38 389 LYS A CA 1
ATOM 3160 C C . LYS A 1 389 ? 15.410 -22.128 -20.171 1.00 94.38 389 LYS A C 1
ATOM 3162 O O . LYS A 1 389 ? 14.365 -21.510 -19.968 1.00 94.38 389 LYS A O 1
ATOM 3167 N N . ALA A 1 390 ? 16.589 -21.513 -20.274 1.00 92.00 390 ALA A N 1
ATOM 3168 C CA . ALA A 1 390 ? 16.759 -20.061 -20.212 1.00 92.00 390 ALA A CA 1
ATOM 3169 C C . ALA A 1 390 ? 16.186 -19.384 -21.473 1.00 92.00 390 ALA A C 1
ATOM 3171 O O . ALA A 1 390 ? 16.901 -19.164 -22.449 1.00 92.00 390 ALA A O 1
ATOM 3172 N N . SER A 1 391 ? 14.889 -19.079 -21.455 1.00 92.31 391 SER A N 1
ATOM 3173 C CA . SER A 1 391 ? 14.159 -18.420 -22.544 1.00 92.31 391 SER A CA 1
ATOM 3174 C C . SER A 1 391 ? 13.378 -17.211 -22.031 1.00 92.31 391 SER A C 1
ATOM 3176 O O . SER A 1 391 ? 13.072 -17.132 -20.842 1.00 92.31 391 SER A O 1
ATOM 3178 N N . LYS A 1 392 ? 13.039 -16.270 -22.924 1.00 87.06 392 LYS A N 1
ATOM 3179 C CA . LYS A 1 392 ? 12.243 -15.083 -22.563 1.00 87.06 392 LYS A CA 1
ATOM 3180 C C . LYS A 1 392 ? 10.870 -15.457 -21.992 1.00 87.06 392 LYS A C 1
ATOM 3182 O O . LYS A 1 392 ? 10.444 -14.836 -21.030 1.00 87.06 392 LYS A O 1
ATOM 3187 N N . ASP A 1 393 ? 10.223 -16.486 -22.541 1.00 90.38 393 ASP A N 1
ATOM 3188 C CA . ASP A 1 393 ? 8.918 -16.971 -22.068 1.00 90.38 393 ASP A CA 1
ATOM 3189 C C . ASP A 1 393 ? 8.995 -17.487 -20.622 1.00 90.38 393 ASP A C 1
ATOM 3191 O O . ASP A 1 393 ? 8.297 -16.989 -19.740 1.00 90.38 393 ASP A O 1
ATOM 3195 N N . ASN A 1 394 ? 9.933 -18.400 -20.345 1.00 88.19 394 ASN A N 1
ATOM 3196 C CA . ASN A 1 394 ? 10.134 -18.916 -18.988 1.00 88.19 394 ASN A CA 1
ATOM 3197 C C . ASN A 1 394 ? 10.583 -17.817 -18.013 1.00 88.19 394 ASN A C 1
ATOM 3199 O O . ASN A 1 394 ? 10.227 -17.859 -16.840 1.00 88.19 394 ASN A O 1
ATOM 3203 N N . LEU A 1 395 ? 11.338 -16.814 -18.481 1.00 80.94 395 LEU A N 1
ATOM 3204 C CA . LEU A 1 395 ? 11.745 -15.678 -17.652 1.00 80.94 395 LEU A CA 1
ATOM 3205 C C . LEU A 1 395 ? 10.539 -14.825 -17.239 1.00 80.94 395 LEU A C 1
ATOM 3207 O O . LEU A 1 395 ? 10.470 -14.401 -16.089 1.00 80.94 395 LEU A O 1
ATOM 3211 N N . VAL A 1 396 ? 9.589 -14.593 -18.151 1.00 73.12 396 VAL A N 1
ATOM 3212 C CA . VAL A 1 396 ? 8.344 -13.868 -17.853 1.00 73.12 396 VAL A CA 1
ATOM 3213 C C . VAL A 1 396 ? 7.473 -14.664 -16.883 1.00 73.12 396 VAL A C 1
ATOM 3215 O O . VAL A 1 396 ? 7.008 -14.098 -15.897 1.00 73.12 396 VAL A O 1
ATOM 3218 N N . LYS A 1 397 ? 7.306 -15.977 -17.100 1.00 83.75 397 LYS A N 1
ATOM 3219 C CA . LYS A 1 397 ? 6.579 -16.859 -16.168 1.00 83.75 397 LYS A CA 1
ATOM 3220 C C . LYS A 1 397 ? 7.177 -16.812 -14.763 1.00 83.75 397 LYS A C 1
ATOM 3222 O O . LYS A 1 397 ? 6.454 -16.597 -13.795 1.00 83.75 397 LYS A O 1
ATOM 3227 N N . PHE A 1 398 ? 8.500 -16.935 -14.668 1.00 86.38 398 PHE A N 1
ATOM 3228 C CA . PHE A 1 398 ? 9.222 -16.837 -13.404 1.00 86.38 398 PHE A CA 1
ATOM 3229 C C . PHE A 1 398 ? 9.042 -15.468 -12.739 1.00 86.38 398 PHE A C 1
ATOM 3231 O O . PHE A 1 398 ? 8.765 -15.400 -11.548 1.00 86.38 398 PHE A O 1
ATOM 3238 N N . ALA A 1 399 ? 9.174 -14.377 -13.498 1.00 68.56 399 ALA A N 1
ATOM 3239 C CA . ALA A 1 399 ? 9.027 -13.018 -12.979 1.00 68.56 399 ALA A CA 1
ATOM 3240 C C . ALA A 1 399 ? 7.619 -12.756 -12.424 1.00 68.56 399 ALA A C 1
ATOM 3242 O O . ALA A 1 399 ? 7.485 -12.166 -11.353 1.00 68.56 399 ALA A O 1
ATOM 3243 N N . ASN A 1 400 ? 6.585 -13.220 -13.130 1.00 68.94 400 ASN A N 1
ATOM 3244 C CA . ASN A 1 400 ? 5.199 -13.098 -12.688 1.00 68.94 400 ASN A CA 1
ATOM 3245 C C . ASN A 1 400 ? 4.968 -13.904 -11.407 1.00 68.94 400 ASN A C 1
ATOM 3247 O O . ASN A 1 400 ? 4.530 -13.337 -10.413 1.00 68.94 400 ASN A O 1
ATOM 3251 N N . GLN A 1 401 ? 5.371 -15.179 -11.381 1.00 87.19 401 GLN A N 1
ATOM 3252 C CA . GLN A 1 401 ? 5.234 -16.004 -10.181 1.00 87.19 401 GLN A CA 1
ATOM 3253 C C . GLN A 1 401 ? 6.034 -15.437 -8.999 1.00 87.19 401 GLN A C 1
ATOM 3255 O O . GLN A 1 401 ? 5.548 -15.470 -7.872 1.00 87.19 401 GLN A O 1
ATOM 3260 N N . LEU A 1 402 ? 7.239 -14.895 -9.225 1.00 80.44 402 LEU A N 1
ATOM 3261 C CA . LEU A 1 402 ? 8.042 -14.260 -8.176 1.00 80.44 402 LEU A CA 1
ATOM 3262 C C . LEU A 1 402 ? 7.306 -13.057 -7.592 1.00 80.44 402 LEU A C 1
ATOM 3264 O O . LEU A 1 402 ? 7.244 -12.920 -6.372 1.00 80.44 402 LEU A O 1
ATOM 3268 N N . ARG A 1 403 ? 6.726 -12.210 -8.445 1.00 66.12 403 ARG A N 1
ATOM 3269 C CA . ARG A 1 403 ? 5.929 -11.058 -8.019 1.00 66.12 403 ARG A CA 1
ATOM 3270 C C . ARG A 1 403 ? 4.710 -11.497 -7.208 1.00 66.12 403 ARG A C 1
ATOM 3272 O O . ARG A 1 403 ? 4.514 -10.989 -6.110 1.00 66.12 403 ARG A O 1
ATOM 3279 N N . ASP A 1 404 ? 3.951 -12.466 -7.705 1.00 69.88 404 ASP A N 1
ATOM 3280 C CA . ASP A 1 404 ? 2.724 -12.936 -7.058 1.00 69.88 404 ASP A CA 1
ATOM 3281 C C . ASP A 1 404 ? 3.039 -13.626 -5.710 1.00 69.88 404 ASP A C 1
ATOM 3283 O O . ASP A 1 404 ? 2.360 -13.414 -4.707 1.00 69.88 404 ASP A O 1
ATOM 3287 N N . THR A 1 405 ? 4.138 -14.386 -5.640 1.00 75.06 405 THR A N 1
ATOM 3288 C CA . THR A 1 405 ? 4.632 -15.000 -4.391 1.00 75.06 405 THR A CA 1
ATOM 3289 C C . THR A 1 405 ? 5.113 -13.949 -3.396 1.00 75.06 405 THR A C 1
ATOM 3291 O O . THR A 1 405 ? 4.839 -14.051 -2.203 1.00 75.06 405 THR A O 1
ATOM 3294 N N . THR A 1 406 ? 5.812 -12.924 -3.886 1.00 65.19 406 THR A N 1
ATOM 3295 C CA . THR A 1 406 ? 6.277 -11.794 -3.078 1.00 65.19 406 THR A CA 1
ATOM 3296 C C . THR A 1 406 ? 5.093 -11.071 -2.450 1.00 65.19 406 THR A C 1
ATOM 3298 O O . THR A 1 406 ? 5.065 -10.884 -1.235 1.00 65.19 406 THR A O 1
ATOM 3301 N N . GLN A 1 407 ? 4.081 -10.747 -3.255 1.00 58.31 407 GLN A N 1
ATOM 3302 C CA . GLN A 1 407 ? 2.842 -10.130 -2.795 1.00 58.31 407 GLN A CA 1
ATOM 3303 C C . GLN A 1 407 ? 2.149 -10.987 -1.727 1.00 58.31 407 GLN A C 1
ATOM 3305 O O . GLN A 1 407 ? 1.833 -10.478 -0.655 1.00 58.31 407 GLN A O 1
ATOM 3310 N N . LEU A 1 408 ? 2.004 -12.294 -1.961 1.00 68.44 408 LEU A N 1
ATOM 3311 C CA . LEU A 1 408 ? 1.370 -13.201 -1.002 1.00 68.44 408 LEU A CA 1
ATOM 3312 C C . LEU A 1 408 ? 2.105 -13.243 0.351 1.00 68.44 408 LEU A C 1
ATOM 3314 O O . LEU A 1 408 ? 1.463 -13.270 1.403 1.00 68.44 408 LEU A O 1
ATOM 3318 N N . VAL A 1 409 ? 3.444 -13.232 0.340 1.00 66.50 409 VAL A N 1
ATOM 3319 C CA . VAL A 1 409 ? 4.270 -13.163 1.560 1.00 66.50 409 VAL A CA 1
ATOM 3320 C C . VAL A 1 409 ? 4.032 -11.855 2.318 1.00 66.50 409 VAL A C 1
ATOM 3322 O O . VAL A 1 409 ? 3.929 -11.872 3.545 1.00 66.50 409 VAL A O 1
ATOM 3325 N N . TYR A 1 410 ? 3.914 -10.731 1.610 1.00 57.50 410 TYR A N 1
ATOM 3326 C CA . TYR A 1 410 ? 3.628 -9.430 2.216 1.00 57.50 410 TYR A CA 1
ATOM 3327 C C . TYR A 1 410 ? 2.213 -9.357 2.809 1.00 57.50 410 TYR A C 1
ATOM 3329 O O . TYR A 1 410 ? 2.062 -8.970 3.970 1.00 57.50 410 TYR A O 1
ATOM 3337 N N . GLU A 1 411 ? 1.195 -9.792 2.061 1.00 56.41 411 GLU A N 1
ATOM 3338 C CA . GLU A 1 411 ? -0.219 -9.793 2.479 1.00 56.41 411 GLU A CA 1
ATOM 3339 C C . GLU A 1 411 ? -0.463 -10.621 3.746 1.00 56.41 411 GLU A C 1
ATOM 3341 O O . GLU A 1 411 ? -1.312 -10.282 4.567 1.00 56.41 411 GLU A O 1
ATOM 3346 N N . ASN A 1 412 ? 0.303 -11.697 3.926 1.00 66.38 412 ASN A N 1
ATOM 3347 C CA . ASN A 1 412 ? 0.169 -12.590 5.072 1.00 66.38 412 ASN A CA 1
ATOM 3348 C C . ASN A 1 412 ? 1.164 -12.271 6.202 1.00 66.38 412 ASN A C 1
ATOM 3350 O O . ASN A 1 412 ? 1.203 -13.009 7.183 1.00 66.38 412 ASN A O 1
ATOM 3354 N N . SER A 1 413 ? 1.945 -11.185 6.106 1.00 63.03 413 SER A N 1
ATOM 3355 C CA . SER A 1 413 ? 3.030 -10.853 7.051 1.00 63.03 413 SER A CA 1
ATOM 3356 C C . SER A 1 413 ? 2.607 -10.848 8.527 1.00 63.03 413 SER A C 1
ATOM 3358 O O . SER A 1 413 ? 3.379 -11.280 9.378 1.00 63.03 413 SER A O 1
ATOM 3360 N N . ILE A 1 414 ? 1.364 -10.453 8.823 1.00 58.53 414 ILE A N 1
ATOM 3361 C CA . ILE A 1 414 ? 0.779 -10.449 10.175 1.00 58.53 414 ILE A CA 1
ATOM 3362 C C . ILE A 1 414 ? 0.712 -11.839 10.831 1.00 58.53 414 ILE A C 1
ATOM 3364 O O . ILE A 1 414 ? 0.651 -11.946 12.054 1.00 58.53 414 ILE A O 1
ATOM 3368 N N . PHE A 1 415 ? 0.715 -12.911 10.035 1.00 62.78 415 PHE A N 1
ATOM 3369 C CA . PHE A 1 415 ? 0.625 -14.284 10.527 1.00 62.78 415 PHE A CA 1
ATOM 3370 C C . PHE A 1 415 ? 1.988 -14.911 10.841 1.00 62.78 415 PHE A C 1
ATOM 3372 O O . PHE A 1 415 ? 2.017 -16.038 11.337 1.00 62.78 415 PHE A O 1
ATOM 3379 N N . PHE A 1 416 ? 3.093 -14.205 10.580 1.00 69.31 416 PHE A N 1
ATOM 3380 C CA . PHE A 1 416 ? 4.450 -14.713 10.774 1.00 69.31 416 PHE A CA 1
ATOM 3381 C C . PHE A 1 416 ? 5.175 -13.988 11.899 1.00 69.31 416 PHE A C 1
ATOM 3383 O O . PHE A 1 416 ? 5.062 -12.776 12.075 1.00 69.31 416 PHE A O 1
ATOM 3390 N N . GLU A 1 417 ? 5.999 -14.739 12.624 1.00 72.50 417 GLU A N 1
ATOM 3391 C CA . GLU A 1 417 ? 7.013 -14.143 13.484 1.00 72.50 417 GLU A CA 1
ATOM 3392 C C . GLU A 1 417 ? 8.068 -13.421 12.630 1.00 72.50 417 GLU A C 1
ATOM 3394 O O . GLU A 1 417 ? 8.357 -13.808 11.493 1.00 72.50 417 GLU A O 1
ATOM 3399 N N . GLU A 1 418 ? 8.698 -12.394 13.200 1.00 70.88 418 GLU A N 1
ATOM 3400 C CA . GLU A 1 418 ? 9.702 -11.573 12.512 1.00 70.88 418 GLU A CA 1
ATOM 3401 C C . GLU A 1 418 ? 10.841 -12.414 11.903 1.00 70.88 418 GLU A C 1
ATOM 3403 O O . GLU A 1 418 ? 11.299 -12.140 10.792 1.00 70.88 418 GLU A O 1
ATOM 3408 N N . ALA A 1 419 ? 11.255 -13.485 12.591 1.00 76.75 419 ALA A N 1
ATOM 3409 C CA . ALA A 1 419 ? 12.295 -14.398 12.122 1.00 76.75 419 ALA A CA 1
ATOM 3410 C C . ALA A 1 419 ? 11.887 -15.168 10.851 1.00 76.75 419 ALA A C 1
ATOM 3412 O O . ALA A 1 419 ? 12.674 -15.237 9.904 1.00 76.75 419 ALA A O 1
ATOM 3413 N N . ASP A 1 420 ? 10.664 -15.703 10.802 1.00 77.31 420 ASP A N 1
ATOM 3414 C CA . ASP A 1 420 ? 10.142 -16.429 9.636 1.00 77.31 420 ASP A CA 1
ATOM 3415 C C . ASP A 1 420 ? 9.950 -15.476 8.454 1.00 77.31 420 ASP A C 1
ATOM 3417 O O . ASP A 1 420 ? 10.345 -15.764 7.322 1.00 77.31 420 ASP A O 1
ATOM 3421 N N . TYR A 1 421 ? 9.403 -14.291 8.726 1.00 76.06 421 TYR A N 1
ATOM 3422 C CA . TYR A 1 421 ? 9.192 -13.268 7.712 1.00 76.06 421 TYR A CA 1
ATOM 3423 C C . TYR A 1 421 ? 10.510 -12.746 7.120 1.00 76.06 421 TYR A C 1
ATOM 3425 O O . TYR A 1 421 ? 10.620 -12.542 5.909 1.00 76.06 421 TYR A O 1
ATOM 3433 N N . SER A 1 422 ? 11.544 -12.585 7.948 1.00 76.12 422 SER A N 1
ATOM 3434 C CA . SER A 1 422 ? 12.891 -12.223 7.498 1.00 76.12 422 SER A CA 1
ATOM 3435 C C . SER A 1 422 ? 13.511 -13.304 6.601 1.00 76.12 422 SER A C 1
ATOM 3437 O O . SER A 1 422 ? 14.084 -12.987 5.554 1.00 76.12 422 SER A O 1
ATOM 3439 N N . GLN A 1 423 ? 13.332 -14.589 6.935 1.00 85.25 423 GLN A N 1
ATOM 3440 C CA . GLN A 1 423 ? 13.773 -15.701 6.081 1.00 85.25 423 GLN A CA 1
ATOM 3441 C C . GLN A 1 423 ? 13.039 -15.720 4.735 1.00 85.25 423 GLN A C 1
ATOM 3443 O O . GLN A 1 423 ? 13.681 -15.889 3.697 1.00 85.25 423 GLN A O 1
ATOM 3448 N N . LEU A 1 424 ? 11.723 -15.481 4.732 1.00 82.88 424 LEU A N 1
ATOM 3449 C CA . LEU A 1 424 ? 10.927 -15.367 3.507 1.00 82.88 424 LEU A CA 1
ATOM 3450 C C . LEU A 1 424 ? 11.411 -14.205 2.625 1.00 82.88 424 LEU A C 1
ATOM 3452 O O . LEU A 1 424 ? 11.607 -14.392 1.426 1.00 82.88 424 LEU A O 1
ATOM 3456 N N . LYS A 1 425 ? 11.695 -13.030 3.199 1.00 80.44 425 LYS A N 1
ATOM 3457 C CA . LYS A 1 425 ? 12.284 -11.897 2.457 1.00 80.44 425 LYS A CA 1
ATOM 3458 C C . LYS A 1 425 ? 13.644 -12.237 1.858 1.00 80.44 425 LYS A C 1
ATOM 3460 O O . LYS A 1 425 ? 13.893 -11.948 0.689 1.00 80.44 425 LYS A O 1
ATOM 3465 N N . SER A 1 426 ? 14.510 -12.866 2.652 1.00 83.44 426 SER A N 1
ATOM 3466 C CA . SER A 1 426 ? 15.829 -13.310 2.198 1.00 83.44 426 SER A CA 1
ATOM 3467 C C . SER A 1 426 ? 15.709 -14.268 1.009 1.00 83.44 426 SER A C 1
ATOM 3469 O O . SER A 1 426 ? 16.391 -14.088 -0.001 1.00 83.44 426 SER A O 1
ATOM 3471 N N . LEU A 1 427 ? 14.777 -15.225 1.074 1.00 94.25 427 LEU A N 1
ATOM 3472 C CA . LEU A 1 427 ? 14.492 -16.152 -0.019 1.00 94.25 427 LEU A CA 1
ATOM 3473 C C . LEU A 1 427 ? 14.067 -15.428 -1.308 1.00 94.25 427 LEU A C 1
ATOM 3475 O O . LEU A 1 427 ? 14.603 -15.712 -2.381 1.00 94.25 427 LEU A O 1
ATOM 3479 N N . LEU A 1 428 ? 13.121 -14.490 -1.212 1.00 84.94 428 LEU A N 1
ATOM 3480 C CA . LEU A 1 428 ? 12.612 -13.742 -2.368 1.00 84.94 428 LEU A CA 1
ATOM 3481 C C . LEU A 1 428 ? 13.709 -12.902 -3.038 1.00 84.94 428 LEU A C 1
ATOM 3483 O O . LEU A 1 428 ? 13.801 -12.867 -4.267 1.00 84.94 428 LEU A O 1
ATOM 3487 N N . GLU A 1 429 ? 14.604 -12.298 -2.255 1.00 78.38 429 GLU A N 1
ATOM 3488 C CA . GLU A 1 429 ? 15.777 -11.599 -2.792 1.00 78.38 429 GLU A CA 1
ATOM 3489 C C . GLU A 1 429 ? 16.740 -12.560 -3.516 1.00 78.38 429 GLU A C 1
ATOM 3491 O O . GLU A 1 429 ? 17.248 -12.226 -4.590 1.00 78.38 429 GLU A O 1
ATOM 3496 N N . LYS A 1 430 ? 16.940 -13.794 -3.024 1.00 88.19 430 LYS A N 1
ATOM 3497 C CA . LYS A 1 430 ? 17.727 -14.809 -3.757 1.00 88.19 430 LYS A CA 1
ATOM 3498 C C . LYS A 1 430 ? 17.087 -15.201 -5.089 1.00 88.19 430 LYS A C 1
ATOM 3500 O O . LYS A 1 430 ? 17.791 -15.284 -6.100 1.00 88.19 430 LYS A O 1
ATOM 3505 N N . PHE A 1 431 ? 15.766 -15.360 -5.134 1.00 86.81 431 PHE A N 1
ATOM 3506 C CA . PHE A 1 431 ? 15.050 -15.591 -6.392 1.00 86.81 431 PHE A CA 1
ATOM 3507 C C . PHE A 1 431 ? 15.181 -14.417 -7.375 1.00 86.81 431 PHE A C 1
ATOM 3509 O O . PHE A 1 431 ? 15.327 -14.634 -8.580 1.00 86.81 431 PHE A O 1
ATOM 3516 N N . LYS A 1 432 ? 15.203 -13.174 -6.887 1.00 75.06 432 LYS A N 1
ATOM 3517 C CA . LYS A 1 432 ? 15.431 -11.981 -7.717 1.00 75.06 432 LYS A CA 1
ATOM 3518 C C . LYS A 1 432 ? 16.840 -11.947 -8.313 1.00 75.06 432 LYS A C 1
ATOM 3520 O O . LYS A 1 432 ? 16.991 -11.662 -9.503 1.00 75.06 432 LYS A O 1
ATOM 3525 N N . TYR A 1 433 ? 17.873 -12.299 -7.544 1.00 78.88 433 TYR A N 1
ATOM 3526 C CA . TYR A 1 433 ? 19.229 -12.443 -8.093 1.00 78.88 433 TYR A CA 1
ATOM 3527 C C . TYR A 1 433 ? 19.297 -13.529 -9.171 1.00 78.88 433 TYR A C 1
ATOM 3529 O O . TYR A 1 433 ? 19.902 -13.313 -10.226 1.00 78.88 433 TYR A O 1
ATOM 3537 N N . PHE A 1 434 ? 18.611 -14.655 -8.960 1.00 87.19 434 PHE A N 1
ATOM 3538 C CA . PHE A 1 434 ? 18.479 -15.704 -9.970 1.00 87.19 434 PHE A CA 1
ATOM 3539 C C . PHE A 1 434 ? 17.797 -15.196 -11.255 1.00 87.19 434 PHE A C 1
ATOM 3541 O O . PHE A 1 434 ? 18.320 -15.422 -12.349 1.00 87.19 434 PHE A O 1
ATOM 3548 N N . GLN A 1 435 ? 16.693 -14.444 -11.145 1.00 81.25 435 GLN A N 1
ATOM 3549 C CA . GLN A 1 435 ? 16.000 -13.827 -12.285 1.00 81.25 435 GLN A CA 1
ATOM 3550 C C . GLN A 1 435 ? 16.926 -12.911 -13.095 1.00 81.25 435 GLN A C 1
ATOM 3552 O O . GLN A 1 435 ? 17.032 -13.057 -14.315 1.00 81.25 435 GLN A O 1
ATOM 3557 N N . ILE A 1 436 ? 17.612 -11.978 -12.424 1.00 75.19 436 ILE A N 1
ATOM 3558 C CA . ILE A 1 436 ? 18.531 -11.018 -13.061 1.00 75.19 436 ILE A CA 1
ATOM 3559 C C . ILE A 1 436 ? 19.664 -11.766 -13.771 1.00 75.19 436 ILE A C 1
ATOM 3561 O O . ILE A 1 436 ? 20.018 -11.457 -14.913 1.00 75.19 436 ILE A O 1
ATOM 3565 N N . GLY A 1 437 ? 20.221 -12.784 -13.116 1.00 79.06 437 GLY A N 1
ATOM 3566 C CA . GLY A 1 437 ? 21.265 -13.619 -13.692 1.00 79.06 437 GLY A CA 1
ATOM 3567 C C . GLY A 1 437 ? 20.800 -14.416 -14.917 1.00 79.06 437 GLY A C 1
ATOM 3568 O O . GLY A 1 437 ? 21.557 -14.577 -15.884 1.00 79.06 437 GLY A O 1
ATOM 3569 N N . LYS A 1 438 ? 19.546 -14.882 -14.930 1.00 92.06 438 LYS A N 1
ATOM 3570 C CA . LYS A 1 438 ? 18.931 -15.568 -16.077 1.00 92.06 438 LYS A CA 1
ATOM 3571 C C . LYS A 1 438 ? 18.641 -14.624 -17.242 1.00 92.06 438 LYS A C 1
ATOM 3573 O O . LYS A 1 438 ? 18.962 -14.985 -18.374 1.00 92.06 438 LYS A O 1
ATOM 3578 N N . ASP A 1 439 ? 18.139 -13.417 -16.987 1.00 83.50 439 ASP A N 1
ATOM 3579 C CA . ASP A 1 439 ? 17.982 -12.375 -18.014 1.00 83.50 439 ASP A CA 1
ATOM 3580 C C . ASP A 1 439 ? 19.327 -12.050 -18.679 1.00 83.50 439 ASP A C 1
ATOM 3582 O O . ASP A 1 439 ? 19.457 -12.074 -19.905 1.00 83.50 439 ASP A O 1
ATOM 3586 N N . LYS A 1 440 ? 20.376 -11.862 -17.871 1.00 84.12 440 LYS A N 1
ATOM 3587 C CA . LYS A 1 440 ? 21.732 -11.629 -18.379 1.00 84.12 440 LYS A CA 1
ATOM 3588 C C . LYS A 1 440 ? 22.242 -12.790 -19.236 1.00 84.12 440 LYS A C 1
ATOM 3590 O O . LYS A 1 440 ? 22.805 -12.545 -20.300 1.00 84.12 440 LYS A O 1
ATOM 3595 N N . LEU A 1 441 ? 22.023 -14.040 -18.819 1.00 90.25 441 LEU A N 1
ATOM 3596 C CA . LEU A 1 441 ? 22.399 -15.223 -19.604 1.00 90.25 441 LEU A CA 1
ATOM 3597 C C . LEU A 1 441 ? 21.682 -15.264 -20.963 1.00 90.25 441 LEU A C 1
ATOM 3599 O O . LEU A 1 441 ? 22.315 -15.557 -21.976 1.00 90.25 441 LEU A O 1
ATOM 3603 N N . ILE A 1 442 ? 20.383 -14.948 -20.995 1.00 90.12 442 ILE A N 1
ATOM 3604 C CA . ILE A 1 442 ? 19.584 -14.898 -22.230 1.00 90.12 442 ILE A CA 1
ATOM 3605 C C . ILE A 1 442 ? 20.131 -13.830 -23.183 1.00 90.12 442 ILE A C 1
ATOM 3607 O O . ILE A 1 442 ? 20.279 -14.093 -24.379 1.00 90.12 442 ILE A O 1
ATOM 3611 N N . ARG A 1 443 ? 20.479 -12.646 -22.665 1.00 86.94 443 ARG A N 1
ATOM 3612 C CA . ARG A 1 443 ? 21.080 -11.568 -23.466 1.00 86.94 443 ARG A CA 1
ATOM 3613 C C . ARG A 1 443 ? 22.426 -11.980 -24.060 1.00 86.94 443 ARG A C 1
ATOM 3615 O O . ARG A 1 443 ? 22.611 -11.815 -25.258 1.00 86.94 443 ARG A O 1
ATOM 3622 N N . ILE A 1 444 ? 23.321 -12.568 -23.259 1.00 85.06 444 ILE A N 1
ATOM 3623 C CA . ILE A 1 444 ? 24.647 -13.011 -23.730 1.00 85.06 444 ILE A CA 1
ATOM 3624 C C . ILE A 1 444 ? 24.513 -14.072 -24.834 1.00 85.06 444 ILE A C 1
ATOM 3626 O O . ILE A 1 444 ? 25.190 -13.972 -25.851 1.00 85.06 444 ILE A O 1
ATOM 3630 N N . ARG A 1 445 ? 23.617 -15.056 -24.670 1.00 86.81 445 ARG A N 1
ATOM 3631 C CA . ARG A 1 445 ? 23.359 -16.082 -25.699 1.00 86.81 445 ARG A CA 1
ATOM 3632 C C . ARG A 1 445 ? 22.795 -15.487 -26.989 1.00 86.81 445 ARG A C 1
ATOM 3634 O O . ARG A 1 445 ? 23.212 -15.876 -28.068 1.00 86.81 445 ARG A O 1
ATOM 3641 N N . SER A 1 446 ? 21.922 -14.486 -26.870 1.00 84.62 446 SER A N 1
ATOM 3642 C CA . SER A 1 446 ? 21.401 -13.764 -28.039 1.00 84.62 446 SER A CA 1
ATOM 3643 C C . SER A 1 446 ? 22.512 -13.017 -28.794 1.00 84.62 446 SER A C 1
ATOM 3645 O O . SER A 1 446 ? 22.453 -12.905 -30.011 1.00 84.62 446 SER A O 1
ATOM 3647 N N . THR A 1 447 ? 23.531 -12.510 -28.089 1.00 78.00 447 THR A N 1
ATOM 3648 C CA . THR A 1 447 ? 24.725 -11.903 -28.703 1.00 78.00 447 THR A CA 1
ATOM 3649 C C . THR A 1 447 ? 25.625 -12.948 -29.368 1.00 78.00 447 THR A C 1
ATOM 3651 O O . THR A 1 447 ? 26.151 -12.689 -30.446 1.00 78.00 447 THR A O 1
ATOM 3654 N N . GLU A 1 448 ? 25.769 -14.140 -28.777 1.00 70.25 448 GLU A N 1
ATOM 3655 C CA . GLU A 1 448 ? 26.512 -15.253 -29.390 1.00 70.25 448 GLU A CA 1
ATOM 3656 C C . GLU A 1 448 ? 25.935 -15.648 -30.755 1.00 70.25 448 GLU A C 1
ATOM 3658 O O . GLU A 1 448 ? 26.693 -15.855 -31.703 1.00 70.25 448 GLU A O 1
ATOM 3663 N N . ASP A 1 449 ? 24.605 -15.719 -30.860 1.00 68.25 449 ASP A N 1
ATOM 3664 C CA . ASP A 1 449 ? 23.912 -16.061 -32.106 1.00 68.25 449 ASP A CA 1
ATOM 3665 C C . ASP A 1 449 ? 24.205 -15.050 -33.228 1.00 68.25 449 ASP A C 1
ATOM 3667 O O . ASP A 1 449 ? 24.302 -15.435 -34.394 1.00 68.25 449 ASP A O 1
ATOM 3671 N N . ILE A 1 450 ? 24.404 -13.774 -32.876 1.00 66.00 450 ILE A N 1
ATOM 3672 C CA . ILE A 1 450 ? 24.778 -12.703 -33.812 1.00 66.00 450 ILE A CA 1
ATOM 3673 C C . ILE A 1 450 ? 26.254 -12.843 -34.219 1.00 66.00 450 ILE A C 1
ATOM 3675 O O . ILE A 1 450 ? 26.577 -12.844 -35.403 1.00 66.00 450 ILE A O 1
ATOM 3679 N N . GLU A 1 451 ? 27.165 -13.009 -33.258 1.00 64.75 451 GLU A N 1
ATOM 3680 C CA . GLU A 1 451 ? 28.613 -12.995 -33.524 1.00 64.75 451 GLU A CA 1
ATOM 3681 C C . GLU A 1 451 ? 29.151 -14.301 -34.141 1.00 64.75 451 GLU A C 1
ATOM 3683 O O . GLU A 1 451 ? 30.159 -14.280 -34.859 1.00 64.75 451 GLU A O 1
ATOM 3688 N N . ARG A 1 452 ? 28.474 -15.443 -33.937 1.00 61.81 452 ARG A N 1
ATOM 3689 C CA . ARG A 1 452 ? 28.790 -16.712 -34.627 1.00 61.81 452 ARG A CA 1
ATOM 3690 C C . ARG A 1 452 ? 28.687 -16.597 -36.147 1.00 61.81 452 ARG A C 1
ATOM 3692 O O . ARG A 1 452 ? 29.345 -17.371 -36.840 1.00 61.81 452 ARG A O 1
ATOM 3699 N N . GLN A 1 453 ? 27.909 -15.645 -36.661 1.00 58.94 453 GLN A N 1
ATOM 3700 C CA . GLN A 1 453 ? 27.814 -15.388 -38.096 1.00 58.94 453 GLN A CA 1
ATOM 3701 C C . GLN A 1 453 ? 29.050 -14.657 -38.655 1.00 58.94 453 GLN A C 1
ATOM 3703 O O . GLN A 1 453 ? 29.238 -14.665 -39.870 1.00 58.94 453 GLN A O 1
ATOM 3708 N N . GLU A 1 454 ? 29.932 -14.091 -37.811 1.00 58.53 454 GLU A N 1
ATOM 3709 C CA . GLU A 1 454 ? 30.972 -13.156 -38.269 1.00 58.53 454 GLU A CA 1
ATOM 3710 C C . GLU A 1 454 ? 32.442 -13.510 -37.940 1.00 58.53 454 GLU A C 1
ATOM 3712 O O . GLU A 1 454 ? 33.299 -13.065 -38.705 1.00 58.53 454 GLU A O 1
ATOM 3717 N N . LYS A 1 455 ? 32.809 -14.287 -36.889 1.00 61.19 455 LYS A N 1
ATOM 3718 C CA . LYS A 1 455 ? 34.229 -14.709 -36.635 1.00 61.19 455 LYS A CA 1
ATOM 3719 C C . LYS A 1 455 ? 34.452 -15.723 -35.486 1.00 61.19 455 LYS A C 1
ATOM 3721 O O . LYS A 1 455 ? 33.914 -15.585 -34.394 1.00 61.19 455 LYS A O 1
ATOM 3726 N N . LEU A 1 456 ? 35.411 -16.648 -35.663 1.00 58.62 456 LEU A N 1
ATOM 3727 C CA . LEU A 1 456 ? 35.771 -17.718 -34.703 1.00 58.62 456 LEU A CA 1
ATOM 3728 C C . LEU A 1 456 ? 36.376 -17.230 -33.361 1.00 58.62 456 LEU A C 1
ATOM 3730 O O . LEU A 1 456 ? 36.088 -17.811 -32.319 1.00 58.62 456 LEU A O 1
ATOM 3734 N N . PHE A 1 457 ? 37.188 -16.163 -33.342 1.00 57.56 457 PHE A N 1
ATOM 3735 C CA . PHE A 1 457 ? 37.887 -15.695 -32.123 1.00 57.56 457 PHE A CA 1
ATOM 3736 C C . PHE A 1 457 ? 36.946 -15.078 -31.067 1.00 57.56 457 PHE A C 1
ATOM 3738 O O . PHE A 1 457 ? 37.171 -15.229 -29.866 1.00 57.56 457 PHE A O 1
ATOM 3745 N N . TYR A 1 458 ? 35.855 -14.442 -31.503 1.00 62.22 458 TYR A N 1
ATOM 3746 C CA . TYR A 1 458 ? 34.848 -13.844 -30.617 1.00 62.22 458 TYR A CA 1
ATOM 3747 C C . TYR A 1 458 ? 34.063 -14.902 -29.825 1.00 62.22 458 TYR A C 1
ATOM 3749 O O . TYR A 1 458 ? 33.764 -14.710 -28.642 1.00 62.22 458 TYR A O 1
ATOM 3757 N N . SER A 1 459 ? 33.856 -16.078 -30.426 1.00 67.12 459 SER A N 1
ATOM 3758 C CA . SER A 1 459 ? 33.133 -17.189 -29.800 1.00 67.12 459 SER A CA 1
ATOM 3759 C C . SER A 1 459 ? 33.775 -17.679 -28.493 1.00 67.12 459 SER A C 1
ATOM 3761 O O . SER A 1 459 ? 33.063 -18.031 -27.558 1.00 67.12 459 SER A O 1
ATOM 3763 N N . ILE A 1 460 ? 35.108 -17.650 -28.361 1.00 76.12 460 ILE A N 1
ATOM 3764 C CA . ILE A 1 460 ? 35.805 -18.136 -27.154 1.00 76.12 460 ILE A CA 1
ATOM 3765 C C . ILE A 1 460 ? 35.505 -17.237 -25.948 1.00 76.12 460 ILE A C 1
ATOM 3767 O O . ILE A 1 460 ? 35.211 -17.727 -24.854 1.00 76.12 460 ILE A O 1
ATOM 3771 N N . ARG A 1 461 ? 35.550 -15.913 -26.139 1.00 78.69 461 ARG A N 1
ATOM 3772 C CA . ARG A 1 461 ? 35.279 -14.940 -25.071 1.00 78.69 461 ARG A CA 1
ATOM 3773 C C . ARG A 1 461 ? 33.822 -15.009 -24.618 1.00 78.69 461 ARG A C 1
ATOM 3775 O O . ARG A 1 461 ? 33.571 -15.001 -23.414 1.00 78.69 461 ARG A O 1
ATOM 3782 N N . ILE A 1 462 ? 32.883 -15.114 -25.558 1.00 81.50 462 ILE A N 1
ATOM 3783 C CA . ILE A 1 462 ? 31.458 -15.242 -25.236 1.00 81.50 462 ILE A CA 1
ATOM 3784 C C . ILE A 1 462 ? 31.172 -16.564 -24.522 1.00 81.50 462 ILE A C 1
ATOM 3786 O O . ILE A 1 462 ? 30.516 -16.549 -23.483 1.00 81.50 462 ILE A O 1
ATOM 3790 N N . ASN A 1 463 ? 31.730 -17.684 -24.990 1.00 84.62 463 ASN A N 1
ATOM 3791 C CA . ASN A 1 463 ? 31.578 -18.980 -24.323 1.00 84.62 463 ASN A CA 1
ATOM 3792 C C . ASN A 1 463 ? 32.062 -18.941 -22.867 1.00 84.62 463 ASN A C 1
ATOM 3794 O O . ASN A 1 463 ? 31.389 -19.461 -21.975 1.00 84.62 463 ASN A O 1
ATOM 3798 N N . LYS A 1 464 ? 33.181 -18.255 -22.595 1.00 86.94 464 LYS A N 1
ATOM 3799 C CA . LYS A 1 464 ? 33.655 -18.023 -21.224 1.00 86.94 464 LYS A CA 1
ATOM 3800 C C . LYS A 1 464 ? 32.649 -17.209 -20.398 1.00 86.94 464 LYS A C 1
ATOM 3802 O O . LYS A 1 464 ? 32.325 -17.603 -19.282 1.00 86.94 464 LYS A O 1
ATOM 3807 N N . MET A 1 465 ? 32.110 -16.119 -20.947 1.00 86.62 465 MET A N 1
ATOM 3808 C CA . MET A 1 465 ? 31.090 -15.303 -20.268 1.00 86.62 465 MET A CA 1
ATOM 3809 C C . MET A 1 465 ? 29.800 -16.086 -19.985 1.00 86.62 465 MET A C 1
ATOM 3811 O O . MET A 1 465 ? 29.193 -15.910 -18.928 1.00 86.62 465 MET A O 1
ATOM 3815 N N . ILE A 1 466 ? 29.385 -16.958 -20.908 1.00 89.06 466 ILE A N 1
ATOM 3816 C CA . ILE A 1 466 ? 28.231 -17.849 -20.736 1.00 89.06 466 ILE A CA 1
ATOM 3817 C C . ILE A 1 466 ? 28.489 -18.826 -19.590 1.00 89.06 466 ILE A C 1
ATOM 3819 O O . ILE A 1 466 ? 27.649 -18.930 -18.698 1.00 89.06 466 ILE A O 1
ATOM 3823 N N . ALA A 1 467 ? 29.641 -19.502 -19.580 1.00 89.94 467 ALA A N 1
ATOM 3824 C CA . ALA A 1 467 ? 30.002 -20.452 -18.529 1.00 89.94 467 ALA A CA 1
ATOM 3825 C C . ALA A 1 467 ? 30.044 -19.785 -17.142 1.00 89.94 467 ALA A C 1
ATOM 3827 O O . ALA A 1 467 ? 29.445 -20.289 -16.193 1.00 89.94 467 ALA A O 1
ATOM 3828 N N . GLU A 1 468 ? 30.666 -18.607 -17.036 1.00 89.00 468 GLU A N 1
ATOM 3829 C CA . GLU A 1 468 ? 30.703 -17.826 -15.793 1.00 89.00 468 GLU A CA 1
ATOM 3830 C C . GLU A 1 468 ? 29.301 -17.419 -15.321 1.00 89.00 468 GLU A C 1
ATOM 3832 O O . GLU A 1 468 ? 28.997 -17.481 -14.128 1.00 89.00 468 GLU A O 1
ATOM 3837 N N . GLN A 1 469 ? 28.424 -17.008 -16.242 1.00 90.62 469 GLN A N 1
ATOM 3838 C CA . GLN A 1 469 ? 27.061 -16.623 -15.884 1.00 90.62 469 GLN A CA 1
ATOM 3839 C C . GLN A 1 469 ? 26.204 -17.834 -15.485 1.00 90.62 469 GLN A C 1
ATOM 3841 O O . GLN A 1 469 ? 25.375 -17.706 -14.586 1.00 90.62 469 GLN A O 1
ATOM 3846 N N . ILE A 1 470 ? 26.410 -19.005 -16.099 1.00 90.69 470 ILE A N 1
ATOM 3847 C CA . ILE A 1 470 ? 25.758 -20.258 -15.687 1.00 90.69 470 ILE A CA 1
ATOM 3848 C C . ILE A 1 470 ? 26.167 -20.620 -14.258 1.00 90.69 470 ILE A C 1
ATOM 3850 O O . ILE A 1 470 ? 25.281 -20.847 -13.441 1.00 90.69 470 ILE A O 1
ATOM 3854 N N . ALA A 1 471 ? 27.463 -20.579 -13.934 1.00 90.12 471 ALA A N 1
ATOM 3855 C CA . ALA A 1 471 ? 27.957 -20.886 -12.590 1.00 90.12 471 ALA A CA 1
ATOM 3856 C C . ALA A 1 471 ? 27.384 -19.936 -11.520 1.00 90.12 471 ALA A C 1
ATOM 3858 O O . ALA A 1 471 ? 26.978 -20.368 -10.443 1.00 90.12 471 ALA A O 1
ATOM 3859 N N . ARG A 1 472 ? 27.273 -18.632 -11.820 1.00 87.31 472 ARG A N 1
ATOM 3860 C CA . ARG A 1 472 ? 26.610 -17.670 -10.915 1.00 87.31 472 ARG A CA 1
ATOM 3861 C C . ARG A 1 472 ? 25.125 -17.978 -10.725 1.00 87.31 472 ARG A C 1
ATOM 3863 O O . ARG A 1 472 ? 24.618 -17.902 -9.612 1.00 87.31 472 ARG A O 1
ATOM 3870 N N . ASN A 1 473 ? 24.429 -18.334 -11.802 1.00 86.88 473 ASN A N 1
ATOM 3871 C CA . ASN A 1 473 ? 23.014 -18.692 -11.729 1.00 86.88 473 ASN A CA 1
ATOM 3872 C C . ASN A 1 473 ? 22.805 -19.995 -10.942 1.00 86.88 473 ASN A C 1
ATOM 3874 O O . ASN A 1 473 ? 21.827 -20.101 -10.209 1.00 86.88 473 ASN A O 1
ATOM 3878 N N . GLU A 1 474 ? 23.718 -20.961 -11.070 1.00 90.81 474 GLU A N 1
ATOM 3879 C CA . GLU A 1 474 ? 23.726 -22.193 -10.275 1.00 90.81 474 GLU A CA 1
ATOM 3880 C C . GLU A 1 474 ? 23.898 -21.887 -8.788 1.00 90.81 474 GLU A C 1
ATOM 3882 O O . GLU A 1 474 ? 23.159 -22.409 -7.960 1.00 90.81 474 GLU A O 1
ATOM 3887 N N . HIS A 1 475 ? 24.818 -20.981 -8.453 1.00 90.19 475 HIS A N 1
ATOM 3888 C CA . HIS A 1 475 ? 25.022 -20.542 -7.078 1.00 90.19 475 HIS A CA 1
ATOM 3889 C C . HIS A 1 475 ? 23.746 -19.937 -6.478 1.00 90.19 475 HIS A C 1
ATOM 3891 O O . HIS A 1 475 ? 23.303 -20.388 -5.425 1.00 90.19 475 HIS A O 1
ATOM 3897 N N . HIS A 1 476 ? 23.101 -18.989 -7.168 1.00 84.06 476 HIS A N 1
ATOM 3898 C CA . HIS A 1 476 ? 21.833 -18.413 -6.703 1.00 84.06 476 HIS A CA 1
ATOM 3899 C C . HIS A 1 476 ? 20.716 -19.455 -6.587 1.00 84.06 476 HIS A C 1
ATOM 3901 O O . HIS A 1 476 ? 19.904 -19.371 -5.665 1.00 84.06 476 HIS A O 1
ATOM 3907 N N . LYS A 1 477 ? 20.693 -20.446 -7.490 1.00 91.31 477 LYS A N 1
ATOM 3908 C CA . LYS A 1 477 ? 19.762 -21.573 -7.415 1.00 91.31 477 LYS A CA 1
ATOM 3909 C C . LYS A 1 477 ? 19.956 -22.379 -6.138 1.00 91.31 477 LYS A C 1
ATOM 3911 O O . LYS A 1 477 ? 19.009 -22.573 -5.384 1.00 91.31 477 LYS A O 1
ATOM 3916 N N . THR A 1 478 ? 21.187 -22.782 -5.862 1.00 91.56 478 THR A N 1
ATOM 3917 C CA . THR A 1 478 ? 21.537 -23.511 -4.640 1.00 91.56 478 THR A CA 1
ATOM 3918 C C . THR A 1 478 ? 21.221 -22.701 -3.382 1.00 91.56 478 THR A C 1
ATOM 3920 O O . THR A 1 478 ? 20.707 -23.252 -2.413 1.00 91.56 478 THR A O 1
ATOM 3923 N N . GLU A 1 479 ? 21.473 -21.388 -3.382 1.00 89.88 479 GLU A N 1
ATOM 3924 C CA . GLU A 1 479 ? 21.144 -20.528 -2.240 1.00 89.88 479 GLU A CA 1
ATOM 3925 C C . GLU A 1 479 ? 19.641 -20.495 -1.939 1.00 89.88 479 GLU A C 1
ATOM 3927 O O . GLU A 1 479 ? 19.262 -20.670 -0.780 1.00 89.88 479 GLU A O 1
ATOM 3932 N N . TYR A 1 480 ? 18.778 -20.290 -2.944 1.00 92.31 480 TYR A N 1
ATOM 3933 C CA . TYR A 1 480 ? 17.335 -20.249 -2.686 1.00 92.31 480 TYR A CA 1
ATOM 3934 C C . TYR A 1 480 ? 16.793 -21.631 -2.278 1.00 92.31 480 TYR A C 1
ATOM 3936 O O . TYR A 1 480 ? 15.906 -21.703 -1.431 1.00 92.31 480 TYR A O 1
ATOM 3944 N N . GLU A 1 481 ? 17.334 -22.728 -2.826 1.00 94.44 481 GLU A N 1
ATOM 3945 C CA . GLU A 1 481 ? 16.959 -24.102 -2.447 1.00 94.44 481 GLU A CA 1
ATOM 3946 C C . GLU A 1 481 ? 17.301 -24.385 -0.977 1.00 94.44 481 GLU A C 1
ATOM 3948 O O . GLU A 1 481 ? 16.463 -24.878 -0.224 1.00 94.44 481 GLU A O 1
ATOM 3953 N N . ASN A 1 482 ? 18.489 -23.971 -0.528 1.00 91.88 482 ASN A N 1
ATOM 3954 C CA . ASN A 1 482 ? 18.889 -24.113 0.871 1.00 91.88 482 ASN A CA 1
ATOM 3955 C C . ASN A 1 482 ? 17.973 -23.318 1.814 1.00 91.88 482 ASN A C 1
ATOM 3957 O O . ASN A 1 482 ? 17.586 -23.816 2.870 1.00 91.88 482 ASN A O 1
ATOM 3961 N N . ILE A 1 483 ? 17.603 -22.085 1.448 1.00 90.00 483 ILE A N 1
ATOM 3962 C CA . ILE A 1 483 ? 16.706 -21.267 2.278 1.00 90.00 483 ILE A CA 1
ATOM 3963 C C . ILE A 1 483 ? 15.287 -21.861 2.301 1.00 90.00 483 ILE A C 1
ATOM 3965 O O . ILE A 1 483 ? 14.646 -21.841 3.352 1.00 90.00 483 ILE A O 1
ATOM 3969 N N . LEU A 1 484 ? 14.803 -22.444 1.197 1.00 92.69 484 LEU A N 1
ATOM 3970 C CA . LEU A 1 484 ? 13.527 -23.173 1.173 1.00 92.69 484 LEU A CA 1
ATOM 3971 C C . LEU A 1 484 ? 13.508 -24.333 2.178 1.00 92.69 484 LEU A C 1
ATOM 3973 O O . LEU A 1 484 ? 12.502 -24.525 2.863 1.00 92.69 484 LEU A O 1
ATOM 3977 N N . ASP A 1 485 ? 14.607 -25.077 2.307 1.00 90.38 485 ASP A N 1
ATOM 3978 C CA . ASP A 1 485 ? 14.732 -26.148 3.301 1.00 90.38 485 ASP A CA 1
ATOM 3979 C C . ASP A 1 485 ? 14.744 -25.629 4.747 1.00 90.38 485 ASP A C 1
ATOM 3981 O O . ASP A 1 485 ? 14.142 -26.243 5.640 1.00 90.38 485 ASP A O 1
ATOM 3985 N N . VAL A 1 486 ? 15.375 -24.476 4.983 1.00 90.75 486 VAL A N 1
ATOM 3986 C CA . VAL A 1 486 ? 15.347 -23.797 6.288 1.00 90.75 486 VAL A CA 1
ATOM 3987 C C . VAL A 1 486 ? 13.924 -23.354 6.630 1.00 90.75 486 VAL A C 1
ATOM 3989 O O . VAL A 1 486 ? 13.442 -23.664 7.719 1.00 90.75 486 VAL A O 1
ATOM 3992 N N . ILE A 1 487 ? 13.213 -22.724 5.691 1.00 89.88 487 ILE A N 1
ATOM 3993 C CA . ILE A 1 487 ? 11.817 -22.295 5.872 1.00 89.88 487 ILE A CA 1
ATOM 3994 C C . ILE A 1 487 ? 10.910 -23.494 6.136 1.00 89.88 487 ILE A C 1
ATOM 3996 O O . ILE A 1 487 ? 10.097 -23.452 7.057 1.00 89.88 487 ILE A O 1
ATOM 4000 N N . ARG A 1 488 ? 11.079 -24.593 5.389 1.00 91.25 488 ARG A N 1
ATOM 4001 C CA . ARG A 1 488 ? 10.342 -25.846 5.617 1.00 91.25 488 ARG A CA 1
ATOM 4002 C C . ARG A 1 488 ? 10.496 -26.330 7.058 1.00 91.25 488 ARG A C 1
ATOM 4004 O O . ARG A 1 488 ? 9.511 -26.676 7.708 1.00 91.25 488 ARG A O 1
ATOM 4011 N N . SER A 1 489 ? 11.732 -26.333 7.552 1.00 88.19 489 SER A N 1
ATOM 4012 C CA . SER A 1 489 ? 12.058 -26.752 8.918 1.00 88.19 489 SER A CA 1
ATOM 4013 C C . SER A 1 489 ? 11.494 -25.782 9.960 1.00 88.19 489 SER A C 1
ATOM 4015 O O . SER A 1 489 ? 10.963 -26.223 10.980 1.00 88.19 489 SER A O 1
ATOM 4017 N N . SER A 1 490 ? 11.545 -24.472 9.690 1.00 87.38 490 SER A N 1
ATOM 4018 C CA . SER A 1 490 ? 10.966 -23.447 10.566 1.00 87.38 490 SER A CA 1
ATOM 4019 C C . SER A 1 490 ? 9.449 -23.598 10.676 1.00 87.38 490 SER A C 1
ATOM 4021 O O . SER A 1 490 ? 8.912 -23.666 11.782 1.00 87.38 490 SER A O 1
ATOM 4023 N N . PHE A 1 491 ? 8.762 -23.769 9.541 1.00 88.44 491 PHE A N 1
ATOM 4024 C CA . PHE A 1 491 ? 7.316 -23.992 9.480 1.00 88.44 491 PHE A CA 1
ATOM 4025 C C . PHE A 1 491 ? 6.916 -25.248 10.253 1.00 88.44 491 PHE A C 1
ATOM 4027 O O . PHE A 1 491 ? 5.961 -25.214 11.026 1.00 88.44 491 PHE A O 1
ATOM 4034 N N . ASN A 1 492 ? 7.667 -26.343 10.106 1.00 86.81 492 ASN A N 1
ATOM 4035 C CA . ASN A 1 492 ? 7.447 -27.552 10.896 1.00 86.81 492 ASN A CA 1
ATOM 4036 C C . ASN A 1 492 ? 7.577 -27.274 12.401 1.00 86.81 492 ASN A C 1
ATOM 4038 O O . ASN A 1 492 ? 6.661 -27.586 13.158 1.00 86.81 492 ASN A O 1
ATOM 4042 N N . SER A 1 493 ? 8.678 -26.651 12.826 1.00 84.75 493 SER A N 1
ATOM 4043 C CA . SER A 1 493 ? 8.937 -26.334 14.235 1.00 84.75 493 SER A CA 1
ATOM 4044 C C . SER A 1 493 ? 7.835 -25.458 14.843 1.00 84.75 493 SER A C 1
ATOM 4046 O O . SER A 1 493 ? 7.341 -25.739 15.933 1.00 84.75 493 SER A O 1
ATOM 4048 N N . LYS A 1 494 ? 7.388 -24.435 14.108 1.00 83.06 494 LYS A N 1
ATOM 4049 C CA . LYS A 1 494 ? 6.341 -23.496 14.537 1.00 83.06 494 LYS A CA 1
ATOM 4050 C C . LYS A 1 494 ? 4.959 -24.110 14.622 1.00 83.06 494 LYS A C 1
ATOM 4052 O O . LYS A 1 494 ? 4.224 -23.827 15.567 1.00 83.06 494 LYS A O 1
ATOM 4057 N N . LEU A 1 495 ? 4.609 -24.938 13.645 1.00 81.50 495 LEU A N 1
ATOM 4058 C CA . LEU A 1 495 ? 3.300 -25.578 13.584 1.00 81.50 495 LEU A CA 1
ATOM 4059 C C . LEU A 1 495 ? 3.240 -26.854 14.437 1.00 81.50 495 LEU A C 1
ATOM 4061 O O . LEU A 1 495 ? 2.148 -27.379 14.657 1.00 81.50 495 LEU A O 1
ATOM 4065 N N . SER A 1 496 ? 4.379 -27.337 14.943 1.00 80.75 496 SER A N 1
ATOM 4066 C CA . SER A 1 496 ? 4.471 -28.477 15.857 1.00 80.75 496 SER A CA 1
ATOM 4067 C C . SER A 1 496 ? 4.199 -28.085 17.309 1.00 80.75 496 SER A C 1
ATOM 4069 O O . SER A 1 496 ? 4.624 -27.035 17.791 1.00 80.75 496 SER A O 1
ATOM 4071 N N . ARG A 1 497 ? 3.534 -28.966 18.065 1.00 70.44 497 ARG A N 1
ATOM 4072 C CA . ARG A 1 497 ? 3.544 -28.885 19.533 1.00 70.44 497 ARG A CA 1
ATOM 4073 C C . ARG A 1 497 ? 4.968 -29.106 20.044 1.00 70.44 497 ARG A C 1
ATOM 4075 O O . ARG A 1 497 ? 5.598 -30.100 19.694 1.00 70.44 497 ARG A O 1
ATOM 4082 N N . VAL A 1 498 ? 5.438 -28.205 20.907 1.00 57.31 498 VAL A N 1
ATOM 4083 C CA . VAL A 1 498 ? 6.610 -28.468 21.751 1.00 57.31 498 VAL A CA 1
ATOM 4084 C C . VAL A 1 498 ? 6.199 -29.568 22.733 1.00 57.31 498 VAL A C 1
ATOM 4086 O O . VAL A 1 498 ? 5.132 -29.454 23.341 1.00 57.31 498 VAL A O 1
ATOM 4089 N N . ALA A 1 499 ? 6.972 -30.654 22.778 1.00 45.06 499 ALA A N 1
ATOM 4090 C CA . ALA A 1 499 ? 6.736 -31.789 23.670 1.00 45.06 499 ALA A CA 1
ATOM 4091 C C . ALA A 1 499 ? 6.890 -31.404 25.145 1.00 45.06 499 ALA A C 1
ATOM 4093 O O . ALA A 1 499 ? 7.759 -30.546 25.433 1.00 45.06 499 ALA A O 1
#

pLDDT: mean 73.49, std 17.07, range [24.05, 96.25]

Foldseek 3Di:
DDADDPVLLCCLQPQAQHDDPNARHPDDLVNLQVLCVPQLVDNDGLVVDDDHSSVSLSVCLVPDQLLSVLSSLRSSCVVRDPPPPPRGHPNNDPVSSVVSNVSSCVSVPVDDDDDPDDDDDPPQQAEEEQFDDDDPGPVLVVLLQVLCVVVVDHYHYPPPDDDPPDDLPVVLLVLLRHLAYEYEAAPNLLLDLSNLLSLLSVVVSDPNLRHYQYAYAPNDDLLDPVSLVVSLVSLVVVLVVLVVVCVVDDPPPCPPSVVVSVSSVSSSVSSVVVSVSVNLDPNDHSVVCVVVSNPVVVVSSCVRRDPDDPPPPPPFPPPDPDDPDDDPDDLVCLLVVVDDPVVLLVVLCVQLVADAFDRPDDPVLSVLLSVLLSLLVLLLVLLVVCLVPLDPVSLVSNVVSLSVSVSSLVVSVVSDDPVLSVLSVVLSVLSVQLSVLSVVLNVLVVVLVVCVVPDDVVNVVSVVVNVVSSVSSVVSSVVSVVSSNVSSNVSSVVRHDDD

Radius of gyration: 31.36 Å; chains: 1; bounding box: 70×92×78 Å

Secondary structure (DSSP, 8-state):
-----HHHHHIIIIIII--BTTB-TT--HHHHHHHIIIII-----GGGS-S-HHHHHHHHHHHS-HHHHHHHHHHHHHHS-TT--SS--TT--HHHHHHHHHHHHHHHT------SS-----TT--EEEEE-SSHHHHHHHHHHHHHHHHTT--EEETTSS--TT--HHHHHHHHTT-SEEEEEE-HHHHH-HHHHHHHHHHHHTS-HHHHEEEEE-TT--TTSHHHHHHHHHHHHHHHHHHHHHHHTS-STT-TTHHHHHHHHHHHHHHHHHHHHHHHHS----HHHHHHTTTHHHHHHHHHHH------S-----------S------HHHHHTT-S-HHHHHHHHHHHHT-SSB-SSS-HHHHHHHHHHHHHHHHHHHHHHHHHH---HHHHHHHHHHHHHHHHHHHHTGGGS-HHHHHHHHHHHHHHHHHHHHHHHHHHHHHHHHHHTTT-HHHHHHHHHHHHHHHHHHHHHHHHHHHHHHHHHHHHHHHHBPP-

=== Feature glossary ===
The record interleaves many kinds of information about one protein. Here is each kind framed as the question it answers.

Q: Are the domains correctly placed relative to each other?
A: Predicted aligned error is AlphaFold's pairwise confidence. Unlike pLDDT (per-residue), PAE is per-residue-pair and captures whether two parts of the structure are correctly placed relative to each other. Units are ångströms of expected positional error.

Q: Which residues are in helices, strands, or loops?
A: Eight-state secondary structure (DSSP): H is the canonical α-helix, G the tighter 3₁₀-helix, I the wider π-helix; E/B are β-structure, T and S are turns and bends, and '-' is everything else. DSSP derives these from the pattern of main-chain N–H···O=C hydrogen bonds, not from the sequence.

Q: What if only a Cα trace is available?
A: P-SEA three-state annotation labels each residue as helix, strand, or coil based purely on the geometry of the Cα trace. It serves as a fallback when the full backbone (and thus DSSP) is unavailable.

Q: What are the backbone torsion angles?
A: φ (phi) and ψ (psi) are the two rotatable backbone dihedrals per residue: φ is the C(i-1)–N–Cα–C torsion, ψ is the N–Cα–C–N(i+1) torsion, both in degrees on (−180°, 180°]. α-helical residues cluster near (−60°, −45°); β-strand residues near (−120°, +130°). A Ramachandran plot is simply a scatter of (φ, ψ) for every residue.

Q: What known structures does this most resemble?
A: Structural nearest neighbors (via Foldseek easy-search vs the PDB). Reported per hit: target PDB id, E-value, and alignment TM-score. A TM-score above ~0.5 is the conventional threshold for 'same fold'.

Q: What family and function is it annotated with?
A: Database cross-references. InterPro integrates a dozen domain/family signature databases into unified entries with residue-range hits. GO terms attach function/process/location labels with evidence codes. CATH codes position the fold in a four-level structural taxonomy. Organism is the NCBI-taxonomy species name.

Q: Which residues are buried vs exposed?
A: Solvent accessibility: the surface area of each residue that a 1.4 Å water probe can touch, in Å². When only backbone atoms are present the absolute values are lower than full-atom SASA (side chains contribute most of the area) and are flagged as backbone-only.

Q: What do the diagnostic plots show?
A: Three diagnostic plots accompany the record. The Cα contact map visualizes the tertiary structure as a 2D adjacency matrix (8 Å cutoff, sequence-local contacts suppressed). The Ramachandran plot shows the distribution of backbone (φ, ψ) torsions, with points in the α and β basins reflecting secondary structure content. The PAE plot shows AlphaFold's inter-residue confidence as a color matrix.

Q: What is the amino-acid chain?
A: The amino-acid sequence is the protein's primary structure: the linear order of residues from the N-terminus to the C-terminus, written in one-letter code. Everything else here — the 3D coordinates, the secondary structure, the domain annotations — is ultimately a consequence of this string.

Q: What do the rendered images show?
A: The six renders are orthographic views along the three Cartesian axes in both directions. Representation (cartoon, sticks, or surface) and color scheme (sequence-rainbow or by-chain) vary across proteins so the training set covers all the common visualization conventions.

Q: Where is each backbone atom in 3D?
A: The mmCIF table is the protein's shape written out atom by atom. For each backbone N, Cα, C, and carbonyl O, it records an (x, y, z) coordinate triple in Å plus the residue type, chain letter, and residue number.

Q: How mobile is each atom in the crystal?
A: For experimental (PDB) structures, the B-factor (temperature factor) quantifies the positional spread of each atom in the crystal — a combination of thermal vibration and static disorder — in units of Å². High B-factors mark flexible loops or poorly resolved regions; low B-factors mark the rigid, well-ordered core.

Q: How big and how compact is the whole molecule?
A: Three whole-structure scalars: the radius of gyration (RMS distance of Cα from centroid, in Å), the count of Cα–Cα contacts (pairs closer than 8 Å and separated by more than four residues in sequence — i.e. tertiary, not local, contacts), and the bounding-box dimensions. Together they distinguish compact globular folds from extended fibres or disordered chains.

Q: What does the local fold look like, residue by residue?
A: A 3Di character summarizes, for each residue, the relative orientation of the Cα frame of its nearest spatial neighbor. Because it encodes fold topology rather than chemistry, 3Di alignments detect remote structural similarity that sequence alignment misses.

Q: How confident is the AlphaFold model at each residue?
A: For AlphaFold models, the B-factor field carries pLDDT — the model's own estimate of local accuracy on a 0–100 scale. Regions with pLDDT<50 should be treated as essentially unmodeled; they often correspond to intrinsically disordered segments.